Protein AF-A0A3C0ZDL4-F1 (afdb_monomer_lite)

Structure (mmCIF, N/CA/C/O backbone):
data_AF-A0A3C0ZDL4-F1
#
_entry.id   AF-A0A3C0ZDL4-F1
#
loop_
_atom_site.group_PDB
_atom_site.id
_atom_site.type_symbol
_atom_site.label_atom_id
_atom_site.label_alt_id
_atom_site.label_comp_id
_atom_site.label_asym_id
_atom_site.label_entity_id
_atom_site.label_seq_id
_atom_site.pdbx_PDB_ins_code
_atom_site.Cartn_x
_atom_site.Cartn_y
_atom_site.Cartn_z
_atom_site.occupancy
_atom_site.B_iso_or_equiv
_atom_site.auth_seq_id
_atom_site.auth_comp_id
_atom_site.auth_asym_id
_atom_site.auth_atom_id
_atom_site.pdbx_PDB_model_num
ATOM 1 N N . GLY A 1 1 ? 21.452 5.365 -22.575 1.00 45.91 1 GLY A N 1
ATOM 2 C CA . GLY A 1 1 ? 21.898 5.613 -21.187 1.00 45.91 1 GLY A CA 1
ATOM 3 C C . GLY A 1 1 ? 23.351 6.045 -21.135 1.00 45.91 1 GLY A C 1
ATOM 4 O O . GLY A 1 1 ? 24.147 5.320 -20.559 1.00 45.91 1 GLY A O 1
ATOM 5 N N . GLY A 1 2 ? 23.671 7.201 -21.724 1.00 55.19 2 GLY A N 1
ATOM 6 C CA . GLY A 1 2 ? 25.044 7.718 -21.834 1.00 55.19 2 GLY A CA 1
ATOM 7 C C . GLY A 1 2 ? 25.293 9.046 -21.112 1.00 55.19 2 GLY A C 1
ATOM 8 O O . GLY A 1 2 ? 26.350 9.624 -21.291 1.00 55.19 2 GLY A O 1
ATOM 9 N N . ARG A 1 3 ? 24.332 9.544 -20.320 1.00 61.62 3 ARG A N 1
ATOM 10 C CA . ARG A 1 3 ? 24.507 10.769 -19.522 1.00 61.62 3 ARG A CA 1
ATOM 11 C C . ARG A 1 3 ? 25.080 10.441 -18.156 1.00 61.62 3 ARG A C 1
ATOM 13 O O . ARG A 1 3 ? 24.580 9.510 -17.508 1.00 61.62 3 ARG A O 1
ATOM 20 N N . SER A 1 4 ? 26.079 11.210 -17.734 1.00 66.38 4 SER A N 1
ATOM 21 C CA . SER A 1 4 ? 26.719 11.055 -16.430 1.00 66.38 4 SER A CA 1
ATOM 22 C C . SER A 1 4 ? 25.687 11.181 -15.298 1.00 66.38 4 SER A C 1
ATOM 24 O O . SER A 1 4 ? 24.784 12.015 -15.388 1.00 66.38 4 SER A O 1
ATOM 26 N N . PRO A 1 5 ? 25.790 10.401 -14.204 1.00 65.69 5 PRO A N 1
ATOM 27 C CA . PRO A 1 5 ? 24.974 10.610 -13.003 1.00 65.69 5 PRO A CA 1
ATOM 28 C C . PRO A 1 5 ? 25.135 12.009 -12.384 1.00 65.69 5 PRO A C 1
ATOM 30 O O . PRO A 1 5 ? 24.277 12.429 -11.615 1.00 65.69 5 PRO A O 1
ATOM 33 N N . LEU A 1 6 ? 26.216 12.721 -12.726 1.00 68.19 6 LEU A N 1
ATOM 34 C CA . LEU A 1 6 ? 26.495 14.089 -12.281 1.00 68.19 6 LEU A CA 1
ATOM 35 C C . LEU A 1 6 ? 25.783 15.158 -13.128 1.00 68.19 6 LEU A C 1
ATOM 37 O O . LEU A 1 6 ? 25.728 16.319 -12.729 1.00 68.19 6 LEU A O 1
ATOM 41 N N . GLU A 1 7 ? 25.247 14.799 -14.296 1.00 73.44 7 GLU A N 1
ATOM 42 C CA . GLU A 1 7 ? 24.526 15.744 -15.148 1.00 73.44 7 GLU A CA 1
ATOM 43 C C . GLU A 1 7 ? 23.115 16.021 -14.622 1.00 73.44 7 GLU A C 1
ATOM 45 O O . GLU A 1 7 ? 22.385 15.122 -14.193 1.00 73.44 7 GLU A O 1
ATOM 50 N N . ARG A 1 8 ? 22.683 17.282 -14.737 1.00 70.44 8 ARG A N 1
ATOM 51 C CA . ARG A 1 8 ? 21.320 17.685 -14.382 1.00 70.44 8 ARG A CA 1
ATOM 52 C C . ARG A 1 8 ? 20.314 17.032 -15.333 1.00 70.44 8 ARG A C 1
ATOM 54 O O . ARG A 1 8 ? 20.309 17.292 -16.536 1.00 70.44 8 ARG A O 1
ATOM 61 N N . ARG A 1 9 ? 19.424 16.209 -14.780 1.00 75.00 9 ARG A N 1
ATOM 62 C CA . ARG A 1 9 ? 18.355 15.525 -15.522 1.00 75.00 9 ARG A CA 1
ATOM 63 C C . ARG A 1 9 ? 17.060 16.333 -15.536 1.00 75.00 9 ARG A C 1
ATOM 65 O O . ARG A 1 9 ? 16.837 17.210 -14.703 1.00 75.00 9 ARG A O 1
ATOM 72 N N . GLY A 1 10 ? 16.192 16.020 -16.498 1.00 79.62 10 GLY A N 1
ATOM 73 C CA . GLY A 1 10 ? 14.851 16.596 -16.563 1.00 79.62 10 GLY A CA 1
ATOM 74 C C . GLY A 1 10 ? 14.003 16.162 -15.365 1.00 79.62 10 GLY A C 1
ATOM 75 O O . GLY A 1 10 ? 14.128 15.037 -14.886 1.00 79.62 10 GLY A O 1
ATOM 76 N N . GLY A 1 11 ? 13.101 17.028 -14.897 1.00 78.19 11 GLY A N 1
ATOM 77 C CA . GLY A 1 11 ? 12.298 16.768 -13.692 1.00 78.19 11 GLY A CA 1
ATOM 78 C C . GLY A 1 11 ? 11.387 15.537 -13.774 1.00 78.19 11 GLY A C 1
ATOM 79 O O . GLY A 1 11 ? 10.997 15.013 -12.743 1.00 78.19 11 GLY A O 1
ATOM 80 N N . LYS A 1 12 ? 11.083 15.042 -14.982 1.00 80.00 12 LYS A N 1
ATOM 81 C CA . LYS A 1 12 ? 10.282 13.826 -15.217 1.00 80.00 12 LYS A CA 1
ATOM 82 C C . LYS A 1 12 ? 11.125 12.578 -15.527 1.00 80.00 12 LYS A C 1
ATOM 84 O O . LYS A 1 12 ? 10.561 11.511 -15.739 1.00 80.00 12 LYS A O 1
ATOM 89 N N . ASP A 1 13 ? 12.455 12.691 -15.568 1.00 81.00 13 ASP A N 1
ATOM 90 C CA . ASP A 1 13 ? 13.336 11.556 -15.863 1.00 81.00 13 ASP A CA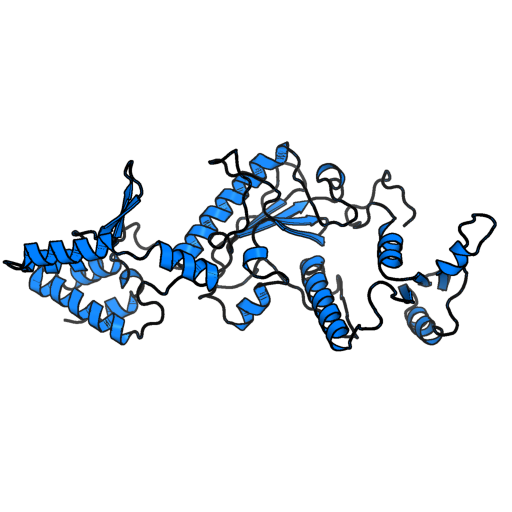 1
ATOM 91 C C . ASP A 1 13 ? 13.320 10.547 -14.701 1.00 81.00 13 ASP A C 1
ATOM 93 O O . ASP A 1 13 ? 13.440 10.920 -13.530 1.00 81.00 13 ASP A O 1
ATOM 97 N N . LEU A 1 14 ? 13.155 9.265 -15.037 1.00 82.12 14 LEU A N 1
ATOM 98 C CA . LEU A 1 14 ? 13.197 8.137 -14.102 1.00 82.12 14 LEU A CA 1
ATOM 99 C C . LEU A 1 14 ? 14.580 7.473 -14.032 1.00 82.12 14 LEU A C 1
ATOM 101 O O . LEU A 1 14 ? 14.807 6.628 -13.155 1.00 82.12 14 LEU A O 1
ATOM 105 N N . GLY A 1 15 ? 15.483 7.801 -14.957 1.00 78.19 15 GLY A N 1
ATOM 106 C CA . GLY A 1 15 ? 16.863 7.340 -14.987 1.00 78.19 15 GLY A CA 1
ATOM 107 C C . GLY A 1 15 ? 17.747 8.100 -13.999 1.00 78.19 15 GLY A C 1
ATOM 108 O O . GLY A 1 15 ? 17.581 9.295 -13.800 1.00 78.19 15 GLY A O 1
ATOM 109 N N . GLY A 1 16 ? 18.714 7.394 -13.405 1.00 70.25 16 GLY A N 1
ATOM 110 C CA . GLY A 1 16 ? 19.736 7.988 -12.531 1.00 70.25 16 GLY A CA 1
ATOM 111 C C . GLY A 1 16 ? 21.149 7.596 -12.963 1.00 70.25 16 GLY A C 1
ATOM 112 O O . GLY A 1 16 ? 21.945 8.442 -13.352 1.00 70.25 16 GLY A O 1
ATOM 113 N N . PHE A 1 17 ? 21.423 6.286 -13.001 1.00 72.88 17 PHE A N 1
ATOM 114 C CA . PHE A 1 17 ? 22.793 5.757 -13.102 1.00 72.88 17 PHE A CA 1
ATOM 115 C C . PHE A 1 17 ? 23.265 5.353 -14.510 1.00 72.88 17 PHE A C 1
ATOM 117 O O . PHE A 1 17 ? 24.429 5.031 -14.691 1.00 72.88 17 PHE A O 1
ATOM 124 N N . GLY A 1 18 ? 22.381 5.277 -15.513 1.00 76.75 18 GLY A N 1
ATOM 125 C CA . GLY A 1 18 ? 22.761 4.854 -16.880 1.00 76.75 18 GLY A CA 1
ATOM 126 C C . GLY A 1 18 ? 23.122 3.363 -17.055 1.00 76.75 18 GLY A C 1
ATOM 127 O O . GLY A 1 18 ? 23.373 2.911 -18.175 1.00 76.75 18 GLY A O 1
ATOM 128 N N . LEU A 1 19 ? 23.089 2.576 -15.977 1.00 80.88 19 LEU A N 1
ATOM 129 C CA . LEU A 1 19 ? 23.405 1.140 -15.977 1.00 80.88 19 LEU A CA 1
ATOM 130 C C . LEU A 1 19 ? 22.173 0.229 -16.085 1.00 80.88 19 LEU A C 1
ATOM 132 O O . LEU A 1 19 ? 22.300 -0.924 -16.478 1.00 80.88 19 LEU A O 1
ATOM 136 N N . GLY A 1 20 ? 20.976 0.762 -15.813 1.00 84.50 20 GLY A N 1
ATOM 137 C CA . GLY A 1 20 ? 19.76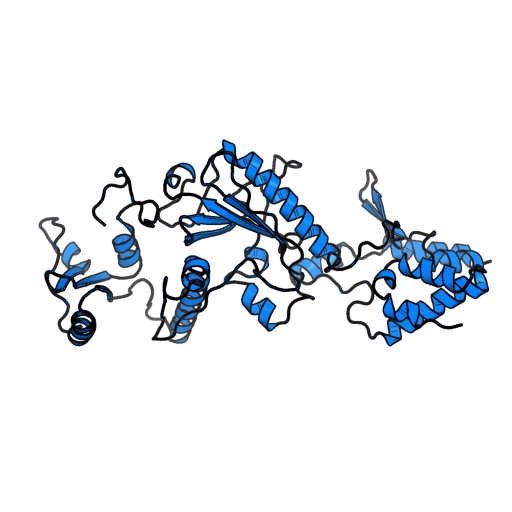2 -0.031 -15.586 1.00 84.50 20 GLY A CA 1
ATOM 138 C C . GLY A 1 20 ? 19.438 -1.069 -16.664 1.00 84.50 20 GLY A C 1
ATOM 139 O O . GLY A 1 20 ? 19.151 -2.203 -16.309 1.00 84.50 20 GLY A O 1
ATOM 140 N N . LEU A 1 21 ? 19.529 -0.715 -17.953 1.00 89.56 21 LEU A N 1
ATOM 141 C CA . LEU A 1 21 ? 19.253 -1.658 -19.047 1.00 89.56 21 LEU A CA 1
ATOM 142 C C . LEU A 1 21 ? 20.219 -2.848 -19.023 1.00 89.56 21 LEU A C 1
ATOM 144 O O . LEU A 1 21 ? 19.784 -3.993 -19.021 1.00 89.56 21 LEU A O 1
ATOM 148 N N . LYS A 1 22 ? 21.525 -2.576 -18.961 1.00 88.75 22 LYS A N 1
ATOM 149 C CA . LYS A 1 22 ? 22.563 -3.610 -19.038 1.00 88.75 22 LYS A CA 1
ATOM 150 C C . LYS A 1 22 ? 22.542 -4.493 -17.794 1.00 88.75 22 LYS A C 1
ATOM 152 O O . LYS A 1 22 ? 22.503 -5.710 -17.909 1.00 88.75 22 LYS A O 1
ATOM 157 N N . THR A 1 23 ? 22.468 -3.880 -16.611 1.00 87.19 23 THR A N 1
ATOM 158 C CA . THR A 1 23 ? 22.397 -4.614 -15.341 1.00 87.19 23 THR A CA 1
ATOM 159 C C . THR A 1 23 ? 21.136 -5.471 -15.245 1.00 87.19 23 THR A C 1
ATOM 161 O O . THR A 1 23 ? 21.226 -6.601 -14.785 1.00 87.19 23 THR A O 1
ATOM 164 N N . ALA A 1 24 ? 19.974 -4.975 -15.685 1.00 88.19 24 ALA A N 1
ATOM 165 C CA . ALA A 1 24 ? 18.746 -5.771 -15.679 1.00 88.19 24 ALA A CA 1
ATOM 166 C C . ALA A 1 24 ? 18.806 -6.935 -16.679 1.00 88.19 24 ALA A C 1
ATOM 168 O O . ALA A 1 24 ? 18.385 -8.035 -16.333 1.00 88.19 24 ALA A O 1
ATOM 169 N N . SER A 1 25 ? 19.361 -6.699 -17.873 1.00 92.06 25 SER A N 1
ATOM 170 C CA . SER A 1 25 ? 19.445 -7.707 -18.937 1.00 92.06 25 SER A CA 1
ATOM 171 C C . SER A 1 25 ? 20.403 -8.834 -18.557 1.00 92.06 25 SER A C 1
ATOM 173 O O . SER A 1 25 ? 19.965 -9.964 -18.392 1.00 92.06 25 SER A O 1
ATOM 175 N N . PHE A 1 26 ? 21.674 -8.539 -18.264 1.00 91.00 26 PHE A N 1
ATOM 176 C CA . PHE A 1 26 ? 22.670 -9.580 -17.949 1.00 91.00 26 PHE A CA 1
ATOM 177 C C . PHE A 1 26 ? 22.488 -10.241 -16.575 1.00 91.00 26 PHE A C 1
ATOM 179 O O . PHE A 1 26 ? 23.164 -11.214 -16.241 1.00 91.00 26 PHE A O 1
ATOM 186 N N . TYR A 1 27 ? 21.570 -9.726 -15.753 1.00 88.62 27 TYR A N 1
ATOM 187 C CA . TYR A 1 27 ? 21.102 -10.444 -14.570 1.00 88.62 27 TYR A CA 1
ATOM 188 C C . TYR A 1 27 ? 20.112 -11.568 -14.919 1.00 88.62 27 TYR A C 1
ATOM 190 O O . TYR A 1 27 ? 19.851 -12.425 -14.078 1.00 88.62 27 TYR A O 1
ATOM 198 N N . ARG A 1 28 ? 19.537 -11.567 -16.125 1.00 89.56 28 ARG A N 1
ATOM 199 C CA . ARG A 1 28 ? 18.488 -12.499 -16.557 1.00 89.56 28 ARG A CA 1
ATOM 200 C C . ARG A 1 28 ? 18.844 -13.312 -17.797 1.00 89.56 28 ARG A C 1
ATOM 202 O O . ARG A 1 28 ? 18.310 -14.408 -17.920 1.00 89.56 28 ARG A O 1
ATOM 209 N N . CYS A 1 29 ? 19.691 -12.785 -18.676 1.00 93.00 29 CYS A N 1
ATOM 210 C CA . CYS A 1 29 ? 20.002 -13.372 -19.971 1.00 93.00 29 CYS A CA 1
ATOM 211 C C . CYS A 1 29 ? 21.492 -13.273 -20.324 1.00 93.00 29 CYS A C 1
ATOM 213 O O . CYS A 1 29 ? 22.218 -12.445 -19.761 1.00 93.00 29 CYS A O 1
ATOM 215 N N . ARG A 1 30 ? 21.938 -14.080 -21.293 1.00 92.69 30 ARG A N 1
ATOM 216 C CA . ARG A 1 30 ? 23.306 -14.006 -21.843 1.00 92.69 30 ARG A CA 1
ATOM 217 C C . ARG A 1 30 ? 23.429 -13.077 -23.043 1.00 92.69 30 ARG A C 1
ATOM 219 O O . ARG A 1 30 ? 24.503 -12.529 -23.291 1.00 92.69 30 ARG A O 1
ATOM 226 N N . LYS A 1 31 ? 22.332 -12.887 -23.773 1.00 92.38 31 LYS A N 1
ATOM 227 C CA . LYS A 1 31 ? 22.297 -12.142 -25.031 1.00 92.38 31 LYS A CA 1
ATOM 228 C C . LYS A 1 31 ? 21.255 -11.033 -24.953 1.00 92.38 31 LYS A C 1
ATOM 230 O O . LYS A 1 31 ? 20.122 -11.250 -24.517 1.00 92.38 31 LYS A O 1
ATOM 235 N N . LEU A 1 32 ? 21.668 -9.826 -25.328 1.00 93.25 32 LEU A N 1
ATOM 236 C CA . LEU A 1 32 ? 20.838 -8.625 -25.341 1.00 93.25 32 LEU A CA 1
ATOM 237 C C . LEU A 1 32 ? 20.914 -7.989 -26.723 1.00 93.25 32 LEU A C 1
ATOM 239 O O . LEU A 1 32 ? 21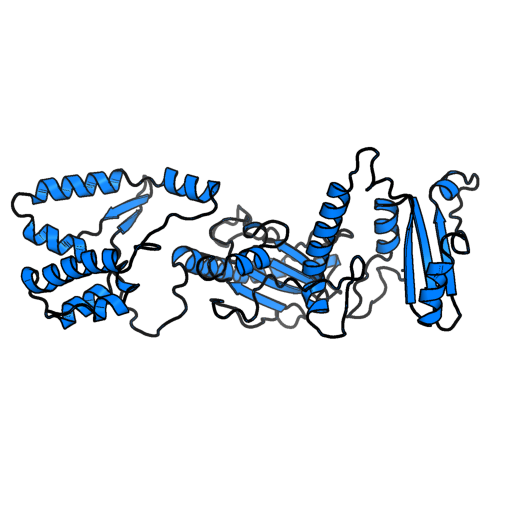.967 -7.471 -27.096 1.00 93.25 32 LEU A O 1
ATOM 243 N N . THR A 1 33 ? 19.781 -7.935 -27.414 1.00 92.19 33 THR A N 1
ATOM 244 C CA . THR A 1 33 ? 19.632 -7.209 -28.679 1.00 92.19 33 THR A CA 1
ATOM 245 C C . THR A 1 33 ? 18.752 -5.981 -28.453 1.00 92.19 33 THR A C 1
ATOM 247 O O . THR A 1 33 ? 17.686 -6.067 -27.838 1.00 92.19 33 THR A O 1
ATOM 250 N N . VAL A 1 34 ? 19.206 -4.814 -28.912 1.00 93.00 34 VAL A N 1
ATOM 251 C CA . VAL A 1 34 ? 18.438 -3.565 -28.874 1.00 93.00 34 VAL A CA 1
ATOM 252 C C . VAL A 1 34 ? 18.308 -3.036 -30.289 1.00 93.00 34 VAL A C 1
ATOM 254 O O . VAL A 1 34 ? 19.303 -2.634 -30.891 1.00 93.00 34 VAL A O 1
ATOM 257 N N . ILE A 1 35 ? 17.074 -2.990 -30.782 1.00 90.94 35 ILE A N 1
ATOM 258 C CA . ILE A 1 35 ? 16.736 -2.378 -32.065 1.00 90.94 35 ILE A CA 1
ATOM 259 C C . ILE A 1 35 ? 15.985 -1.084 -31.769 1.00 90.94 35 ILE A C 1
ATOM 261 O O . ILE A 1 35 ? 14.987 -1.092 -31.052 1.00 90.94 35 ILE A O 1
ATOM 265 N N . SER A 1 36 ? 16.453 0.046 -32.286 1.00 91.06 36 SER A N 1
ATOM 266 C CA . SER A 1 36 ? 15.761 1.328 -32.153 1.00 91.06 36 SER A CA 1
ATOM 267 C C . SER A 1 36 ? 15.513 1.920 -33.526 1.00 91.06 36 SER A C 1
ATOM 269 O O . SER A 1 36 ? 16.447 2.040 -34.311 1.00 91.06 36 SER A O 1
ATOM 271 N N . SER A 1 37 ? 14.273 2.328 -33.781 1.00 90.56 37 SER A N 1
ATOM 272 C CA . SER A 1 37 ? 13.863 2.992 -35.016 1.00 90.56 37 SER A CA 1
ATOM 273 C C . SER A 1 37 ? 13.471 4.439 -34.735 1.00 90.56 37 SER A C 1
ATOM 275 O O . SER A 1 37 ? 12.836 4.746 -33.719 1.00 90.56 37 SER A O 1
ATOM 277 N N . GLY A 1 38 ? 13.886 5.342 -35.616 1.00 87.81 38 GLY A N 1
ATOM 278 C CA . GLY A 1 38 ? 13.591 6.766 -35.540 1.00 87.81 38 GLY A CA 1
ATOM 279 C C . GLY A 1 38 ? 13.798 7.452 -36.886 1.00 87.81 38 GLY A C 1
ATOM 280 O O . GLY A 1 38 ? 13.738 6.819 -37.935 1.00 87.81 38 GLY A O 1
ATOM 281 N N . LYS A 1 39 ? 14.062 8.764 -36.863 1.00 84.44 39 LYS A N 1
ATOM 282 C CA . LYS A 1 39 ? 14.196 9.571 -38.091 1.00 84.44 39 LYS A CA 1
ATOM 283 C C . LYS A 1 39 ? 15.333 9.116 -39.010 1.00 84.44 39 LYS A C 1
ATOM 285 O O . LYS A 1 39 ? 15.202 9.251 -40.219 1.00 84.44 39 LYS A O 1
ATOM 290 N N . ASP A 1 40 ? 16.402 8.576 -38.432 1.00 85.31 40 ASP A N 1
ATOM 291 C CA . ASP A 1 40 ? 17.604 8.150 -39.158 1.00 85.31 40 ASP A CA 1
ATOM 292 C C . ASP A 1 40 ? 17.545 6.667 -39.583 1.00 85.31 40 ASP A C 1
ATOM 294 O O . ASP A 1 40 ? 18.526 6.119 -40.081 1.00 85.31 40 ASP A O 1
ATOM 298 N N . GLY A 1 41 ? 16.386 6.016 -39.410 1.00 83.44 41 GLY A N 1
ATOM 299 C CA . GLY A 1 41 ? 16.174 4.598 -39.694 1.00 83.44 41 GLY A CA 1
ATOM 300 C C . GLY A 1 41 ? 16.268 3.708 -38.453 1.00 83.44 41 GLY A C 1
ATOM 301 O O . GLY A 1 41 ? 16.221 4.181 -37.313 1.00 83.44 41 GLY A O 1
ATOM 302 N N . ALA A 1 42 ? 16.352 2.396 -38.687 1.00 84.94 42 ALA A N 1
ATOM 303 C CA . ALA A 1 42 ? 16.491 1.389 -37.643 1.00 84.94 42 ALA A CA 1
ATOM 304 C C . ALA A 1 42 ? 17.965 1.026 -37.422 1.00 84.94 42 ALA A C 1
ATOM 306 O O . ALA A 1 42 ? 18.679 0.667 -38.356 1.00 84.94 42 ALA A O 1
ATOM 307 N N . HIS A 1 43 ? 18.403 1.074 -36.166 1.00 89.12 43 HIS A N 1
ATOM 308 C CA . HIS A 1 43 ? 19.732 0.648 -35.737 1.00 89.12 43 HIS A CA 1
ATOM 309 C C . HIS A 1 43 ? 19.606 -0.530 -34.780 1.00 89.12 43 HIS A C 1
ATOM 311 O O . HIS A 1 43 ? 18.800 -0.478 -33.849 1.00 89.12 43 HIS A O 1
ATOM 317 N N . SER A 1 44 ? 20.426 -1.561 -34.978 1.00 90.69 44 SER A N 1
ATOM 318 C CA . SER A 1 44 ? 20.459 -2.746 -34.122 1.00 90.69 44 SER A CA 1
ATOM 319 C C . SER A 1 44 ? 21.855 -2.972 -33.573 1.00 90.69 44 SER A C 1
ATOM 321 O O . SER A 1 44 ? 22.815 -3.074 -34.337 1.00 90.69 44 SER A O 1
ATOM 323 N N . LEU A 1 45 ? 21.942 -3.077 -32.250 1.00 92.50 45 LEU A N 1
ATOM 324 C CA . LEU A 1 45 ? 23.169 -3.395 -31.532 1.00 92.50 45 LEU A CA 1
ATOM 325 C C . LEU A 1 45 ? 22.912 -4.566 -30.591 1.00 92.50 45 LEU A C 1
ATOM 327 O O . LEU A 1 45 ? 21.918 -4.582 -29.856 1.00 92.50 45 LEU A O 1
ATOM 331 N N . ARG A 1 46 ? 23.835 -5.525 -30.592 1.00 91.50 46 ARG A N 1
ATOM 332 C CA . ARG A 1 46 ? 23.750 -6.744 -29.796 1.00 91.50 46 ARG A CA 1
ATOM 333 C C . ARG A 1 46 ? 24.992 -6.949 -28.946 1.00 91.50 46 ARG A C 1
ATOM 335 O O . ARG A 1 46 ? 26.121 -6.898 -29.432 1.00 91.50 46 ARG A O 1
ATOM 342 N N . TRP A 1 47 ? 24.754 -7.285 -27.685 1.00 91.25 47 TRP A N 1
ATOM 343 C CA . TRP A 1 47 ? 25.757 -7.831 -26.784 1.00 91.25 47 TRP A CA 1
ATOM 344 C C . TRP A 1 47 ? 25.543 -9.326 -26.583 1.00 91.25 47 TRP A C 1
ATOM 346 O O . TRP A 1 47 ? 24.430 -9.767 -26.294 1.00 91.25 47 TRP A O 1
ATOM 356 N N . ASP A 1 48 ? 26.638 -10.069 -26.659 1.00 91.25 48 ASP A N 1
ATOM 357 C CA . ASP A 1 48 ? 26.694 -11.502 -26.405 1.00 91.25 48 ASP A CA 1
ATOM 358 C C . ASP A 1 48 ? 27.858 -11.773 -25.443 1.00 91.25 48 ASP A C 1
ATOM 360 O O . ASP A 1 48 ? 29.013 -11.441 -25.734 1.00 91.25 48 ASP A O 1
ATOM 364 N N . LEU A 1 49 ? 27.544 -12.311 -24.261 1.00 90.56 49 LEU A N 1
ATOM 365 C CA . LEU A 1 49 ? 28.547 -12.570 -23.229 1.00 90.56 49 LEU A CA 1
ATOM 366 C C . LEU A 1 49 ? 29.544 -13.663 -23.631 1.00 90.56 49 LEU A C 1
ATOM 368 O O . LEU A 1 49 ? 30.690 -13.601 -23.191 1.00 90.56 49 LEU A O 1
ATOM 372 N N . ASP A 1 50 ? 29.142 -14.629 -24.457 1.00 89.94 50 ASP A N 1
ATOM 373 C CA . ASP A 1 50 ? 30.031 -15.689 -24.939 1.00 89.94 50 ASP A CA 1
ATOM 374 C C . ASP A 1 50 ? 31.010 -15.145 -25.975 1.00 89.94 50 ASP A C 1
ATOM 376 O O . ASP A 1 50 ? 32.210 -15.429 -25.912 1.00 89.94 50 ASP A O 1
ATOM 380 N N . VAL A 1 51 ? 30.529 -14.264 -26.861 1.00 89.31 51 VAL A N 1
ATOM 381 C CA . VAL A 1 51 ? 31.408 -13.544 -27.788 1.00 89.31 51 VAL A CA 1
ATOM 382 C C . VAL A 1 51 ? 32.423 -12.730 -27.005 1.00 89.31 51 VAL A C 1
ATOM 384 O O . VAL A 1 51 ? 33.609 -12.923 -27.242 1.00 89.31 51 VAL A O 1
ATOM 387 N N . LEU A 1 52 ? 31.989 -11.902 -26.046 1.00 88.38 52 LEU A N 1
ATOM 388 C CA . LEU A 1 52 ? 32.884 -11.090 -25.212 1.00 88.38 52 LEU A CA 1
ATOM 389 C C . LEU A 1 52 ? 33.910 -11.936 -24.442 1.00 88.38 52 LEU A C 1
ATOM 391 O O . LEU A 1 52 ? 35.079 -11.568 -24.392 1.00 88.38 52 LEU A O 1
ATOM 395 N N . ALA A 1 53 ? 33.501 -13.072 -23.869 1.00 87.38 53 ALA A N 1
ATOM 396 C CA . ALA A 1 53 ? 34.391 -13.949 -23.107 1.00 87.38 53 ALA A CA 1
ATOM 397 C C . ALA A 1 53 ? 35.447 -14.652 -23.980 1.00 87.38 53 ALA A C 1
ATOM 399 O O . ALA A 1 53 ? 36.526 -14.981 -23.491 1.00 87.38 53 ALA A O 1
ATOM 400 N N . SER A 1 54 ? 35.139 -14.886 -25.259 1.00 87.56 54 SER A N 1
ATOM 401 C CA . SER A 1 54 ? 36.047 -15.527 -26.220 1.00 87.56 54 SER A CA 1
ATOM 402 C C . SER A 1 54 ? 37.082 -14.576 -26.841 1.00 87.56 54 SER A C 1
ATOM 404 O O . SER A 1 54 ? 38.017 -15.041 -27.497 1.00 87.56 54 SER A O 1
ATOM 406 N N . GLN A 1 55 ? 36.947 -13.259 -26.636 1.00 84.94 55 GLN A N 1
ATOM 407 C CA . GLN A 1 55 ? 37.868 -12.272 -27.201 1.00 84.94 55 GLN A CA 1
ATOM 408 C C . GLN A 1 55 ? 39.201 -12.283 -26.458 1.00 84.94 55 GLN A C 1
ATOM 410 O O . GLN A 1 55 ? 39.263 -12.134 -25.239 1.00 84.94 55 GLN A O 1
ATOM 415 N N . GLN A 1 56 ? 40.289 -12.424 -27.211 1.00 81.19 56 GLN A N 1
ATOM 416 C CA . GLN A 1 56 ? 41.642 -12.459 -26.650 1.00 81.19 56 GLN A CA 1
ATOM 417 C C . GLN A 1 56 ? 42.247 -11.062 -26.454 1.00 81.19 56 GLN A C 1
ATOM 419 O O . GLN A 1 56 ? 43.230 -10.918 -25.732 1.00 81.19 56 GLN A O 1
ATOM 424 N N . ASP A 1 57 ? 41.668 -10.031 -27.074 1.00 84.62 57 ASP A N 1
ATOM 425 C CA . ASP A 1 57 ? 42.172 -8.654 -27.037 1.00 84.62 57 ASP A CA 1
ATOM 426 C C . ASP A 1 57 ? 41.698 -7.852 -25.809 1.00 84.62 57 ASP A C 1
ATOM 428 O O . ASP A 1 57 ? 42.117 -6.711 -25.613 1.00 84.62 57 ASP A O 1
ATOM 432 N N . GLY A 1 58 ? 40.832 -8.438 -24.972 1.00 73.38 58 GLY A N 1
ATOM 433 C CA . GLY A 1 58 ? 40.236 -7.772 -23.811 1.00 73.38 58 GLY A CA 1
ATOM 434 C C . GLY A 1 58 ? 39.273 -6.633 -24.172 1.00 73.38 58 GLY A C 1
ATOM 435 O O . GLY A 1 58 ? 38.919 -5.832 -23.301 1.00 73.38 58 GLY A O 1
ATOM 436 N N . GLY A 1 59 ? 38.868 -6.533 -25.442 1.00 77.88 59 GLY A N 1
ATOM 437 C CA . GLY A 1 59 ? 37.976 -5.503 -25.954 1.00 77.88 59 GLY A CA 1
ATOM 438 C C . GLY A 1 59 ? 36.506 -5.741 -25.603 1.00 77.88 59 GLY A C 1
ATOM 439 O O . GLY A 1 59 ? 36.037 -6.869 -25.461 1.00 77.88 59 GLY A O 1
ATOM 440 N N . TRP A 1 60 ? 35.740 -4.651 -25.503 1.00 80.25 60 TRP A N 1
ATOM 441 C CA . TRP A 1 60 ? 34.282 -4.691 -25.349 1.00 80.25 60 TRP A CA 1
ATOM 442 C C . TRP A 1 60 ? 33.611 -4.570 -26.716 1.00 80.25 60 TRP A C 1
ATOM 444 O O . TRP A 1 60 ? 33.164 -3.492 -27.109 1.00 80.25 60 TRP A O 1
ATOM 454 N N . HIS A 1 61 ? 33.580 -5.678 -27.451 1.00 83.25 61 HIS A N 1
ATOM 455 C CA . HIS A 1 61 ? 33.033 -5.721 -28.806 1.00 83.25 61 HIS A CA 1
ATOM 456 C C . HIS A 1 61 ? 31.507 -5.655 -28.811 1.00 83.25 61 HIS A C 1
ATOM 458 O O . HIS A 1 61 ? 30.832 -6.241 -27.961 1.00 83.25 61 HIS A O 1
ATOM 464 N N . LEU A 1 62 ? 30.968 -4.933 -29.789 1.00 86.00 62 LEU A N 1
ATOM 465 C CA . LEU A 1 62 ? 29.538 -4.784 -30.012 1.00 86.00 62 LEU A CA 1
ATOM 466 C C . LEU A 1 62 ? 29.196 -5.329 -31.392 1.00 86.00 62 LEU A C 1
ATOM 468 O O . LEU A 1 62 ? 29.876 -5.012 -32.364 1.00 86.00 62 LEU A O 1
ATOM 472 N N . LEU A 1 63 ? 28.160 -6.157 -31.467 1.00 90.31 63 LEU A N 1
ATOM 473 C CA . LEU A 1 63 ? 27.740 -6.779 -32.716 1.00 90.31 63 LEU A CA 1
ATOM 474 C C . LEU A 1 63 ? 26.673 -5.900 -33.368 1.00 90.31 63 LEU A C 1
ATOM 476 O O . LEU A 1 63 ? 25.716 -5.492 -32.707 1.00 90.31 63 LEU A O 1
ATOM 480 N N . GLU A 1 64 ? 26.842 -5.609 -34.653 1.00 89.94 64 GLU A N 1
ATOM 481 C CA . GLU A 1 64 ? 25.858 -4.871 -35.442 1.00 89.94 64 GLU A CA 1
ATOM 482 C C . GLU A 1 64 ? 24.876 -5.824 -36.124 1.00 89.94 64 GLU A C 1
ATOM 484 O O . GLU A 1 64 ? 25.250 -6.901 -36.590 1.00 89.94 64 GLU A O 1
ATOM 489 N N . GLY A 1 65 ? 23.617 -5.393 -36.196 1.00 83.12 65 GLY A N 1
ATOM 490 C CA . GLY A 1 65 ? 22.538 -6.144 -36.832 1.00 83.12 65 GLY A CA 1
ATOM 491 C C . GLY A 1 65 ? 21.739 -7.026 -35.860 1.00 83.12 65 GLY A C 1
ATOM 492 O O . GLY A 1 65 ? 22.224 -7.382 -34.782 1.00 83.12 65 GLY A O 1
ATOM 493 N N . PRO A 1 66 ? 20.465 -7.311 -36.175 1.00 78.69 66 PRO A N 1
ATOM 494 C CA . PRO A 1 66 ? 19.654 -8.264 -35.425 1.00 78.69 66 PRO A CA 1
ATOM 495 C C . PRO A 1 66 ? 20.073 -9.706 -35.755 1.00 78.69 66 PRO A C 1
ATOM 497 O O . PRO A 1 66 ? 20.798 -9.958 -36.718 1.00 78.69 66 PRO A O 1
ATOM 500 N N . PHE A 1 67 ? 19.604 -10.669 -34.963 1.00 75.81 67 PHE A N 1
ATOM 501 C CA . PHE A 1 67 ? 19.614 -12.068 -35.392 1.00 75.81 67 PHE A CA 1
ATOM 502 C C . PHE A 1 67 ? 18.664 -12.254 -36.590 1.00 75.81 67 PHE A C 1
ATOM 504 O O . PHE 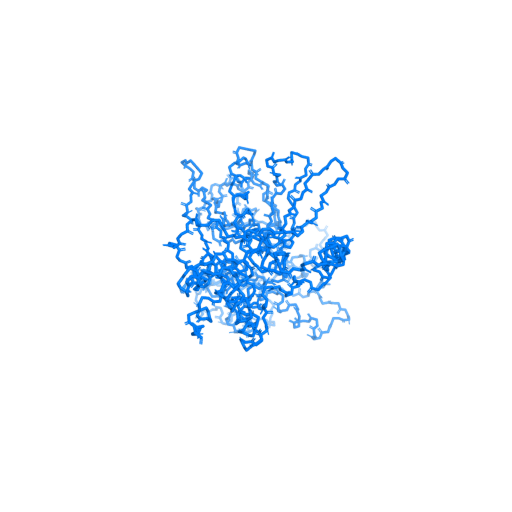A 1 67 ? 17.579 -11.666 -36.563 1.00 75.81 67 PHE A O 1
ATOM 511 N N . PRO A 1 68 ? 19.028 -13.055 -37.611 1.00 75.62 68 PRO A N 1
ATOM 512 C CA . PRO A 1 68 ? 18.147 -13.346 -38.749 1.00 75.62 68 PRO A CA 1
ATOM 513 C C . PRO A 1 68 ? 16.765 -13.875 -38.333 1.00 75.62 68 PRO A C 1
ATOM 515 O O . PRO A 1 68 ? 15.752 -13.586 -38.958 1.00 75.62 68 PRO A O 1
ATOM 518 N N . GLU A 1 69 ? 16.698 -14.607 -37.222 1.00 79.88 69 GLU A N 1
ATOM 519 C CA . GLU A 1 69 ? 15.471 -15.166 -36.652 1.00 79.88 69 GLU A CA 1
ATOM 520 C C . GLU A 1 69 ? 14.482 -14.097 -36.140 1.00 79.88 69 GLU A C 1
ATOM 522 O O . GLU A 1 69 ? 13.353 -14.421 -35.775 1.00 79.88 69 GLU A O 1
ATOM 527 N N . LEU A 1 70 ? 14.891 -12.824 -36.098 1.00 75.81 70 LEU A N 1
ATOM 528 C CA . LEU A 1 70 ? 14.098 -11.692 -35.609 1.00 75.81 70 LEU A CA 1
ATOM 529 C C . LEU A 1 70 ? 13.557 -10.801 -36.741 1.00 75.81 70 LEU A C 1
ATOM 531 O O . LEU A 1 70 ? 13.024 -9.725 -36.461 1.00 75.81 70 LEU A O 1
ATOM 535 N N . ASP A 1 71 ? 13.683 -11.214 -38.005 1.00 75.25 71 ASP A N 1
ATOM 536 C CA . ASP A 1 71 ? 13.284 -10.410 -39.169 1.00 75.25 71 ASP A CA 1
ATOM 537 C C . ASP A 1 71 ? 11.809 -9.971 -39.128 1.00 75.25 71 ASP A C 1
ATOM 539 O O . ASP A 1 71 ? 11.506 -8.804 -39.395 1.00 75.25 71 ASP A O 1
ATOM 543 N N . ASP A 1 72 ? 10.901 -10.851 -38.698 1.00 73.75 72 ASP A N 1
ATOM 544 C CA . ASP A 1 72 ? 9.474 -10.526 -38.563 1.00 73.75 72 ASP A CA 1
ATOM 545 C C . ASP A 1 72 ? 9.224 -9.439 -37.502 1.00 73.75 72 ASP A C 1
ATOM 547 O O . ASP A 1 72 ? 8.444 -8.512 -37.718 1.00 73.75 72 ASP A O 1
ATOM 551 N N . LEU A 1 73 ? 9.940 -9.495 -36.375 1.00 70.88 73 LEU A N 1
ATOM 552 C CA . LEU A 1 73 ? 9.821 -8.515 -35.290 1.00 70.88 73 LEU A CA 1
ATOM 553 C C . LEU A 1 73 ? 10.362 -7.135 -35.694 1.00 70.88 73 LEU A C 1
ATOM 555 O O . LEU A 1 73 ? 9.841 -6.103 -35.263 1.00 70.88 73 LEU A O 1
ATOM 559 N N . ASN A 1 74 ? 11.382 -7.093 -36.554 1.00 71.94 74 ASN A N 1
ATOM 560 C CA . ASN A 1 74 ? 11.892 -5.836 -37.103 1.00 71.94 74 ASN A CA 1
ATOM 561 C C . ASN A 1 74 ? 10.851 -5.127 -37.973 1.00 71.94 74 ASN A C 1
ATOM 563 O O . ASN A 1 74 ? 10.806 -3.894 -37.996 1.00 71.94 74 ASN A O 1
ATOM 567 N N . LYS A 1 75 ? 10.004 -5.887 -38.673 1.00 76.25 75 LYS A N 1
ATOM 568 C CA . LYS A 1 75 ? 8.971 -5.334 -39.547 1.00 76.25 75 LYS A CA 1
ATOM 569 C C . LYS A 1 75 ? 7.927 -4.539 -38.764 1.00 76.25 75 LYS A C 1
ATOM 571 O O . LYS A 1 75 ? 7.680 -3.389 -39.112 1.00 76.25 75 LYS A O 1
ATOM 576 N N . ASP A 1 76 ? 7.422 -5.085 -37.658 1.00 79.94 76 ASP A N 1
ATOM 577 C CA . ASP A 1 76 ? 6.442 -4.404 -36.797 1.00 79.94 76 ASP A CA 1
ATOM 578 C C . ASP A 1 76 ? 6.961 -3.049 -36.276 1.00 79.94 76 ASP A C 1
ATOM 580 O O . ASP A 1 76 ? 6.230 -2.056 -36.223 1.00 79.94 76 ASP A O 1
ATOM 584 N N . LEU A 1 77 ? 8.246 -2.983 -35.903 1.00 83.06 77 LEU A N 1
ATOM 585 C CA . LEU A 1 77 ? 8.877 -1.748 -35.432 1.00 83.06 77 LEU A CA 1
ATOM 586 C C . LEU A 1 77 ? 9.061 -0.721 -36.559 1.00 83.06 77 LEU A C 1
ATOM 588 O O . LEU A 1 77 ? 8.911 0.482 -36.331 1.00 83.06 77 LEU A O 1
ATOM 592 N N . ASN A 1 78 ? 9.391 -1.188 -37.763 1.00 77.44 78 ASN A N 1
ATOM 593 C CA . ASN A 1 78 ? 9.535 -0.338 -38.941 1.00 77.44 78 ASN A CA 1
ATOM 594 C C . ASN A 1 78 ? 8.186 0.234 -39.388 1.00 77.44 78 ASN A C 1
ATOM 596 O O . ASN A 1 78 ? 8.106 1.431 -39.665 1.00 77.44 78 ASN A O 1
ATOM 600 N N . ASP A 1 79 ? 7.125 -0.574 -39.364 1.00 82.94 79 ASP A N 1
ATOM 601 C CA . ASP A 1 79 ? 5.763 -0.150 -39.706 1.00 82.94 79 ASP A CA 1
ATOM 602 C C . ASP A 1 79 ? 5.237 0.925 -38.734 1.00 82.94 79 ASP A C 1
ATOM 604 O O . ASP A 1 79 ? 4.520 1.844 -39.136 1.00 82.94 79 ASP A O 1
ATOM 608 N N . ALA A 1 80 ? 5.648 0.883 -37.461 1.00 84.31 80 ALA A N 1
ATOM 609 C CA . ALA A 1 80 ? 5.341 1.924 -36.475 1.00 84.31 80 ALA A CA 1
ATOM 610 C C . ALA A 1 80 ? 6.104 3.253 -36.703 1.00 84.31 80 ALA A C 1
ATOM 612 O O . ALA A 1 80 ? 5.752 4.287 -36.122 1.00 84.31 80 ALA A O 1
ATOM 613 N N . GLY A 1 81 ? 7.175 3.244 -37.507 1.00 84.19 81 GLY A N 1
ATOM 614 C CA . GLY A 1 81 ? 7.988 4.412 -37.875 1.00 84.19 81 GLY A CA 1
ATOM 615 C C . GLY A 1 81 ? 8.838 5.025 -36.751 1.00 84.19 81 GLY A C 1
ATOM 616 O O . GLY A 1 81 ? 9.602 5.958 -36.995 1.00 84.19 81 GLY A O 1
ATOM 617 N N . HIS A 1 82 ? 8.703 4.542 -35.514 1.00 91.44 82 HIS A N 1
ATOM 618 C CA . HIS A 1 82 ? 9.519 4.921 -34.363 1.00 91.44 82 HIS A CA 1
ATOM 619 C C . HIS A 1 82 ? 9.333 3.922 -33.217 1.00 91.44 82 HIS A C 1
ATOM 621 O O . HIS A 1 82 ? 8.249 3.376 -33.019 1.00 91.44 82 HIS A O 1
ATOM 627 N N . GLY A 1 83 ? 10.372 3.735 -32.404 1.00 91.81 83 GLY A N 1
ATOM 628 C CA . GLY A 1 83 ? 10.281 2.947 -31.179 1.00 91.81 83 GLY A CA 1
ATOM 629 C C . GLY A 1 83 ? 11.580 2.243 -30.818 1.00 91.81 83 GLY A C 1
ATOM 630 O O . GLY A 1 83 ? 12.631 2.465 -31.420 1.00 91.81 83 GLY A O 1
ATOM 631 N N . THR A 1 84 ? 11.502 1.367 -29.824 1.00 92.94 84 THR A N 1
ATOM 632 C CA . THR A 1 84 ? 12.642 0.566 -29.378 1.00 92.94 84 THR A CA 1
ATOM 633 C C . THR A 1 84 ? 12.164 -0.818 -28.978 1.00 92.94 84 THR A C 1
ATOM 635 O O . THR A 1 84 ? 11.261 -0.951 -28.154 1.00 92.94 84 THR A O 1
ATOM 638 N N . MET A 1 85 ? 12.809 -1.838 -29.526 1.00 91.62 85 MET A N 1
ATOM 639 C CA . MET A 1 85 ? 12.647 -3.228 -29.145 1.00 91.62 85 MET A CA 1
ATOM 640 C C . MET A 1 85 ? 13.867 -3.685 -28.345 1.00 91.62 85 MET A C 1
ATOM 642 O O . MET A 1 85 ? 15.010 -3.434 -28.726 1.00 91.62 85 MET A O 1
ATOM 646 N N . VAL A 1 86 ? 13.615 -4.336 -27.210 1.00 93.19 86 VAL A N 1
ATOM 647 C CA . VAL A 1 86 ? 14.646 -4.911 -26.341 1.00 93.19 86 VAL A CA 1
ATOM 648 C C . VAL A 1 86 ? 14.369 -6.396 -26.226 1.00 93.19 86 VAL A C 1
ATOM 650 O O . VAL A 1 86 ? 13.297 -6.782 -25.762 1.00 93.19 86 VAL A O 1
ATOM 653 N N . ILE A 1 87 ? 15.332 -7.208 -26.642 1.00 91.69 87 ILE A N 1
ATOM 654 C CA . ILE A 1 87 ? 15.178 -8.654 -26.764 1.00 91.69 87 ILE A CA 1
ATOM 655 C C . ILE A 1 87 ? 16.209 -9.316 -25.859 1.00 91.69 87 ILE A C 1
ATOM 657 O O . ILE A 1 87 ? 17.398 -8.987 -25.895 1.00 91.69 87 ILE A O 1
ATOM 661 N N . TRP A 1 88 ? 15.723 -10.215 -25.007 1.00 93.06 88 TRP A N 1
ATOM 662 C CA . TRP A 1 88 ? 16.537 -11.043 -24.131 1.00 93.06 88 TRP A CA 1
ATOM 663 C C . TRP A 1 88 ? 16.513 -12.472 -24.639 1.00 93.06 88 TRP A C 1
ATOM 665 O O . TRP A 1 88 ? 15.443 -13.062 -24.780 1.00 93.06 88 TRP A O 1
ATOM 675 N N . GLU A 1 89 ? 17.693 -13.027 -24.866 1.00 90.44 89 GLU A N 1
ATOM 676 C CA . GLU A 1 89 ? 17.868 -14.379 -25.385 1.00 90.44 89 GLU A CA 1
ATOM 677 C C . GLU A 1 89 ? 18.759 -15.175 -24.430 1.00 90.44 89 GLU A C 1
ATOM 679 O O . GLU A 1 89 ? 19.609 -14.609 -23.736 1.00 90.44 89 GLU A O 1
ATOM 684 N N . GLU A 1 90 ? 18.537 -16.490 -24.378 1.00 90.12 90 GLU A N 1
ATOM 685 C CA . GLU A 1 90 ? 19.186 -17.396 -23.422 1.00 90.12 90 GLU A CA 1
ATOM 686 C C . GLU A 1 90 ? 18.986 -16.936 -21.971 1.00 90.12 90 GLU A C 1
ATOM 688 O O . GLU A 1 90 ? 19.899 -16.436 -21.311 1.00 90.12 90 GLU A O 1
ATOM 693 N N . LEU A 1 91 ? 17.753 -17.095 -21.476 1.00 91.50 91 LEU A N 1
ATOM 694 C CA . LEU A 1 91 ? 17.343 -16.751 -20.108 1.00 91.50 91 LEU A CA 1
ATOM 695 C C . LEU A 1 91 ? 17.900 -17.738 -19.060 1.00 91.50 91 LEU A C 1
ATOM 697 O O . LEU A 1 91 ? 17.149 -18.320 -18.274 1.00 91.50 91 LEU A O 1
ATOM 701 N N . ASP A 1 92 ? 19.220 -17.920 -19.045 1.00 85.88 92 ASP A N 1
ATOM 702 C CA . ASP A 1 92 ? 19.977 -18.912 -18.268 1.00 85.88 92 ASP A CA 1
ATOM 703 C C . ASP A 1 92 ? 19.812 -18.797 -16.741 1.00 85.88 92 ASP A C 1
ATOM 705 O O . ASP A 1 92 ? 20.125 -19.732 -16.003 1.00 85.88 92 ASP A O 1
ATOM 709 N N . ARG A 1 93 ? 19.289 -17.667 -16.247 1.00 83.69 93 ARG A N 1
ATOM 710 C CA . ARG A 1 93 ? 19.027 -17.432 -14.813 1.00 83.69 93 ARG A CA 1
ATOM 711 C C . ARG A 1 93 ? 17.564 -17.535 -14.403 1.00 83.69 93 ARG A C 1
ATOM 713 O O . ARG A 1 93 ? 17.267 -17.452 -13.212 1.00 83.69 93 ARG A O 1
ATOM 720 N N . ILE A 1 94 ? 16.654 -17.627 -15.369 1.00 83.12 94 ILE A N 1
ATOM 721 C CA . ILE A 1 94 ? 15.213 -17.766 -15.126 1.00 83.12 94 ILE A CA 1
ATOM 722 C C . ILE A 1 94 ? 14.801 -19.205 -15.420 1.00 83.12 94 ILE A C 1
ATOM 724 O O . ILE A 1 94 ? 14.169 -19.847 -14.587 1.00 83.12 94 ILE A O 1
ATOM 728 N N . ILE A 1 95 ? 15.192 -19.709 -16.590 1.00 85.31 95 ILE A N 1
ATOM 729 C CA . ILE A 1 95 ? 14.781 -21.014 -17.090 1.00 85.31 95 ILE A CA 1
ATOM 730 C C . ILE A 1 95 ? 15.870 -22.024 -16.735 1.00 85.31 95 ILE A C 1
ATOM 732 O O . ILE A 1 95 ? 16.935 -22.067 -17.345 1.00 85.31 95 ILE A O 1
ATOM 736 N N . SER A 1 96 ? 15.597 -22.835 -15.717 1.00 84.31 96 SER A N 1
ATOM 737 C CA . SER A 1 96 ? 16.410 -24.009 -15.388 1.00 84.31 96 SER A CA 1
ATOM 738 C C . SER A 1 96 ? 15.895 -25.254 -16.114 1.00 84.31 96 SER A C 1
ATOM 740 O O . SER A 1 96 ? 14.765 -25.280 -16.594 1.00 84.31 96 SER A O 1
ATOM 742 N N . SER A 1 97 ? 16.678 -26.335 -16.129 1.00 83.06 97 SER A N 1
ATOM 743 C CA . SER A 1 97 ? 16.267 -27.612 -16.737 1.00 83.06 97 SER A CA 1
ATOM 744 C C . SER A 1 97 ? 15.010 -28.239 -16.117 1.00 83.06 97 SER A C 1
ATOM 746 O O . SER A 1 97 ? 14.402 -29.108 -16.732 1.00 83.06 97 SER A O 1
ATOM 748 N N . LYS A 1 98 ? 14.617 -27.813 -14.909 1.00 88.88 98 LYS A N 1
ATOM 749 C CA . LYS A 1 98 ? 13.396 -28.257 -14.217 1.00 88.88 98 LYS A CA 1
ATOM 750 C C . LYS A 1 98 ? 12.261 -27.230 -14.271 1.00 88.88 98 LYS A C 1
ATOM 752 O O . LYS A 1 98 ? 11.247 -27.440 -13.619 1.00 88.88 98 LYS A O 1
ATOM 757 N N . PHE A 1 99 ? 12.447 -26.115 -14.976 1.00 90.69 99 PHE A N 1
ATOM 758 C CA . PHE A 1 99 ? 11.470 -25.033 -15.029 1.00 90.69 99 PHE A CA 1
ATOM 759 C C . PHE A 1 99 ? 10.247 -25.466 -15.839 1.00 90.69 99 PHE A C 1
ATOM 761 O O . PHE A 1 99 ? 10.372 -25.888 -16.989 1.00 90.69 99 PHE A O 1
ATOM 768 N N . THR A 1 100 ? 9.072 -25.393 -15.223 1.00 93.25 100 THR A N 1
ATOM 769 C CA . THR A 1 100 ? 7.821 -25.886 -15.804 1.00 93.25 100 THR A CA 1
ATOM 770 C C . THR A 1 100 ? 6.997 -24.766 -16.439 1.00 93.25 100 THR A C 1
ATOM 772 O O . THR A 1 100 ? 7.278 -23.577 -16.279 1.00 93.25 100 THR A O 1
ATOM 775 N N . VAL A 1 101 ? 5.938 -25.147 -17.158 1.00 92.12 101 VAL A N 1
ATOM 776 C CA . VAL A 1 101 ? 4.943 -24.191 -17.667 1.00 92.12 101 VAL A CA 1
ATOM 777 C C . VAL A 1 101 ? 4.237 -23.472 -16.513 1.00 92.12 101 VAL A C 1
ATOM 779 O O . VAL A 1 101 ? 4.021 -22.266 -16.598 1.00 92.12 101 VAL A O 1
ATOM 782 N N . ASP A 1 102 ? 3.941 -24.167 -15.413 1.00 94.19 102 ASP A N 1
ATOM 783 C CA . ASP A 1 102 ? 3.307 -23.557 -14.240 1.00 94.19 102 ASP A CA 1
ATOM 784 C C . ASP A 1 102 ? 4.226 -22.522 -13.577 1.00 94.19 102 ASP A C 1
ATOM 786 O O . ASP A 1 102 ? 3.773 -21.442 -13.199 1.00 94.19 102 ASP A O 1
ATOM 790 N N . ASP A 1 103 ? 5.534 -22.793 -13.500 1.00 93.19 103 ASP A N 1
ATOM 791 C CA . ASP A 1 103 ? 6.517 -21.812 -13.019 1.00 93.19 103 ASP A CA 1
ATOM 792 C C . ASP A 1 103 ? 6.545 -20.559 -13.904 1.00 93.19 103 ASP A C 1
ATOM 794 O O . ASP A 1 103 ? 6.646 -19.438 -13.398 1.00 93.19 103 ASP A O 1
ATOM 798 N N . TRP A 1 104 ? 6.410 -20.731 -15.225 1.00 91.88 104 TRP A N 1
ATOM 799 C CA . TRP A 1 104 ? 6.326 -19.616 -16.167 1.00 91.88 104 TRP A CA 1
ATOM 800 C C . TRP A 1 104 ? 5.069 -18.774 -15.942 1.00 91.88 104 TRP A C 1
ATOM 802 O O . TRP A 1 104 ? 5.159 -17.550 -15.856 1.00 91.88 104 TRP A O 1
ATOM 812 N N . LEU A 1 105 ? 3.905 -19.413 -15.810 1.00 93.62 105 LEU A N 1
ATOM 813 C CA . LEU A 1 105 ? 2.638 -18.720 -15.568 1.00 93.62 105 LEU A CA 1
ATOM 814 C C . LEU A 1 105 ? 2.663 -17.963 -14.234 1.00 93.62 105 LEU A C 1
ATOM 816 O O . LEU A 1 105 ? 2.337 -16.778 -14.196 1.00 93.62 105 LEU A O 1
ATOM 820 N N . ASN A 1 106 ? 3.169 -18.595 -13.173 1.00 93.50 106 ASN A N 1
ATOM 821 C CA . ASN A 1 106 ? 3.351 -17.950 -11.873 1.00 93.50 106 ASN A CA 1
ATOM 822 C C . ASN A 1 106 ? 4.300 -16.743 -11.953 1.00 93.50 106 ASN A C 1
ATOM 824 O O . ASN A 1 106 ? 4.055 -15.712 -11.323 1.00 93.50 106 ASN A O 1
ATOM 828 N N . LEU A 1 107 ? 5.382 -16.842 -12.732 1.00 92.69 107 LEU A N 1
ATOM 829 C CA . LEU A 1 107 ? 6.299 -15.724 -12.955 1.00 92.69 107 LEU A CA 1
ATOM 830 C C . LEU A 1 107 ? 5.610 -14.565 -13.691 1.00 92.69 107 LEU A C 1
ATOM 832 O O . LEU A 1 107 ? 5.805 -13.407 -13.317 1.00 92.69 107 LEU A O 1
ATOM 836 N N . ILE A 1 108 ? 4.794 -14.859 -14.706 1.00 94.31 108 ILE A N 1
ATOM 837 C CA . ILE A 1 108 ? 4.008 -13.848 -15.422 1.00 94.31 108 ILE A CA 1
ATOM 838 C C . ILE A 1 108 ? 3.030 -13.142 -14.477 1.00 94.31 108 ILE A C 1
ATOM 840 O O . ILE A 1 108 ? 3.003 -11.910 -14.469 1.00 94.31 108 ILE A O 1
ATOM 844 N N . ASP A 1 109 ? 2.318 -13.878 -13.623 1.00 93.56 109 ASP A N 1
ATOM 845 C CA . ASP A 1 109 ? 1.398 -13.298 -12.636 1.00 93.56 109 ASP A CA 1
ATOM 846 C C . ASP A 1 109 ? 2.127 -12.385 -11.635 1.00 93.56 109 ASP A C 1
ATOM 848 O O . ASP A 1 109 ? 1.656 -11.291 -11.300 1.00 93.56 109 ASP A O 1
ATOM 852 N N . GLN A 1 110 ? 3.324 -12.782 -11.188 1.00 93.06 110 GLN A N 1
ATOM 853 C CA . GLN A 1 110 ? 4.166 -11.952 -10.321 1.00 93.06 110 GLN A CA 1
ATOM 854 C C . GLN A 1 110 ? 4.620 -10.663 -11.017 1.00 93.06 110 GLN A C 1
ATOM 856 O O . GLN A 1 110 ? 4.611 -9.592 -10.400 1.00 93.06 110 GLN A O 1
ATOM 861 N N . ILE A 1 111 ? 5.003 -10.742 -12.296 1.00 93.88 111 ILE A N 1
ATOM 862 C CA . ILE A 1 111 ? 5.388 -9.577 -13.102 1.00 93.88 111 ILE A CA 1
ATOM 863 C C . ILE A 1 111 ? 4.183 -8.652 -13.304 1.00 93.88 111 ILE A C 1
ATOM 865 O O . ILE A 1 111 ? 4.314 -7.445 -13.089 1.00 93.88 111 ILE A O 1
ATOM 869 N N . GLU A 1 112 ? 3.016 -9.195 -13.665 1.00 95.69 112 GLU A N 1
ATOM 870 C CA . GLU A 1 112 ? 1.776 -8.430 -13.827 1.00 95.69 112 GLU A CA 1
ATOM 871 C C . GLU A 1 112 ? 1.432 -7.682 -12.538 1.00 95.69 112 GLU A C 1
ATOM 873 O O . GLU A 1 112 ? 1.261 -6.461 -12.566 1.00 95.69 112 GLU A O 1
ATOM 878 N N . SER A 1 113 ? 1.413 -8.379 -11.398 1.00 94.19 113 SER A N 1
ATOM 879 C CA . SER A 1 113 ? 1.127 -7.782 -10.090 1.00 94.19 113 SER A CA 1
ATOM 880 C C . SER A 1 113 ? 2.128 -6.678 -9.731 1.00 94.19 113 SER A C 1
ATOM 882 O O . SER A 1 113 ? 1.746 -5.577 -9.318 1.00 94.19 113 SER A O 1
ATOM 884 N N . HIS A 1 114 ? 3.424 -6.924 -9.954 1.00 94.06 114 HIS A N 1
ATOM 885 C CA . HIS A 1 114 ? 4.472 -5.949 -9.672 1.00 94.06 114 HIS A CA 1
ATOM 886 C C . HIS A 1 114 ? 4.351 -4.692 -10.540 1.00 94.06 114 HIS A C 1
ATOM 888 O O . HIS A 1 114 ? 4.425 -3.580 -10.016 1.00 94.06 114 HIS A O 1
ATOM 894 N N . LEU A 1 115 ? 4.157 -4.836 -11.854 1.00 95.62 115 LEU A N 1
ATOM 895 C CA . LEU A 1 115 ? 4.035 -3.700 -12.773 1.00 95.62 115 LEU A CA 1
ATOM 896 C C . LEU A 1 115 ? 2.753 -2.903 -12.514 1.00 95.62 115 LEU A C 1
ATOM 898 O O . LEU A 1 115 ? 2.807 -1.670 -12.488 1.00 95.62 115 LEU A O 1
ATOM 902 N N . SER A 1 116 ? 1.648 -3.603 -12.245 1.00 95.81 116 SER A N 1
ATOM 903 C CA . SER A 1 116 ? 0.355 -3.016 -11.879 1.00 95.81 116 SER A CA 1
ATOM 904 C C . SER A 1 116 ? 0.469 -2.134 -10.640 1.00 95.81 116 SER A C 1
ATOM 906 O O . SER A 1 116 ? -0.110 -1.053 -10.614 1.00 95.81 116 SER A O 1
ATOM 908 N N . MET A 1 117 ? 1.259 -2.557 -9.646 1.00 95.25 117 MET A N 1
ATOM 909 C CA . MET A 1 117 ? 1.540 -1.798 -8.425 1.00 95.25 117 MET A CA 1
ATOM 910 C C . MET A 1 117 ? 2.573 -0.683 -8.636 1.00 95.25 117 MET A C 1
ATOM 912 O O . MET A 1 117 ? 2.394 0.425 -8.144 1.00 95.25 117 MET A O 1
ATOM 916 N N . VAL A 1 118 ? 3.685 -0.936 -9.329 1.00 94.88 118 VAL A N 1
ATOM 917 C CA . VAL A 1 118 ? 4.787 0.042 -9.415 1.00 94.88 118 VAL A CA 1
ATOM 918 C C . VAL A 1 118 ? 4.439 1.242 -10.290 1.00 94.88 118 VAL A C 1
ATOM 920 O O . VAL A 1 118 ? 4.845 2.371 -9.989 1.00 94.88 118 VAL A O 1
ATOM 923 N N . PHE A 1 119 ? 3.694 0.997 -11.367 1.00 96.00 119 PHE A N 1
ATOM 924 C CA . PHE A 1 119 ? 3.316 2.004 -12.354 1.00 96.00 119 PHE A CA 1
ATOM 925 C C . PHE A 1 119 ? 1.838 2.395 -12.273 1.00 96.00 119 PHE A C 1
ATOM 927 O O . PHE A 1 119 ? 1.353 3.055 -13.188 1.00 96.00 119 PHE A O 1
ATOM 934 N N . HIS A 1 120 ? 1.134 2.044 -11.190 1.00 95.94 120 HIS A N 1
ATOM 935 C CA . HIS A 1 120 ? -0.317 2.236 -11.067 1.00 95.94 120 HIS A CA 1
ATOM 936 C C . HIS A 1 120 ? -0.773 3.656 -11.442 1.00 95.94 120 HIS A C 1
ATOM 938 O O . HIS A 1 120 ? -1.612 3.813 -12.318 1.00 95.94 120 HIS A O 1
ATOM 944 N N . ARG A 1 121 ? -0.093 4.694 -10.942 1.00 95.31 121 ARG A N 1
ATOM 945 C CA . ARG A 1 121 ? -0.416 6.106 -11.233 1.00 95.31 121 ARG A CA 1
ATOM 946 C C . ARG A 1 121 ? -0.243 6.503 -12.699 1.00 95.31 121 ARG A C 1
ATOM 948 O O . ARG A 1 121 ? -0.890 7.434 -13.168 1.00 95.31 121 ARG A O 1
ATOM 955 N N . TYR A 1 122 ? 0.651 5.831 -13.424 1.00 95.12 122 TYR A N 1
ATOM 956 C CA . TYR A 1 122 ? 0.796 6.034 -14.864 1.00 95.12 122 TYR A CA 1
ATOM 957 C C . TYR A 1 122 ? -0.315 5.334 -15.642 1.00 95.12 122 TYR A C 1
ATOM 959 O O . TYR A 1 122 ? -0.781 5.879 -16.636 1.00 95.12 122 TYR A O 1
ATOM 967 N N . LEU A 1 123 ? -0.714 4.148 -15.181 1.00 95.62 123 LEU A N 1
ATOM 968 C CA . LEU A 1 123 ? -1.756 3.318 -15.784 1.00 95.62 123 LEU A CA 1
ATOM 969 C C . LEU A 1 123 ? -3.170 3.874 -15.525 1.00 95.62 123 LEU A C 1
ATOM 971 O O . LEU A 1 123 ? -4.071 3.639 -16.322 1.00 95.62 123 LEU A O 1
ATOM 975 N N . GLU A 1 124 ? -3.372 4.620 -14.434 1.00 93.00 124 GLU A N 1
ATOM 976 C CA . GLU A 1 124 ? -4.636 5.304 -14.113 1.00 93.00 124 GLU A CA 1
ATOM 977 C C . GLU A 1 124 ? -4.957 6.456 -15.076 1.00 93.00 124 GLU A C 1
ATOM 979 O O . GLU A 1 124 ? -6.124 6.767 -15.317 1.00 93.00 124 GLU A O 1
ATOM 984 N N . ILE A 1 125 ? -3.931 7.109 -15.631 1.00 90.31 125 ILE A N 1
ATOM 985 C CA . ILE A 1 125 ? -4.111 8.241 -16.539 1.00 90.31 125 ILE A CA 1
ATOM 986 C C . ILE A 1 125 ? -4.211 7.706 -17.962 1.00 90.31 125 ILE A C 1
ATOM 988 O O . ILE A 1 125 ? -3.233 7.206 -18.525 1.00 90.31 125 ILE A O 1
ATOM 992 N N . LYS A 1 126 ? -5.395 7.869 -18.559 1.00 82.38 126 LYS A N 1
ATOM 993 C CA . LYS A 1 126 ? -5.654 7.478 -19.945 1.00 82.38 126 LYS A CA 1
ATOM 994 C C . LYS A 1 126 ? -4.574 8.046 -20.877 1.00 82.38 126 LYS A C 1
ATOM 996 O O . LYS A 1 126 ? -4.200 9.212 -20.763 1.00 82.38 126 LYS A O 1
ATOM 1001 N N . ASP A 1 127 ? -4.069 7.195 -21.766 1.00 82.81 127 ASP A N 1
ATOM 1002 C CA . ASP A 1 127 ? -3.079 7.513 -22.805 1.00 82.81 127 ASP A CA 1
ATOM 1003 C C . ASP A 1 127 ? -1.686 7.954 -22.297 1.00 82.81 127 ASP A C 1
ATOM 1005 O O . ASP A 1 127 ? -0.814 8.281 -23.100 1.00 82.81 127 ASP A O 1
ATOM 1009 N N . LYS A 1 128 ? -1.417 7.914 -20.981 1.00 89.56 128 LYS A N 1
ATOM 1010 C CA . LYS A 1 128 ? -0.087 8.230 -20.429 1.00 89.56 128 LYS A CA 1
ATOM 1011 C C . LYS A 1 128 ? 0.889 7.062 -20.536 1.00 89.56 128 LYS A C 1
ATOM 1013 O O . LYS A 1 128 ? 2.052 7.260 -20.881 1.00 89.56 128 LYS A O 1
ATOM 1018 N N . LEU A 1 129 ? 0.434 5.859 -20.194 1.00 93.81 129 LEU A N 1
ATOM 1019 C CA . LEU A 1 129 ? 1.195 4.620 -20.317 1.00 93.81 129 LEU A CA 1
ATOM 1020 C C . LEU A 1 129 ? 0.226 3.443 -20.409 1.00 93.81 129 LEU A C 1
ATOM 1022 O O . LEU A 1 129 ? -0.660 3.304 -19.575 1.00 93.81 129 LEU A O 1
ATOM 1026 N N . THR A 1 130 ? 0.435 2.562 -21.383 1.00 95.31 130 THR A N 1
ATOM 1027 C CA . THR A 1 130 ? -0.223 1.253 -21.429 1.00 95.31 130 THR A CA 1
ATOM 1028 C C . THR A 1 130 ? 0.852 0.181 -21.386 1.00 95.31 130 THR A C 1
ATOM 1030 O O . THR A 1 130 ? 1.756 0.180 -22.217 1.00 95.31 130 THR A O 1
ATOM 1033 N N . ILE A 1 131 ? 0.757 -0.731 -20.420 1.00 96.25 131 ILE A N 1
ATOM 1034 C CA . ILE A 1 131 ? 1.620 -1.911 -20.344 1.00 96.25 131 ILE A CA 1
ATOM 1035 C C . ILE A 1 131 ? 0.789 -3.123 -20.752 1.00 96.25 131 ILE A C 1
ATOM 1037 O O . ILE A 1 131 ? -0.315 -3.328 -20.240 1.00 96.25 131 ILE A O 1
ATOM 1041 N N . ARG A 1 132 ? 1.324 -3.918 -21.680 1.00 96.19 132 ARG A N 1
ATOM 1042 C CA . ARG A 1 132 ? 0.720 -5.172 -22.128 1.00 96.19 132 ARG A CA 1
ATOM 1043 C C . ARG A 1 132 ? 1.645 -6.341 -21.829 1.00 96.19 132 ARG A C 1
ATOM 1045 O O . ARG A 1 132 ? 2.839 -6.251 -22.089 1.00 96.19 132 ARG A O 1
ATOM 1052 N N . ILE A 1 133 ? 1.075 -7.431 -21.332 1.00 95.75 133 ILE A N 1
ATOM 1053 C CA . ILE A 1 133 ? 1.752 -8.720 -21.173 1.00 95.75 133 ILE A CA 1
ATOM 1054 C C . ILE A 1 133 ? 0.982 -9.722 -22.026 1.00 95.75 133 ILE A C 1
ATOM 1056 O O . ILE A 1 133 ? -0.239 -9.812 -21.914 1.00 95.75 133 ILE A O 1
ATOM 1060 N N . ASN A 1 134 ? 1.673 -10.412 -22.937 1.00 91.81 134 ASN A N 1
ATOM 1061 C CA . ASN A 1 134 ? 1.055 -11.332 -23.903 1.00 91.81 134 ASN A CA 1
ATOM 1062 C C . ASN A 1 134 ? -0.146 -10.698 -24.640 1.00 91.81 134 ASN A C 1
ATOM 1064 O O . ASN A 1 134 ? -1.210 -11.294 -24.777 1.00 91.81 134 ASN A O 1
ATOM 1068 N N . GLY A 1 135 ? -0.005 -9.428 -25.038 1.00 91.81 135 GLY A N 1
ATOM 1069 C CA . GLY A 1 135 ? -1.045 -8.652 -25.727 1.00 91.81 135 GLY A CA 1
ATOM 1070 C C . GLY A 1 135 ? -2.165 -8.089 -24.837 1.00 91.81 135 GLY A C 1
ATOM 1071 O O . GLY A 1 135 ? -2.872 -7.175 -25.267 1.00 91.81 135 GLY A O 1
ATOM 1072 N N . LYS A 1 136 ? -2.309 -8.545 -23.586 1.00 95.31 136 LYS A N 1
ATOM 1073 C CA . LYS A 1 136 ? -3.353 -8.091 -22.655 1.00 95.31 136 LYS A CA 1
ATOM 1074 C C . LYS A 1 136 ? -2.891 -6.882 -21.843 1.00 95.31 136 LYS A C 1
ATOM 1076 O O . LYS A 1 136 ? -1.815 -6.903 -21.255 1.00 95.31 136 LYS A O 1
ATOM 1081 N N . ALA A 1 137 ? -3.711 -5.831 -21.793 1.00 96.00 137 ALA A N 1
ATOM 1082 C CA . ALA A 1 137 ? -3.433 -4.656 -20.969 1.00 96.00 137 ALA A CA 1
ATOM 1083 C C . ALA A 1 137 ? -3.618 -4.971 -19.476 1.00 96.00 137 ALA A C 1
ATOM 1085 O O . ALA A 1 137 ? -4.651 -5.520 -19.085 1.00 96.00 137 ALA A O 1
ATOM 1086 N N . ILE A 1 138 ? -2.631 -4.599 -18.660 1.00 96.00 138 ILE A N 1
ATOM 1087 C CA . ILE A 1 138 ? -2.690 -4.763 -17.201 1.00 96.00 138 ILE A CA 1
ATOM 1088 C C . ILE A 1 138 ? -3.477 -3.611 -16.561 1.00 96.00 138 ILE A C 1
ATOM 1090 O O . ILE A 1 138 ? -3.542 -2.510 -17.114 1.00 96.00 138 ILE A O 1
ATOM 1094 N N . LYS A 1 139 ? -4.075 -3.852 -15.391 1.00 94.56 139 LYS A N 1
ATOM 1095 C CA . LYS A 1 139 ? -4.852 -2.839 -14.655 1.00 94.56 139 LYS A CA 1
ATOM 1096 C C . LYS A 1 139 ? -3.999 -2.180 -13.564 1.00 94.56 139 LYS A C 1
ATOM 1098 O O . LYS A 1 139 ? -3.189 -2.870 -12.956 1.00 94.56 139 LYS A O 1
ATOM 1103 N N . PRO A 1 140 ? -4.179 -0.881 -13.270 1.00 95.69 140 PRO A N 1
ATOM 1104 C CA . PRO A 1 140 ? -3.531 -0.266 -12.115 1.00 95.69 140 PRO A CA 1
ATOM 1105 C C . PRO A 1 140 ? -3.977 -0.932 -10.808 1.00 95.69 140 PRO A C 1
ATOM 1107 O O . PRO A 1 140 ? -5.144 -1.299 -10.657 1.00 95.69 140 PRO A O 1
ATOM 1110 N N . TRP A 1 141 ? -3.056 -1.042 -9.851 1.00 95.75 141 TRP A N 1
ATOM 1111 C CA . TRP A 1 141 ? -3.353 -1.444 -8.477 1.00 95.75 141 TRP A CA 1
ATOM 1112 C C . TRP A 1 141 ? -3.138 -0.265 -7.520 1.00 95.75 141 TRP A C 1
ATOM 1114 O O . TRP A 1 141 ? -1.994 0.106 -7.252 1.00 95.75 141 TRP A O 1
ATOM 1124 N N . ASP A 1 142 ? -4.228 0.316 -7.007 1.00 94.88 142 ASP A N 1
ATOM 1125 C CA . ASP A 1 142 ? -4.176 1.433 -6.056 1.00 94.88 142 ASP A CA 1
ATOM 1126 C C . ASP A 1 142 ? -4.067 0.931 -4.597 1.00 94.88 142 ASP A C 1
ATOM 1128 O O . ASP A 1 142 ? -5.049 0.416 -4.048 1.00 94.88 142 ASP A O 1
ATOM 1132 N N . PRO A 1 143 ? -2.930 1.143 -3.901 1.00 95.56 143 PRO A N 1
ATOM 1133 C CA . PRO A 1 143 ? -2.761 0.730 -2.505 1.00 95.56 143 PRO A CA 1
ATOM 1134 C C . PRO A 1 143 ? -3.613 1.522 -1.503 1.00 95.56 143 PRO A C 1
ATOM 1136 O O . PRO A 1 143 ? -3.606 1.205 -0.308 1.00 95.56 143 PRO A O 1
ATOM 1139 N N . PHE A 1 144 ? -4.284 2.591 -1.939 1.00 96.38 144 PHE A N 1
ATOM 1140 C CA . PHE A 1 144 ? -4.979 3.532 -1.068 1.00 96.38 144 PHE A CA 1
ATOM 1141 C C . PHE A 1 144 ? -6.503 3.391 -1.085 1.00 96.38 144 PHE A C 1
ATOM 1143 O O . PHE A 1 144 ? -7.153 4.125 -0.332 1.00 96.38 144 PHE A O 1
ATOM 1150 N N . LEU A 1 145 ? -7.077 2.499 -1.905 1.00 94.00 145 LEU A N 1
ATOM 1151 C CA . LEU A 1 145 ? -8.531 2.385 -2.118 1.00 94.00 145 LEU A CA 1
ATOM 1152 C C . LEU A 1 145 ? -9.186 3.760 -2.348 1.00 94.00 145 LEU A C 1
ATOM 1154 O O . LEU A 1 145 ? -10.151 4.148 -1.683 1.00 94.00 145 LEU A O 1
ATOM 1158 N N . SER A 1 146 ? -8.584 4.566 -3.217 1.00 90.81 146 SER A N 1
ATOM 1159 C CA . SER A 1 146 ? -9.026 5.928 -3.506 1.00 90.81 146 SER A CA 1
ATOM 1160 C C . SER A 1 146 ? -10.444 5.907 -4.078 1.00 90.81 146 SER A C 1
ATOM 1162 O O . SER A 1 146 ? -10.749 5.139 -4.982 1.00 90.81 146 SER A O 1
ATOM 1164 N N . GLY A 1 147 ? -11.331 6.733 -3.520 1.00 87.31 147 GLY A N 1
ATOM 1165 C CA . GLY A 1 147 ? -12.734 6.799 -3.939 1.00 87.31 147 GLY A CA 1
ATOM 1166 C C . GLY A 1 147 ? -13.643 5.691 -3.394 1.00 87.31 147 GLY A C 1
ATOM 1167 O O . GLY A 1 147 ? -14.845 5.751 -3.633 1.00 87.31 147 GLY A O 1
ATOM 1168 N N . HIS A 1 148 ? -13.128 4.716 -2.632 1.00 92.56 148 HIS A N 1
ATOM 1169 C CA . HIS A 1 148 ? -13.980 3.687 -2.034 1.00 92.56 148 HIS A CA 1
ATOM 1170 C C . HIS A 1 148 ? -14.936 4.303 -0.987 1.00 92.56 148 HIS A C 1
ATOM 1172 O O . HIS A 1 148 ? -14.461 4.990 -0.076 1.00 92.56 148 HIS A O 1
ATOM 1178 N N . PRO A 1 149 ? -16.258 4.041 -1.043 1.00 86.25 149 PRO A N 1
ATOM 1179 C CA . PRO A 1 149 ? -17.253 4.724 -0.207 1.00 86.25 149 PRO A CA 1
ATOM 1180 C C . PRO A 1 149 ? -17.068 4.460 1.290 1.00 86.25 149 PRO A C 1
ATOM 1182 O O . PRO A 1 149 ? -17.338 5.323 2.117 1.00 86.25 149 PRO A O 1
ATOM 1185 N N . SER A 1 150 ? -16.563 3.281 1.654 1.00 86.19 150 SER A N 1
ATOM 1186 C CA . SER A 1 150 ? -16.300 2.924 3.053 1.00 86.19 150 SER A CA 1
ATOM 1187 C C . SER A 1 150 ? -14.937 3.388 3.573 1.00 86.19 150 SER A C 1
ATOM 1189 O O . SER A 1 150 ? -14.555 2.986 4.670 1.00 86.19 150 SER A O 1
ATOM 1191 N N . LYS A 1 151 ? -14.170 4.178 2.806 1.00 90.81 151 LYS A N 1
ATOM 1192 C CA . LYS A 1 151 ? -12.853 4.662 3.236 1.00 90.81 151 LYS A CA 1
ATOM 1193 C C . LYS A 1 151 ? -13.005 5.615 4.432 1.00 90.81 151 LYS A C 1
ATOM 1195 O O . LYS A 1 151 ? -13.547 6.702 4.258 1.00 90.81 151 LYS A O 1
ATOM 1200 N N . PRO A 1 152 ? -12.493 5.262 5.627 1.00 87.75 152 PRO A N 1
ATOM 1201 C CA . PRO A 1 152 ? -12.758 6.047 6.832 1.00 87.75 152 PRO A CA 1
ATOM 1202 C C . PRO A 1 152 ? -12.121 7.433 6.820 1.00 87.75 152 PRO A C 1
ATOM 1204 O O . PRO A 1 152 ? -12.670 8.370 7.394 1.00 87.75 152 PRO A O 1
ATOM 1207 N N . TRP A 1 153 ? -10.914 7.558 6.253 1.00 93.31 153 TRP A N 1
ATOM 1208 C CA . TRP A 1 153 ? -10.163 8.806 6.335 1.00 93.31 153 TRP A CA 1
ATOM 1209 C C . TRP A 1 153 ? -9.000 8.897 5.341 1.00 93.31 153 TRP A C 1
ATOM 1211 O O . TRP A 1 153 ? -8.266 7.929 5.107 1.00 93.31 153 TRP A O 1
ATOM 1221 N N . ASN A 1 154 ? -8.766 10.111 4.846 1.00 96.00 154 ASN A N 1
ATOM 1222 C CA . ASN A 1 154 ? -7.483 10.556 4.319 1.00 96.00 154 ASN A CA 1
ATOM 1223 C C . ASN A 1 154 ? -7.184 11.991 4.771 1.00 96.00 154 ASN A C 1
ATOM 1225 O O . ASN A 1 154 ? -8.097 12.790 4.984 1.00 96.00 154 ASN A O 1
ATOM 1229 N N . SER A 1 155 ? -5.905 12.318 4.936 1.00 95.44 155 SER A N 1
ATOM 1230 C CA . SER A 1 155 ? -5.485 13.693 5.205 1.00 95.44 155 SER A CA 1
ATOM 1231 C C . SER A 1 155 ? -5.526 14.532 3.924 1.00 95.44 155 SER A C 1
ATOM 1233 O O . SER A 1 155 ? -5.416 13.984 2.827 1.00 95.44 155 SER A O 1
ATOM 1235 N N . PRO A 1 156 ? -5.563 15.871 4.030 1.00 96.06 156 PRO A N 1
ATOM 1236 C CA . PRO A 1 156 ? -5.114 16.731 2.943 1.00 96.06 156 PRO A CA 1
ATOM 1237 C C . PRO A 1 156 ? -3.663 16.411 2.557 1.00 96.06 156 PRO A C 1
ATOM 1239 O O . PRO A 1 156 ? -2.888 15.918 3.386 1.00 96.06 156 PRO A O 1
ATOM 1242 N N . VAL A 1 157 ? -3.284 16.740 1.322 1.00 97.25 157 VAL A N 1
ATOM 1243 C CA . VAL A 1 157 ? -1.888 16.675 0.875 1.00 97.25 157 VAL A CA 1
ATOM 1244 C C . VAL A 1 157 ? -1.095 17.783 1.567 1.00 97.25 157 VAL A C 1
ATOM 1246 O O . VAL A 1 157 ? -1.430 18.959 1.435 1.00 97.25 157 VAL A O 1
ATOM 1249 N N . GLN A 1 158 ? -0.031 17.421 2.283 1.00 97.06 158 GLN A N 1
ATOM 1250 C CA . GLN A 1 158 ? 0.795 18.368 3.034 1.00 97.06 158 GLN A CA 1
ATOM 1251 C C . GLN A 1 158 ? 2.215 18.443 2.458 1.00 97.06 158 GLN A C 1
ATOM 1253 O O . GLN A 1 158 ? 2.881 17.411 2.342 1.00 97.06 158 GLN A O 1
ATOM 1258 N N . PRO A 1 159 ? 2.715 19.638 2.099 1.00 96.94 159 PRO A N 1
ATOM 1259 C CA . PRO A 1 159 ? 4.103 19.802 1.696 1.00 96.94 159 PRO A CA 1
ATOM 1260 C C . PRO A 1 159 ? 5.034 19.838 2.915 1.00 96.94 159 PRO A C 1
ATOM 1262 O O . PRO A 1 159 ? 4.685 20.367 3.974 1.00 96.94 159 PRO A O 1
ATOM 1265 N N . PHE A 1 160 ? 6.263 19.342 2.765 1.00 95.19 160 PHE A N 1
ATOM 1266 C CA . PHE A 1 160 ? 7.303 19.613 3.755 1.00 95.19 160 PHE A CA 1
ATOM 1267 C C . PHE A 1 160 ? 7.887 21.007 3.524 1.00 95.19 160 PHE A C 1
ATOM 1269 O O . PHE A 1 160 ? 8.722 21.194 2.634 1.00 95.19 160 PHE A O 1
ATOM 1276 N N . LYS A 1 161 ? 7.485 21.985 4.344 1.00 92.00 161 LYS A N 1
ATOM 1277 C CA . LYS A 1 161 ? 7.939 23.384 4.224 1.00 92.00 161 LYS A CA 1
ATOM 1278 C C . LYS A 1 161 ? 7.755 23.881 2.773 1.00 92.00 161 LYS A C 1
ATOM 1280 O O . LYS A 1 161 ? 6.740 23.589 2.153 1.00 92.00 161 LYS A O 1
ATOM 1285 N N . ASN A 1 162 ? 8.756 24.564 2.213 1.00 88.88 162 ASN A N 1
ATOM 1286 C CA . ASN A 1 162 ? 8.760 25.058 0.832 1.00 88.88 162 ASN A CA 1
ATOM 1287 C C . ASN A 1 162 ? 9.448 24.082 -0.146 1.00 88.88 162 ASN A C 1
ATOM 1289 O O . ASN A 1 162 ? 10.111 24.513 -1.087 1.00 88.88 162 ASN A O 1
ATOM 1293 N N . THR A 1 163 ? 9.359 22.770 0.098 1.00 90.31 163 THR A N 1
ATOM 1294 C CA . THR A 1 163 ? 9.952 21.745 -0.781 1.00 90.31 163 THR A CA 1
ATOM 1295 C C . THR A 1 163 ? 8.904 21.100 -1.694 1.00 90.31 163 THR A C 1
ATOM 1297 O O . THR A 1 163 ? 7.702 21.295 -1.531 1.00 90.31 163 THR A O 1
ATOM 1300 N N . GLN A 1 164 ? 9.358 20.295 -2.660 1.00 90.62 164 GLN A N 1
ATOM 1301 C CA . GLN A 1 164 ? 8.479 19.496 -3.526 1.00 90.62 164 GLN A CA 1
ATOM 1302 C C . GLN A 1 164 ? 8.010 18.184 -2.877 1.00 90.62 164 GLN A C 1
ATOM 1304 O O . GLN A 1 164 ? 7.250 17.443 -3.497 1.00 90.62 164 GLN A O 1
ATOM 1309 N N . ILE A 1 165 ? 8.453 17.895 -1.650 1.00 95.50 165 ILE A N 1
ATOM 1310 C CA . ILE A 1 165 ? 8.071 16.688 -0.921 1.00 95.50 165 ILE A CA 1
ATOM 1311 C C . ILE A 1 165 ? 6.640 16.848 -0.427 1.00 95.50 165 ILE A C 1
ATOM 1313 O O . ILE A 1 165 ? 6.329 17.838 0.240 1.00 95.50 165 ILE A O 1
ATOM 1317 N N . LYS A 1 166 ? 5.782 15.871 -0.719 1.00 97.50 166 LYS A N 1
ATOM 1318 C CA . LYS A 1 166 ? 4.370 15.887 -0.321 1.00 97.50 166 LYS A CA 1
ATOM 1319 C C . LYS A 1 166 ? 3.995 14.588 0.365 1.00 97.50 166 LYS A C 1
ATOM 1321 O O . LYS A 1 166 ? 4.391 13.521 -0.092 1.00 97.50 166 LYS A O 1
ATOM 1326 N N . ILE A 1 167 ? 3.218 14.682 1.436 1.00 98.31 167 ILE A N 1
ATOM 1327 C CA . ILE A 1 167 ? 2.691 13.530 2.164 1.00 98.31 167 ILE A CA 1
ATOM 1328 C C . ILE A 1 167 ? 1.165 13.546 2.151 1.00 98.31 167 ILE A C 1
ATOM 1330 O O . ILE A 1 167 ? 0.542 14.602 2.256 1.00 98.31 167 ILE A O 1
ATOM 1334 N N . GLU A 1 168 ? 0.566 12.368 2.042 1.00 98.38 168 GLU A N 1
ATOM 1335 C CA . GLU A 1 168 ? -0.867 12.160 2.218 1.00 98.38 168 GLU A CA 1
ATOM 1336 C C . GLU A 1 168 ? -1.084 10.864 2.996 1.00 98.38 168 GLU A C 1
ATOM 1338 O O . GLU A 1 168 ? -0.538 9.810 2.667 1.00 98.38 168 GLU A O 1
ATOM 1343 N N . CYS A 1 169 ? -1.850 10.946 4.073 1.00 98.38 169 CYS A N 1
ATOM 1344 C CA . CYS A 1 169 ? -2.108 9.820 4.953 1.00 98.38 169 CYS A CA 1
ATOM 1345 C C . CYS A 1 169 ? -3.466 9.213 4.625 1.00 98.38 169 CYS A C 1
ATOM 1347 O O . CYS A 1 169 ? -4.425 9.933 4.359 1.00 98.38 169 CYS A O 1
ATOM 1349 N N . HIS A 1 170 ? -3.566 7.891 4.682 1.00 98.25 170 HIS A N 1
ATOM 1350 C CA . HIS A 1 170 ? -4.791 7.160 4.405 1.00 98.25 170 HIS A CA 1
ATOM 1351 C C . HIS A 1 170 ? -5.001 6.063 5.447 1.00 98.25 170 HIS A C 1
ATOM 1353 O O . HIS A 1 170 ? -4.071 5.349 5.837 1.00 98.25 170 HIS A O 1
ATOM 1359 N N . VAL A 1 171 ? -6.254 5.901 5.859 1.00 96.25 171 VAL A N 1
ATOM 1360 C CA . VAL A 1 171 ? -6.710 4.750 6.634 1.00 96.25 171 VAL A CA 1
ATOM 1361 C C . VAL A 1 171 ? -7.703 3.989 5.773 1.00 96.25 171 VAL A C 1
ATOM 1363 O O . VAL A 1 171 ? -8.666 4.571 5.278 1.00 96.25 171 VAL A O 1
ATOM 1366 N N . LEU A 1 172 ? -7.426 2.707 5.552 1.00 95.19 172 LEU A N 1
ATOM 1367 C CA . LEU A 1 172 ? -8.275 1.821 4.761 1.00 95.19 172 LEU A CA 1
ATOM 1368 C C . LEU A 1 172 ? -9.494 1.341 5.570 1.00 95.19 172 LEU A C 1
ATOM 1370 O O . LEU A 1 172 ? -9.435 1.319 6.804 1.00 95.19 172 LEU A O 1
ATOM 1374 N N . PRO A 1 173 ? -10.595 0.954 4.901 1.00 90.62 173 PRO A N 1
ATOM 1375 C CA . PRO A 1 173 ? -11.717 0.282 5.551 1.00 90.62 173 PRO A CA 1
ATOM 1376 C C . PRO A 1 173 ? -11.285 -1.021 6.231 1.00 90.62 173 PRO A C 1
ATOM 1378 O O . PRO A 1 173 ? -10.350 -1.693 5.794 1.00 90.62 173 PRO A O 1
ATOM 1381 N N . HIS A 1 174 ? -12.001 -1.397 7.291 1.00 85.69 174 HIS A N 1
ATOM 1382 C CA . HIS A 1 174 ? -11.899 -2.746 7.845 1.00 85.69 174 HIS A CA 1
ATOM 1383 C C . HIS A 1 174 ? -12.407 -3.779 6.822 1.00 85.69 174 HIS A C 1
ATOM 1385 O O . HIS A 1 174 ? -13.271 -3.452 6.009 1.00 85.69 174 HIS A O 1
ATOM 1391 N N . LYS A 1 175 ? -11.906 -5.022 6.880 1.00 83.81 175 LYS A N 1
ATOM 1392 C CA . LYS A 1 175 ? -12.279 -6.087 5.929 1.00 83.81 175 LYS A CA 1
ATOM 1393 C C . LYS A 1 175 ? -13.792 -6.346 5.880 1.00 83.81 175 LYS A C 1
ATOM 1395 O O . LYS A 1 175 ? -14.310 -6.616 4.812 1.00 83.81 175 LYS A O 1
ATOM 1400 N N . ASP A 1 176 ? -14.503 -6.151 6.992 1.00 81.06 176 ASP A N 1
ATOM 1401 C CA . ASP A 1 176 ? -15.964 -6.339 7.077 1.00 81.06 176 ASP A CA 1
ATOM 1402 C C . ASP A 1 176 ? -16.754 -5.308 6.244 1.00 81.06 176 ASP A C 1
ATOM 1404 O O . ASP A 1 176 ? -17.963 -5.425 6.073 1.00 81.06 176 ASP A O 1
ATOM 1408 N N . ARG A 1 177 ? -16.083 -4.258 5.755 1.00 81.50 177 ARG A N 1
ATOM 1409 C CA . ARG A 1 177 ? -16.644 -3.246 4.849 1.00 81.50 177 ARG A CA 1
ATOM 1410 C C . ARG A 1 177 ? -16.215 -3.462 3.395 1.00 81.50 177 ARG A C 1
ATOM 1412 O O . ARG A 1 177 ? -16.426 -2.571 2.580 1.00 81.50 177 ARG A O 1
ATOM 1419 N N . LEU A 1 178 ? -15.577 -4.593 3.095 1.00 84.81 178 LEU A N 1
ATOM 1420 C CA . LEU A 1 178 ? -15.122 -4.977 1.766 1.00 84.81 178 LEU A CA 1
ATOM 1421 C C . LEU A 1 178 ? -15.761 -6.308 1.383 1.00 84.81 178 LEU A C 1
ATOM 1423 O O . LEU A 1 178 ? -15.836 -7.239 2.183 1.00 84.81 178 LEU A O 1
ATOM 1427 N N . THR A 1 179 ? -16.175 -6.424 0.130 1.00 87.62 179 THR A N 1
ATOM 1428 C CA . THR A 1 179 ? -16.500 -7.725 -0.453 1.00 87.62 179 THR A CA 1
ATOM 1429 C C . THR A 1 179 ? -15.238 -8.587 -0.557 1.00 87.62 179 THR A C 1
ATOM 1431 O O . THR A 1 179 ? -14.113 -8.082 -0.611 1.00 87.62 179 THR A O 1
ATOM 1434 N N . ALA A 1 180 ? -15.399 -9.909 -0.659 1.00 86.69 180 ALA A N 1
ATOM 1435 C CA . ALA A 1 180 ? -14.266 -10.820 -0.847 1.00 86.69 180 ALA A CA 1
ATOM 1436 C C . ALA A 1 180 ? -13.428 -10.472 -2.096 1.00 86.69 180 ALA A C 1
ATOM 1438 O O . ALA A 1 180 ? -12.203 -10.605 -2.088 1.00 86.69 180 ALA A O 1
ATOM 1439 N N . GLN A 1 181 ? -14.076 -9.984 -3.160 1.00 89.38 181 GLN A N 1
ATOM 1440 C CA . GLN A 1 181 ? -13.403 -9.565 -4.386 1.00 89.38 181 GLN A CA 1
ATOM 1441 C C . GLN A 1 181 ? -12.592 -8.278 -4.189 1.00 89.38 181 GLN A C 1
ATOM 1443 O O . GLN A 1 181 ? -11.446 -8.215 -4.635 1.00 89.38 181 GLN A O 1
ATOM 1448 N N . GLU A 1 182 ? -13.147 -7.275 -3.504 1.00 91.00 182 GLU A N 1
ATOM 1449 C CA . GLU A 1 182 ? -12.430 -6.034 -3.178 1.00 91.00 182 GLU A CA 1
ATOM 1450 C C . GLU A 1 182 ? -11.250 -6.298 -2.246 1.00 91.00 182 GLU A C 1
ATOM 1452 O O . GLU A 1 182 ? -10.162 -5.767 -2.466 1.00 91.00 182 GLU A O 1
ATOM 1457 N N . LEU A 1 183 ? -11.436 -7.164 -1.245 1.00 89.56 183 LEU A N 1
ATOM 1458 C CA . LEU A 1 183 ? -10.375 -7.563 -0.327 1.00 89.56 183 LEU A CA 1
ATOM 1459 C C . LEU A 1 183 ? -9.217 -8.223 -1.085 1.00 89.56 183 LEU A C 1
ATOM 1461 O O . LEU A 1 183 ? -8.075 -7.787 -0.945 1.00 89.56 183 LEU A O 1
ATOM 1465 N N . LYS A 1 184 ? -9.515 -9.212 -1.939 1.00 89.06 184 LYS A N 1
ATOM 1466 C CA . LYS A 1 184 ? -8.513 -9.894 -2.772 1.00 89.06 184 LYS A CA 1
ATOM 1467 C C . LYS A 1 184 ? -7.804 -8.922 -3.718 1.00 89.06 184 LYS A C 1
ATOM 1469 O O . LYS A 1 184 ? -6.593 -9.011 -3.897 1.00 89.06 184 LYS A O 1
ATOM 1474 N N . ALA A 1 185 ? -8.540 -7.979 -4.308 1.00 88.50 185 ALA A N 1
ATOM 1475 C CA . ALA A 1 185 ? -7.964 -6.974 -5.194 1.00 88.50 185 ALA A CA 1
ATOM 1476 C C . ALA A 1 185 ? -7.033 -6.003 -4.448 1.00 88.50 185 ALA A C 1
ATOM 1478 O O . ALA A 1 185 ? -5.990 -5.640 -4.981 1.00 88.50 185 ALA A O 1
ATOM 1479 N N . ALA A 1 186 ? -7.363 -5.600 -3.218 1.00 89.62 186 ALA A N 1
ATOM 1480 C CA . ALA A 1 186 ? -6.590 -4.624 -2.445 1.00 89.62 186 ALA A CA 1
ATOM 1481 C C . ALA A 1 186 ? -5.494 -5.231 -1.546 1.00 89.62 186 ALA A C 1
ATOM 1483 O O . ALA A 1 186 ? -4.670 -4.496 -1.000 1.00 89.62 186 ALA A O 1
ATOM 1484 N N . GLU A 1 187 ? -5.433 -6.558 -1.418 1.00 88.88 187 GLU A N 1
ATOM 1485 C CA . GLU A 1 187 ? -4.425 -7.263 -0.618 1.00 88.88 187 GLU A CA 1
ATOM 1486 C C . GLU A 1 187 ? -2.986 -7.041 -1.120 1.00 88.88 187 GLU A C 1
ATOM 1488 O O . GLU A 1 187 ? -2.046 -6.919 -0.325 1.00 88.88 187 GLU A O 1
ATOM 1493 N N . GLY A 1 188 ? -2.824 -6.918 -2.438 1.00 86.75 188 GLY A N 1
ATOM 1494 C CA . GLY A 1 188 ? -1.531 -6.724 -3.085 1.00 86.75 188 GLY A CA 1
ATOM 1495 C C . GLY A 1 188 ? -0.622 -7.963 -3.035 1.00 86.75 188 GLY A C 1
ATOM 1496 O O . GLY A 1 188 ? -0.954 -8.974 -2.421 1.00 86.75 188 GLY A O 1
ATOM 1497 N N . PRO A 1 189 ? 0.570 -7.892 -3.650 1.00 82.56 189 PRO A N 1
ATOM 1498 C CA . PRO A 1 189 ? 1.403 -9.069 -3.937 1.00 82.56 189 PRO A CA 1
ATOM 1499 C C . PRO A 1 189 ? 1.946 -9.817 -2.710 1.00 82.56 189 PRO A C 1
ATOM 1501 O O . PRO A 1 189 ? 2.253 -10.998 -2.802 1.00 82.56 189 PRO A O 1
ATOM 1504 N N . ASN A 1 190 ? 2.093 -9.139 -1.568 1.00 84.81 190 ASN A N 1
ATOM 1505 C CA . ASN A 1 190 ? 2.733 -9.690 -0.366 1.00 84.81 190 ASN A CA 1
ATOM 1506 C C . ASN A 1 190 ? 1.759 -9.888 0.810 1.00 84.81 190 ASN A C 1
ATOM 1508 O O . ASN A 1 190 ? 2.200 -10.061 1.948 1.00 84.81 190 ASN A O 1
ATOM 1512 N N . GLY A 1 191 ? 0.449 -9.809 0.569 1.00 88.62 191 GLY A N 1
ATOM 1513 C CA . GLY A 1 191 ? -0.554 -9.886 1.629 1.00 88.62 191 GLY A CA 1
ATOM 1514 C C . GLY A 1 191 ? -0.845 -8.543 2.310 1.00 88.62 191 GLY A C 1
ATOM 1515 O O . GLY A 1 191 ? -0.006 -7.640 2.368 1.00 88.62 191 GLY A O 1
ATOM 1516 N N . TRP A 1 192 ? -2.030 -8.428 2.911 1.00 89.75 192 TRP A N 1
ATOM 1517 C CA . TRP A 1 192 ? -2.591 -7.149 3.374 1.00 89.75 192 TRP A CA 1
ATOM 1518 C C . TRP A 1 192 ? -1.738 -6.449 4.443 1.00 89.75 192 TRP A C 1
ATOM 1520 O O . TRP A 1 192 ? -1.561 -5.227 4.433 1.00 89.75 192 TRP A O 1
ATOM 1530 N N . ILE A 1 193 ? -1.183 -7.229 5.376 1.00 91.25 193 ILE A N 1
ATOM 1531 C CA . ILE A 1 193 ? -0.332 -6.739 6.472 1.00 91.25 193 ILE A CA 1
ATOM 1532 C C . ILE A 1 193 ? 0.966 -6.154 5.915 1.00 91.25 193 ILE A C 1
ATOM 1534 O O . ILE A 1 193 ? 1.444 -5.124 6.402 1.00 91.25 193 ILE A O 1
ATOM 1538 N N . ALA A 1 194 ? 1.528 -6.786 4.880 1.00 91.06 194 ALA A N 1
ATOM 1539 C CA . ALA A 1 194 ? 2.768 -6.350 4.257 1.00 91.06 194 ALA A CA 1
ATOM 1540 C C . ALA A 1 194 ? 2.615 -4.993 3.559 1.00 91.06 194 ALA A C 1
ATOM 1542 O O . ALA A 1 194 ? 3.607 -4.291 3.388 1.00 91.06 194 ALA A O 1
ATOM 1543 N N . GLN A 1 195 ? 1.394 -4.588 3.222 1.00 93.25 195 GLN A N 1
ATOM 1544 C CA . GLN A 1 195 ? 1.117 -3.339 2.525 1.00 93.25 195 GLN A CA 1
ATOM 1545 C C . GLN A 1 195 ? 1.054 -2.108 3.446 1.00 93.25 195 GLN A C 1
ATOM 1547 O O . GLN A 1 195 ? 0.787 -1.008 2.973 1.00 93.25 195 GLN A O 1
ATOM 1552 N N . GLN A 1 196 ? 1.295 -2.225 4.754 1.00 95.06 196 GLN A N 1
ATOM 1553 C CA . GLN A 1 196 ? 1.223 -1.068 5.655 1.00 95.06 196 GLN A CA 1
ATOM 1554 C C . GLN A 1 196 ? 2.441 -0.134 5.599 1.00 95.06 196 GLN A C 1
ATOM 1556 O O . GLN A 1 196 ? 3.570 -0.561 5.348 1.00 95.06 196 GLN A O 1
ATOM 1561 N N . GLY A 1 197 ? 2.212 1.139 5.926 1.00 96.62 197 GLY A N 1
ATOM 1562 C CA . GLY A 1 197 ? 3.255 2.158 6.059 1.00 96.62 197 GLY A CA 1
ATOM 1563 C C . GLY A 1 197 ? 3.399 3.054 4.830 1.00 96.62 197 GLY A C 1
ATOM 1564 O O . GLY A 1 197 ? 2.424 3.338 4.135 1.00 96.62 197 GLY A O 1
ATOM 1565 N N . PHE A 1 198 ? 4.618 3.538 4.596 1.00 97.38 198 PHE A N 1
ATOM 1566 C CA . PHE A 1 198 ? 4.952 4.480 3.535 1.00 97.38 198 PHE A CA 1
ATOM 1567 C C . PHE A 1 198 ? 5.038 3.823 2.159 1.00 97.38 198 PHE A C 1
ATOM 1569 O O . PHE A 1 198 ? 5.647 2.766 1.986 1.00 97.38 198 PHE A O 1
ATOM 1576 N N . TYR A 1 199 ? 4.484 4.538 1.190 1.00 96.81 199 TYR A N 1
ATOM 1577 C CA . TYR A 1 199 ? 4.573 4.336 -0.242 1.00 96.81 199 TYR A CA 1
ATOM 1578 C C . TYR A 1 199 ? 5.333 5.519 -0.818 1.00 96.81 199 TYR A C 1
ATOM 1580 O O . TYR A 1 199 ? 4.776 6.612 -0.950 1.00 96.81 199 TYR A O 1
ATOM 1588 N N . VAL A 1 200 ? 6.620 5.316 -1.090 1.00 96.06 200 VAL A N 1
ATOM 1589 C CA . VAL A 1 200 ? 7.508 6.389 -1.547 1.00 96.06 200 VAL A CA 1
ATOM 1590 C C . VAL A 1 200 ? 7.494 6.420 -3.066 1.00 96.06 200 VAL A C 1
ATOM 1592 O O . VAL A 1 200 ? 7.907 5.454 -3.710 1.00 96.06 200 VAL A O 1
ATOM 1595 N N . TYR A 1 201 ? 7.027 7.526 -3.628 1.00 94.88 201 TYR A N 1
ATOM 1596 C CA . TYR A 1 201 ? 6.965 7.781 -5.057 1.00 94.88 201 TYR A CA 1
ATOM 1597 C C . TYR A 1 201 ? 8.058 8.751 -5.462 1.00 94.88 201 TYR A C 1
ATOM 1599 O O . TYR A 1 201 ? 8.227 9.806 -4.856 1.00 94.88 201 TYR A O 1
ATOM 1607 N N . ARG A 1 202 ? 8.737 8.425 -6.555 1.00 90.75 202 ARG A N 1
ATOM 1608 C CA . ARG A 1 202 ? 9.625 9.346 -7.253 1.00 90.75 202 ARG A CA 1
ATOM 1609 C C . ARG A 1 202 ? 9.079 9.561 -8.645 1.00 90.75 202 ARG A C 1
ATOM 1611 O O . ARG A 1 202 ? 9.049 8.614 -9.432 1.00 90.75 202 ARG A O 1
ATOM 1618 N N . ASN A 1 203 ? 8.669 10.792 -8.950 1.00 88.19 203 ASN A N 1
ATOM 1619 C CA . ASN A 1 203 ? 7.992 11.116 -10.206 1.00 88.19 203 ASN A CA 1
ATOM 1620 C C . ASN A 1 203 ? 6.873 10.104 -10.498 1.00 88.19 203 ASN A C 1
ATOM 1622 O O . ASN A 1 203 ? 6.919 9.425 -11.512 1.00 88.19 203 ASN A O 1
ATOM 1626 N N . GLU A 1 204 ? 5.934 9.911 -9.569 1.00 92.44 204 GLU A N 1
ATOM 1627 C CA . GLU A 1 204 ? 4.806 8.965 -9.687 1.00 92.44 204 GLU A CA 1
ATOM 1628 C C . GLU A 1 204 ? 5.158 7.468 -9.810 1.00 92.44 204 GLU A C 1
ATOM 1630 O O . GLU A 1 204 ? 4.269 6.630 -9.668 1.00 92.44 204 GLU A O 1
ATOM 1635 N N . ARG A 1 205 ? 6.429 7.093 -10.005 1.00 93.00 205 ARG A N 1
ATOM 1636 C CA . ARG A 1 205 ? 6.871 5.698 -9.934 1.00 93.00 205 ARG A CA 1
ATOM 1637 C C . ARG A 1 205 ? 7.020 5.307 -8.473 1.00 93.00 205 ARG A C 1
ATOM 1639 O O . ARG A 1 205 ? 7.768 5.955 -7.738 1.00 93.00 205 ARG A O 1
ATOM 1646 N N . LEU A 1 206 ? 6.374 4.219 -8.072 1.00 94.25 206 LEU A N 1
ATOM 1647 C CA . LEU A 1 206 ? 6.566 3.662 -6.740 1.00 94.25 206 LEU A CA 1
ATOM 1648 C C . LEU A 1 206 ? 7.985 3.089 -6.611 1.00 94.25 206 LEU A C 1
ATOM 1650 O O . LEU A 1 206 ? 8.433 2.296 -7.441 1.00 94.25 206 LEU A O 1
ATOM 1654 N N . ILE A 1 207 ? 8.696 3.513 -5.572 1.00 92.12 207 ILE A N 1
ATOM 1655 C CA . ILE A 1 207 ? 10.032 3.024 -5.216 1.00 92.12 207 ILE A CA 1
ATOM 1656 C C . ILE A 1 207 ? 9.928 2.074 -4.024 1.00 92.12 207 ILE A C 1
ATOM 1658 O O . ILE A 1 207 ? 10.495 0.992 -4.040 1.00 92.12 207 ILE A O 1
ATOM 1662 N N . VAL A 1 208 ? 9.154 2.445 -3.005 1.00 92.81 208 VAL A N 1
ATOM 1663 C CA . VAL A 1 208 ? 8.960 1.618 -1.806 1.00 92.81 208 VAL A CA 1
ATOM 1664 C C . VAL A 1 208 ? 7.479 1.357 -1.622 1.00 92.81 208 VAL A C 1
ATOM 1666 O O . VAL A 1 208 ? 6.730 2.317 -1.506 1.00 92.81 208 VAL A O 1
ATOM 1669 N N . ALA A 1 209 ? 7.075 0.088 -1.563 1.00 93.00 209 ALA A N 1
ATOM 1670 C CA . ALA A 1 209 ? 5.697 -0.339 -1.329 1.00 93.00 209 ALA A CA 1
ATOM 1671 C C . ALA A 1 209 ? 5.530 -0.833 0.117 1.00 93.00 209 ALA A C 1
ATOM 1673 O O . ALA A 1 209 ? 6.027 -1.904 0.467 1.00 93.00 209 ALA A O 1
ATOM 1674 N N . GLY A 1 210 ? 4.872 -0.038 0.965 1.00 93.19 210 GLY A N 1
ATOM 1675 C CA . GLY A 1 210 ? 4.555 -0.404 2.348 1.00 93.19 210 GLY A CA 1
ATOM 1676 C C . GLY A 1 210 ? 5.789 -0.642 3.228 1.00 93.19 210 GLY A C 1
ATOM 1677 O O . GLY A 1 210 ? 6.209 -1.776 3.452 1.00 93.19 210 GLY A O 1
ATOM 1678 N N . SER A 1 211 ? 6.385 0.418 3.775 1.00 93.50 211 SER A N 1
ATOM 1679 C CA . SER A 1 211 ? 7.488 0.318 4.744 1.00 93.50 211 SER A CA 1
ATOM 1680 C C . SER A 1 211 ? 7.377 1.380 5.828 1.00 93.50 211 SER A C 1
ATOM 1682 O O . SER A 1 211 ? 6.992 2.506 5.550 1.00 93.50 211 SER A O 1
ATOM 1684 N N . TRP A 1 212 ? 7.788 1.077 7.058 1.00 94.81 212 TRP A N 1
ATOM 1685 C CA . TRP A 1 212 ? 7.919 2.091 8.112 1.00 94.81 212 TRP A CA 1
ATOM 1686 C C . TRP A 1 212 ? 9.250 2.857 8.060 1.00 94.81 212 TRP A C 1
ATOM 1688 O O . TRP A 1 212 ? 9.533 3.662 8.942 1.00 94.81 212 TRP A O 1
ATOM 1698 N N . LEU A 1 213 ? 10.070 2.619 7.026 1.00 92.88 213 LEU A N 1
ATOM 1699 C CA . LEU A 1 213 ? 11.318 3.341 6.737 1.00 92.88 213 LEU A CA 1
ATOM 1700 C C . LEU A 1 213 ? 12.353 3.319 7.881 1.00 92.88 213 LEU A C 1
ATOM 1702 O O . LEU A 1 213 ? 13.222 4.186 7.960 1.00 92.88 213 LEU A O 1
ATOM 1706 N N . GLY A 1 214 ? 12.250 2.347 8.795 1.00 90.50 214 GLY A N 1
ATOM 1707 C CA . GLY A 1 214 ? 13.077 2.283 10.005 1.00 90.50 214 GLY A CA 1
ATOM 1708 C C . GLY A 1 214 ? 12.804 3.408 11.014 1.00 90.50 214 GLY A C 1
ATOM 1709 O O . GLY A 1 214 ? 13.604 3.610 11.929 1.00 90.50 214 GLY A O 1
ATOM 1710 N N . LEU A 1 215 ? 11.700 4.147 10.855 1.00 91.38 215 LEU A N 1
ATOM 1711 C CA . LEU A 1 215 ? 11.269 5.175 11.798 1.00 91.38 215 LEU A CA 1
ATOM 1712 C C . LEU A 1 215 ? 10.800 4.541 13.113 1.00 91.38 215 LEU A C 1
ATOM 1714 O O . LEU A 1 215 ? 10.398 3.376 13.167 1.00 91.38 215 LEU A O 1
ATOM 1718 N N . LYS A 1 216 ? 10.888 5.324 14.186 1.00 87.94 216 LYS A N 1
ATOM 1719 C CA . LYS A 1 216 ? 10.602 4.907 15.560 1.00 87.94 216 LYS A CA 1
ATOM 1720 C C . LYS A 1 216 ? 9.447 5.731 16.122 1.00 87.94 216 LYS A C 1
ATOM 1722 O O . LYS A 1 216 ? 9.284 6.883 15.721 1.00 87.94 216 LYS A O 1
ATOM 1727 N N . SER A 1 217 ? 8.705 5.151 17.064 1.00 76.25 217 SER A N 1
ATOM 1728 C CA . SER A 1 217 ? 7.655 5.872 17.799 1.00 76.25 217 SER A CA 1
ATOM 1729 C C . SER A 1 217 ? 8.238 6.984 18.660 1.00 76.25 217 SER A C 1
ATOM 1731 O O . SER A 1 217 ? 9.376 6.861 19.129 1.00 76.25 217 SER A O 1
ATOM 1733 N N . SER A 1 218 ? 7.435 8.014 18.946 1.00 67.19 218 SER A N 1
ATOM 1734 C CA . SER A 1 218 ? 7.781 9.002 19.974 1.00 67.19 218 SER A CA 1
ATOM 1735 C C . SER A 1 218 ? 8.001 8.340 21.334 1.00 67.19 218 SER A C 1
ATOM 1737 O O . SER A 1 218 ? 8.949 8.683 22.039 1.00 67.19 218 SER A O 1
ATOM 1739 N N . ASP A 1 219 ? 7.177 7.337 21.645 1.00 61.62 219 ASP A N 1
ATOM 1740 C CA . ASP A 1 219 ? 7.080 6.712 22.969 1.00 61.62 219 ASP A CA 1
ATOM 1741 C C . ASP A 1 219 ? 8.172 5.663 23.226 1.00 61.62 219 ASP A C 1
ATOM 1743 O O . ASP A 1 219 ? 8.461 5.300 24.364 1.00 61.62 219 ASP A O 1
ATOM 1747 N N . SER A 1 220 ? 8.822 5.172 22.165 1.00 62.06 220 SER A N 1
ATOM 1748 C CA . SER A 1 220 ? 9.916 4.205 22.253 1.00 62.06 220 SER A CA 1
ATOM 1749 C C . SER A 1 220 ? 11.007 4.537 21.241 1.00 62.06 220 SER A C 1
ATOM 1751 O O . SER A 1 220 ? 11.065 4.010 20.131 1.00 62.06 220 SER A O 1
ATOM 1753 N N . GLN A 1 221 ? 11.958 5.367 21.672 1.00 64.31 221 GLN A N 1
ATOM 1754 C CA . GLN A 1 221 ? 13.184 5.696 20.925 1.00 64.31 221 GLN A CA 1
ATOM 1755 C C . GLN A 1 221 ? 14.088 4.468 20.664 1.00 64.31 221 GLN A C 1
ATOM 1757 O O . GLN A 1 221 ? 15.082 4.550 19.931 1.00 64.31 221 GLN A O 1
ATOM 1762 N N . ARG A 1 222 ? 13.768 3.309 21.256 1.00 64.62 222 ARG A N 1
ATOM 1763 C CA . ARG A 1 222 ? 14.593 2.098 21.187 1.00 64.62 222 ARG A CA 1
ATOM 1764 C C . ARG A 1 222 ? 14.219 1.171 20.030 1.00 64.62 222 ARG A C 1
ATOM 1766 O O . ARG A 1 222 ? 15.124 0.549 19.485 1.00 64.62 222 ARG A O 1
ATOM 1773 N N . LYS A 1 223 ? 12.949 1.107 19.601 1.00 81.00 223 LYS A N 1
ATOM 1774 C CA . LYS A 1 223 ? 12.497 0.140 18.580 1.00 81.00 223 LYS A CA 1
ATOM 1775 C C . LYS A 1 223 ? 11.822 0.825 17.389 1.00 81.00 223 LYS A C 1
ATOM 1777 O O . LYS A 1 223 ? 10.946 1.666 17.560 1.00 81.00 223 LYS A O 1
ATOM 1782 N N . ALA A 1 224 ? 12.242 0.456 16.180 1.00 86.81 224 ALA A N 1
ATOM 1783 C CA . ALA A 1 224 ? 11.567 0.872 14.954 1.00 86.81 224 ALA A CA 1
ATOM 1784 C C . ALA A 1 224 ? 10.184 0.218 14.847 1.00 86.81 224 ALA A C 1
ATOM 1786 O O . ALA A 1 224 ? 9.979 -0.890 15.351 1.00 86.81 224 ALA A O 1
ATOM 1787 N N . TRP A 1 225 ? 9.244 0.888 14.181 1.00 90.25 225 TRP A N 1
ATOM 1788 C CA . TRP A 1 225 ? 7.951 0.279 13.891 1.00 90.25 225 TRP A CA 1
ATOM 1789 C C . TRP A 1 225 ? 8.126 -0.941 12.988 1.00 90.25 225 TRP A C 1
ATOM 1791 O O . TRP A 1 225 ? 8.849 -0.912 11.990 1.00 90.25 225 TRP A O 1
ATOM 1801 N N . VAL A 1 226 ? 7.423 -2.009 13.343 1.00 89.38 226 VAL A N 1
ATOM 1802 C CA . VAL A 1 226 ? 7.336 -3.242 12.561 1.00 89.38 226 VAL A CA 1
ATOM 1803 C C . VAL A 1 226 ? 5.925 -3.332 11.989 1.00 89.38 226 VAL A C 1
ATOM 1805 O O . VAL A 1 226 ? 5.005 -2.659 12.461 1.00 89.38 226 VAL A O 1
ATOM 1808 N N . LYS A 1 227 ? 5.768 -4.111 10.921 1.00 91.56 227 LYS A N 1
ATOM 1809 C CA . LYS A 1 227 ? 4.450 -4.413 10.376 1.00 91.56 227 LYS A CA 1
ATOM 1810 C C . LYS A 1 227 ? 3.709 -5.329 11.346 1.00 91.56 227 LYS A C 1
ATOM 1812 O O . LYS A 1 227 ? 4.252 -6.353 11.746 1.00 91.56 227 LYS A O 1
ATOM 1817 N N . ASP A 1 228 ? 2.505 -4.934 11.727 1.00 88.88 228 ASP A N 1
ATOM 1818 C CA . ASP A 1 228 ? 1.670 -5.657 12.680 1.00 88.88 228 ASP A CA 1
ATOM 1819 C C . ASP A 1 228 ? 0.194 -5.643 12.248 1.00 88.88 228 ASP A C 1
ATOM 1821 O O . ASP A 1 228 ? -0.199 -4.910 11.334 1.00 88.88 228 ASP A O 1
ATOM 1825 N N . GLU A 1 229 ? -0.617 -6.477 12.893 1.00 85.94 229 GLU A N 1
ATOM 1826 C CA . GLU A 1 229 ? -2.031 -6.654 12.554 1.00 85.94 229 GLU A CA 1
ATOM 1827 C C . GLU A 1 229 ? -2.869 -5.401 12.847 1.00 85.94 229 GLU A C 1
ATOM 1829 O O . GLU A 1 229 ? -3.732 -5.006 12.064 1.00 85.94 229 GLU A O 1
ATOM 1834 N N . ILE A 1 230 ? -2.562 -4.717 13.949 1.00 86.31 230 ILE A N 1
ATOM 1835 C CA . ILE A 1 230 ? -3.346 -3.597 14.484 1.00 86.31 230 ILE A CA 1
ATOM 1836 C C . ILE A 1 230 ? -3.253 -2.365 13.571 1.00 86.31 230 ILE A C 1
ATOM 1838 O O . ILE A 1 230 ? -4.191 -1.571 13.481 1.00 86.31 230 ILE A O 1
ATOM 1842 N N . HIS A 1 231 ? -2.132 -2.202 12.867 1.00 92.06 231 HIS A N 1
ATOM 1843 C CA . HIS A 1 231 ? -1.874 -1.068 11.979 1.00 92.06 231 HIS A CA 1
ATOM 1844 C C . HIS A 1 231 ? -1.993 -1.423 10.494 1.00 92.06 231 HIS A C 1
ATOM 1846 O O . HIS A 1 231 ? -1.653 -0.604 9.636 1.00 92.06 231 HIS A O 1
ATOM 1852 N N . LYS A 1 232 ? -2.522 -2.608 10.158 1.00 92.56 232 LYS A N 1
ATOM 1853 C CA . LYS A 1 232 ? -2.618 -3.099 8.774 1.00 92.56 232 LYS A CA 1
ATOM 1854 C C . LYS A 1 232 ? -3.450 -2.212 7.838 1.00 92.56 232 LYS A C 1
ATOM 1856 O O . LYS A 1 232 ? -3.342 -2.352 6.623 1.00 92.56 232 LYS A O 1
ATOM 1861 N N . LEU A 1 233 ? -4.251 -1.291 8.378 1.00 94.94 233 LEU A N 1
ATOM 1862 C CA . LEU A 1 233 ? -5.065 -0.329 7.621 1.00 94.94 233 LEU A CA 1
ATOM 1863 C C . LEU A 1 233 ? -4.332 0.985 7.296 1.00 94.94 233 LEU A C 1
ATOM 1865 O O . LEU A 1 233 ? -4.855 1.798 6.540 1.00 94.94 233 LEU A O 1
ATOM 1869 N N . ALA A 1 234 ? -3.139 1.218 7.848 1.00 97.25 234 ALA A N 1
ATOM 1870 C CA . ALA A 1 234 ? -2.386 2.449 7.624 1.00 97.25 234 ALA A CA 1
ATOM 1871 C C . ALA A 1 234 ? -1.654 2.424 6.272 1.00 97.25 234 ALA A C 1
ATOM 1873 O O . ALA A 1 234 ? -0.891 1.495 5.982 1.00 97.25 234 ALA A O 1
ATOM 1874 N N . ARG A 1 235 ? -1.842 3.467 5.460 1.00 97.94 235 ARG A N 1
ATOM 1875 C CA . ARG A 1 235 ? -1.120 3.699 4.200 1.00 97.94 235 ARG A CA 1
ATOM 1876 C C . ARG A 1 235 ? -0.701 5.163 4.134 1.00 97.94 235 ARG A C 1
ATOM 1878 O O . ARG A 1 235 ? -1.506 6.043 4.412 1.00 97.94 235 ARG A O 1
ATOM 1885 N N . ILE A 1 236 ? 0.544 5.443 3.768 1.00 98.44 236 ILE A N 1
ATOM 1886 C CA . ILE A 1 236 ? 1.063 6.814 3.715 1.00 98.44 236 ILE A CA 1
ATOM 1887 C C . ILE A 1 236 ? 1.710 7.035 2.359 1.00 98.44 236 ILE A C 1
ATOM 1889 O O . ILE A 1 236 ? 2.713 6.410 2.040 1.00 98.44 236 ILE A O 1
ATOM 1893 N N . ARG A 1 237 ? 1.145 7.918 1.551 1.00 98.38 237 ARG A N 1
ATOM 1894 C CA . ARG A 1 237 ? 1.711 8.344 0.276 1.00 98.38 237 ARG A CA 1
ATOM 1895 C C . ARG A 1 237 ? 2.779 9.396 0.540 1.00 98.38 237 ARG A C 1
ATOM 1897 O O . ARG A 1 237 ? 2.514 10.364 1.246 1.00 98.38 237 ARG A O 1
ATOM 1904 N N . LEU A 1 238 ? 3.969 9.216 -0.023 1.00 97.75 238 LEU A N 1
ATOM 1905 C CA . LEU A 1 238 ? 5.053 10.187 0.061 1.00 97.75 238 LEU A CA 1
ATOM 1906 C C . LEU A 1 238 ? 5.650 10.419 -1.325 1.00 97.75 238 LEU A C 1
ATOM 1908 O O . LEU A 1 238 ? 6.293 9.530 -1.872 1.00 97.75 238 LEU A O 1
ATOM 1912 N N . ASP A 1 239 ? 5.467 11.609 -1.876 1.00 96.50 239 ASP A N 1
ATOM 1913 C CA . ASP A 1 239 ? 6.076 12.028 -3.134 1.00 96.50 239 ASP A CA 1
ATOM 1914 C C . ASP A 1 239 ? 7.394 12.757 -2.869 1.00 96.50 239 ASP A C 1
ATOM 1916 O O . ASP A 1 239 ? 7.439 13.695 -2.070 1.00 96.50 239 ASP A O 1
ATOM 1920 N N . ILE A 1 240 ? 8.454 12.347 -3.567 1.00 93.88 240 ILE A N 1
ATOM 1921 C CA . ILE A 1 240 ? 9.770 12.992 -3.558 1.00 93.88 240 ILE A CA 1
ATOM 1922 C C . ILE A 1 240 ? 10.204 13.363 -4.988 1.00 93.88 240 ILE A C 1
ATOM 1924 O O . ILE A 1 240 ? 9.884 12.646 -5.945 1.00 93.88 240 ILE A O 1
ATOM 1928 N N . PRO A 1 241 ? 10.942 14.472 -5.169 1.00 90.00 241 PRO A N 1
ATOM 1929 C CA . PRO A 1 241 ? 11.514 14.826 -6.463 1.00 90.00 241 PRO A CA 1
ATOM 1930 C C . PRO A 1 241 ? 12.705 13.923 -6.817 1.00 90.00 241 PRO A C 1
ATOM 1932 O O . PRO A 1 241 ? 13.374 13.370 -5.943 1.00 90.00 241 PRO A O 1
ATOM 1935 N N . ASN A 1 242 ? 13.025 13.809 -8.109 1.00 83.75 242 ASN A N 1
ATOM 1936 C CA . ASN A 1 242 ? 14.167 13.007 -8.572 1.00 83.75 242 ASN A CA 1
ATOM 1937 C C . ASN A 1 242 ? 15.545 13.576 -8.196 1.00 83.75 242 ASN A C 1
ATOM 1939 O O . ASN A 1 242 ? 16.544 12.869 -8.280 1.00 83.75 242 ASN A O 1
ATOM 1943 N N . THR A 1 243 ? 15.611 14.825 -7.736 1.00 84.25 243 THR A N 1
ATOM 1944 C CA . THR A 1 243 ? 16.844 15.456 -7.244 1.00 84.25 243 THR A CA 1
ATOM 1945 C C . THR A 1 243 ? 17.302 14.919 -5.888 1.00 84.25 243 THR A C 1
ATOM 1947 O O . THR A 1 243 ? 18.404 15.239 -5.456 1.00 84.25 243 THR A O 1
ATOM 1950 N N . MET A 1 244 ? 16.480 14.113 -5.211 1.00 84.81 244 MET A N 1
ATOM 1951 C CA . MET A 1 244 ? 16.732 13.635 -3.849 1.00 84.81 244 MET A CA 1
ATOM 1952 C C . MET A 1 244 ? 17.188 12.169 -3.772 1.00 84.81 244 MET A C 1
ATOM 1954 O O . MET A 1 244 ? 17.283 11.622 -2.677 1.00 84.81 244 MET A O 1
ATOM 1958 N N . ASP A 1 245 ? 17.507 11.533 -4.905 1.00 80.75 245 ASP A N 1
ATOM 1959 C CA . ASP A 1 245 ? 17.926 10.121 -4.964 1.00 80.75 245 ASP A CA 1
ATOM 1960 C C . ASP A 1 245 ? 19.097 9.794 -4.024 1.00 80.75 245 ASP A C 1
ATOM 1962 O O . ASP A 1 245 ? 19.055 8.793 -3.310 1.00 80.75 245 ASP A O 1
ATOM 1966 N N . ILE A 1 246 ? 20.121 10.654 -4.004 1.00 81.06 246 ILE A N 1
ATOM 1967 C CA . ILE A 1 246 ? 21.322 10.482 -3.170 1.00 81.06 246 ILE A CA 1
ATOM 1968 C C . ILE A 1 246 ? 20.965 10.615 -1.690 1.00 81.06 246 ILE A C 1
ATOM 1970 O O . ILE A 1 246 ? 21.359 9.795 -0.868 1.00 81.06 246 ILE A O 1
ATOM 1974 N N . GLU A 1 247 ? 20.191 11.644 -1.357 1.00 84.69 247 GLU A N 1
ATOM 1975 C CA . GLU A 1 247 ? 19.826 11.981 0.017 1.00 84.69 247 GLU A CA 1
ATOM 1976 C C . GLU A 1 247 ? 18.943 10.911 0.672 1.00 84.69 247 GLU A C 1
ATOM 1978 O O . GLU A 1 247 ? 19.005 10.693 1.880 1.00 84.69 247 GLU A O 1
ATOM 1983 N N . TRP A 1 248 ? 18.135 10.233 -0.145 1.00 87.56 248 TRP A N 1
ATOM 1984 C CA . TRP A 1 248 ? 17.281 9.120 0.259 1.00 87.56 248 TRP A CA 1
ATOM 1985 C C . TRP A 1 248 ? 17.959 7.749 0.155 1.00 87.56 248 TRP A C 1
ATOM 1987 O O . TRP A 1 248 ? 17.303 6.730 0.393 1.00 87.56 248 TRP A O 1
ATOM 1997 N N . GLU A 1 249 ? 19.247 7.711 -0.203 1.00 83.44 249 GLU A N 1
ATOM 1998 C CA . GLU A 1 249 ? 20.034 6.490 -0.410 1.00 83.44 249 GLU A CA 1
ATOM 1999 C C . GLU A 1 249 ? 19.331 5.483 -1.345 1.00 83.44 249 GLU A C 1
ATOM 2001 O O . GLU A 1 249 ? 19.304 4.277 -1.085 1.00 83.44 249 GLU A O 1
ATOM 2006 N N . ILE A 1 250 ? 18.718 5.973 -2.430 1.00 80.81 250 ILE A N 1
ATOM 2007 C CA . ILE A 1 250 ? 17.994 5.116 -3.376 1.00 80.81 250 ILE A CA 1
ATOM 2008 C C . ILE A 1 250 ? 19.004 4.311 -4.201 1.00 80.81 250 ILE A C 1
ATOM 2010 O O . ILE A 1 250 ? 19.622 4.813 -5.140 1.00 80.81 250 ILE A O 1
ATOM 2014 N N . ASP A 1 251 ? 19.145 3.033 -3.848 1.00 72.44 251 ASP A N 1
ATOM 2015 C CA . ASP A 1 251 ? 20.001 2.062 -4.539 1.00 72.44 251 ASP A CA 1
ATOM 2016 C C . ASP A 1 251 ? 19.517 1.804 -5.988 1.00 72.44 251 ASP A C 1
ATOM 2018 O O . ASP A 1 251 ? 18.346 1.989 -6.330 1.00 72.44 251 ASP A O 1
ATOM 2022 N N . ILE A 1 252 ? 20.404 1.290 -6.845 1.00 67.56 252 ILE A N 1
ATOM 2023 C CA . ILE A 1 252 ? 20.148 0.818 -8.216 1.00 67.56 252 ILE A CA 1
ATOM 2024 C C . ILE A 1 252 ? 18.965 -0.160 -8.249 1.00 67.56 252 ILE A C 1
ATOM 2026 O O . ILE A 1 252 ? 18.153 -0.124 -9.179 1.00 67.56 252 ILE A O 1
ATOM 2030 N N . ARG A 1 253 ? 18.833 -0.994 -7.208 1.00 67.44 253 ARG A N 1
ATOM 2031 C CA . ARG A 1 253 ? 17.717 -1.940 -7.035 1.00 67.44 253 ARG A CA 1
ATOM 2032 C C . ARG A 1 253 ? 16.379 -1.270 -6.726 1.00 67.44 253 ARG A C 1
ATOM 2034 O O . ARG A 1 253 ? 15.354 -1.934 -6.821 1.00 67.44 253 ARG A O 1
ATOM 2041 N N . LYS A 1 254 ? 16.373 0.015 -6.349 1.00 72.94 254 LYS A N 1
ATOM 2042 C CA . LYS A 1 254 ? 15.178 0.792 -5.969 1.00 72.94 254 LYS A CA 1
ATOM 2043 C C . LYS A 1 254 ? 14.336 0.094 -4.897 1.00 72.94 254 LYS A C 1
ATOM 2045 O O . LYS A 1 254 ? 13.128 0.246 -4.874 1.00 72.94 254 LYS A O 1
ATOM 2050 N N . ALA A 1 255 ? 14.980 -0.696 -4.039 1.00 64.12 255 ALA A N 1
ATOM 2051 C CA . ALA A 1 255 ? 14.317 -1.546 -3.051 1.00 64.12 255 ALA A CA 1
ATOM 2052 C C . ALA A 1 255 ? 14.383 -0.969 -1.628 1.00 64.12 255 ALA A C 1
ATOM 2054 O O . ALA A 1 255 ? 13.720 -1.465 -0.720 1.00 64.12 255 ALA A O 1
ATOM 2055 N N . VAL A 1 256 ? 15.196 0.069 -1.419 1.00 70.44 256 VAL A N 1
ATOM 2056 C CA . VAL A 1 256 ? 15.410 0.709 -0.120 1.00 70.44 256 VAL A CA 1
ATOM 2057 C C . VAL A 1 256 ? 15.375 2.218 -0.322 1.00 70.44 256 VAL A C 1
ATOM 2059 O O . VAL A 1 256 ? 15.968 2.728 -1.268 1.00 70.44 256 VAL A O 1
ATOM 2062 N N . ALA A 1 257 ? 14.675 2.915 0.569 1.00 82.25 257 ALA A N 1
ATOM 2063 C CA . ALA A 1 257 ? 14.736 4.363 0.697 1.00 82.25 257 ALA A CA 1
ATOM 2064 C C . ALA A 1 257 ? 14.872 4.695 2.184 1.00 82.25 257 ALA A C 1
ATOM 2066 O O . ALA A 1 257 ? 14.089 4.203 3.006 1.00 82.25 257 ALA A O 1
ATOM 2067 N N . ARG A 1 258 ? 15.879 5.493 2.541 1.00 87.50 258 ARG A N 1
ATOM 2068 C CA . ARG A 1 258 ? 16.129 5.912 3.921 1.00 87.50 258 ARG A CA 1
ATOM 2069 C C . ARG A 1 258 ? 15.871 7.407 4.058 1.00 87.50 258 ARG A C 1
ATOM 2071 O O . ARG A 1 258 ? 16.508 8.188 3.364 1.00 87.50 258 ARG A O 1
ATOM 2078 N N . PRO A 1 259 ? 14.964 7.833 4.950 1.00 91.88 259 PRO A N 1
ATOM 2079 C CA . PRO A 1 259 ? 14.645 9.241 5.071 1.00 91.88 259 PRO A CA 1
ATOM 2080 C C . PRO A 1 259 ? 15.828 10.030 5.668 1.00 91.88 259 PRO A C 1
ATOM 2082 O O . PRO A 1 259 ? 16.355 9.638 6.728 1.00 91.88 259 PRO A O 1
ATOM 2085 N N . PRO A 1 260 ? 16.187 11.172 5.050 1.00 92.25 260 PRO A N 1
ATOM 2086 C CA . PRO A 1 260 ? 17.116 12.153 5.600 1.00 92.25 260 PRO A CA 1
ATOM 2087 C C . PRO A 1 260 ? 16.757 12.549 7.033 1.00 92.25 260 PRO A C 1
ATOM 2089 O O . PRO A 1 260 ? 15.580 12.642 7.394 1.00 92.25 260 PRO A O 1
ATOM 2092 N N . VAL A 1 261 ? 17.769 12.823 7.862 1.00 90.62 261 VAL A N 1
ATOM 2093 C CA . VAL A 1 261 ? 17.596 13.059 9.310 1.00 90.62 261 VAL A CA 1
ATOM 2094 C C . VAL A 1 261 ? 16.572 14.160 9.606 1.00 90.62 261 VAL A C 1
ATOM 2096 O O . VAL A 1 261 ? 15.720 13.975 10.475 1.00 90.62 261 VAL A O 1
ATOM 2099 N N . TYR A 1 262 ? 16.590 15.264 8.854 1.00 92.06 262 TYR A N 1
ATOM 2100 C CA . TYR A 1 262 ? 15.676 16.387 9.083 1.00 92.06 262 TYR A CA 1
ATOM 2101 C C . TYR A 1 262 ? 14.208 16.077 8.738 1.00 92.06 262 TYR A C 1
ATOM 2103 O O . TYR A 1 262 ? 13.319 16.772 9.230 1.00 92.06 262 TYR A O 1
ATOM 2111 N N . LEU A 1 263 ? 13.932 15.041 7.933 1.00 94.69 263 LEU A N 1
ATOM 2112 C CA . LEU A 1 263 ? 12.568 14.600 7.616 1.00 94.69 263 LEU A CA 1
ATOM 2113 C C . LEU A 1 263 ? 12.014 13.619 8.645 1.00 94.69 263 LEU A C 1
ATOM 2115 O O . LEU A 1 263 ? 10.799 13.530 8.801 1.00 94.69 263 LEU A O 1
ATOM 2119 N N . ARG A 1 264 ? 12.873 12.895 9.373 1.00 93.19 264 ARG A N 1
ATOM 2120 C CA . ARG A 1 264 ? 12.450 11.778 10.236 1.00 93.19 264 ARG A CA 1
ATOM 2121 C C . ARG A 1 264 ? 11.382 12.172 11.247 1.00 93.19 264 ARG A C 1
ATOM 2123 O O . ARG A 1 264 ? 10.405 11.449 11.382 1.00 93.19 264 ARG A O 1
ATOM 2130 N N . LYS A 1 265 ? 11.532 13.320 11.919 1.00 92.56 265 LYS A N 1
ATOM 2131 C CA . LYS A 1 265 ? 10.551 13.794 12.914 1.00 92.56 265 LYS A CA 1
ATOM 2132 C C . LYS A 1 265 ? 9.195 14.112 12.276 1.00 92.56 265 LYS A C 1
ATOM 2134 O O . LYS A 1 265 ? 8.159 13.760 12.828 1.00 92.56 265 LYS A O 1
ATOM 2139 N N . TRP A 1 266 ? 9.207 14.750 11.106 1.00 95.25 266 TRP A N 1
ATOM 2140 C CA . TRP A 1 266 ? 7.991 15.097 10.371 1.00 95.25 266 TRP A CA 1
ATOM 2141 C C . TRP A 1 266 ? 7.269 13.847 9.856 1.00 95.25 266 TRP A C 1
ATOM 2143 O O . TRP A 1 266 ? 6.069 13.700 10.077 1.00 95.25 266 TRP A O 1
ATOM 2153 N N . LEU A 1 267 ? 8.008 12.908 9.259 1.00 96.06 267 LEU A N 1
ATOM 2154 C CA . LEU A 1 267 ? 7.467 11.629 8.794 1.00 96.06 267 LEU A CA 1
ATOM 2155 C C . LEU A 1 267 ? 6.941 10.780 9.958 1.00 96.06 267 LEU A C 1
ATOM 2157 O O . LEU A 1 267 ? 5.851 10.226 9.861 1.00 96.06 267 LEU A O 1
ATOM 2161 N N . ALA A 1 268 ? 7.678 10.709 11.070 1.00 94.56 268 ALA A N 1
ATOM 2162 C CA . ALA A 1 268 ? 7.252 9.968 12.253 1.00 94.56 268 ALA A CA 1
ATOM 2163 C C . ALA A 1 268 ? 5.932 10.515 12.814 1.00 94.56 268 ALA A C 1
ATOM 2165 O O . ALA A 1 268 ? 5.022 9.738 13.069 1.00 94.56 268 ALA A O 1
ATOM 2166 N N . SER A 1 269 ? 5.774 11.837 12.906 1.00 93.69 269 SER A N 1
ATOM 2167 C CA . SER A 1 269 ? 4.523 12.442 13.381 1.00 93.69 269 SER A CA 1
ATOM 2168 C C . SER A 1 269 ? 3.310 12.056 12.519 1.00 93.69 269 SER A C 1
ATOM 2170 O O . SER A 1 269 ? 2.268 11.690 13.061 1.00 93.69 269 SER A O 1
ATOM 2172 N N . HIS A 1 270 ? 3.451 12.055 11.189 1.00 96.44 270 HIS A N 1
ATOM 2173 C CA . HIS A 1 270 ? 2.381 11.627 10.276 1.00 96.44 270 HIS A CA 1
ATOM 2174 C C . HIS A 1 270 ? 2.099 10.128 10.374 1.00 96.44 270 HIS A C 1
ATOM 2176 O O . HIS A 1 270 ? 0.944 9.697 10.349 1.00 96.44 270 HIS A O 1
ATOM 2182 N N . ALA A 1 271 ? 3.152 9.322 10.503 1.00 95.88 271 ALA A N 1
ATOM 2183 C CA . ALA A 1 271 ? 3.020 7.887 10.681 1.00 95.88 271 ALA A CA 1
ATOM 2184 C C . ALA A 1 271 ? 2.301 7.532 11.980 1.00 95.88 271 ALA A C 1
ATOM 2186 O O . ALA A 1 271 ? 1.441 6.659 11.967 1.00 95.88 271 ALA A O 1
ATOM 2187 N N . GLU A 1 272 ? 2.602 8.227 13.071 1.00 93.19 272 GLU A N 1
ATOM 2188 C CA . GLU A 1 272 ? 1.984 8.008 14.374 1.00 93.19 272 GLU A CA 1
ATOM 2189 C C . GLU A 1 272 ? 0.500 8.393 14.376 1.00 93.19 272 GLU A C 1
ATOM 2191 O O . GLU A 1 272 ? -0.328 7.589 14.802 1.00 93.19 272 GLU A O 1
ATOM 2196 N N . ASP A 1 273 ? 0.128 9.543 13.800 1.00 92.62 273 ASP A N 1
ATOM 2197 C CA . ASP A 1 273 ? -1.287 9.915 13.625 1.00 92.62 273 ASP A CA 1
ATOM 2198 C C . ASP A 1 273 ? -2.035 8.883 12.764 1.00 92.62 273 ASP A C 1
ATOM 2200 O O . ASP A 1 273 ? -3.097 8.385 13.150 1.00 92.62 273 ASP A O 1
ATOM 2204 N N . THR A 1 274 ? -1.443 8.472 11.637 1.00 96.00 274 THR A N 1
ATOM 2205 C CA . THR A 1 274 ? -2.045 7.469 10.744 1.00 96.00 274 THR A CA 1
ATOM 2206 C C . THR A 1 274 ? -2.206 6.121 11.441 1.00 96.00 274 THR A C 1
ATOM 2208 O O . THR A 1 274 ? -3.261 5.496 11.341 1.00 96.00 274 THR A O 1
ATOM 2211 N N . ARG A 1 275 ? -1.184 5.673 12.182 1.00 93.44 275 ARG A N 1
ATOM 2212 C CA . ARG A 1 275 ? -1.213 4.439 12.978 1.00 93.44 275 ARG A CA 1
ATOM 2213 C C . ARG A 1 275 ? -2.309 4.502 14.037 1.00 93.44 275 ARG A C 1
ATOM 2215 O O . ARG A 1 275 ? -3.118 3.582 14.121 1.00 93.44 275 ARG A O 1
ATOM 2222 N N . ASN A 1 276 ? -2.403 5.599 14.782 1.00 88.00 276 ASN A N 1
ATOM 2223 C CA . ASN A 1 276 ? -3.423 5.777 15.812 1.00 88.00 276 ASN A CA 1
ATOM 2224 C C . ASN A 1 276 ? -4.844 5.744 15.235 1.00 88.00 276 ASN A C 1
ATOM 2226 O O . ASN A 1 276 ? -5.730 5.106 15.808 1.00 88.00 276 ASN A O 1
ATOM 2230 N N . ARG A 1 277 ? -5.073 6.374 14.078 1.00 89.12 277 ARG A N 1
ATOM 2231 C CA . ARG A 1 277 ? -6.365 6.313 13.376 1.00 89.12 277 ARG A CA 1
ATOM 2232 C C . ARG A 1 277 ? -6.661 4.914 12.838 1.00 89.12 277 ARG A C 1
ATOM 2234 O O . ARG A 1 277 ? -7.768 4.423 13.036 1.00 89.12 277 ARG A O 1
ATOM 2241 N N . ALA A 1 278 ? -5.679 4.252 12.226 1.00 91.06 278 ALA A N 1
ATOM 2242 C CA . ALA A 1 278 ? -5.814 2.879 11.743 1.00 91.06 278 ALA A CA 1
ATOM 2243 C C . ALA A 1 278 ? -6.157 1.910 12.882 1.00 91.06 278 ALA A C 1
ATOM 2245 O O . ALA A 1 278 ? -7.095 1.130 12.749 1.00 91.06 278 ALA A O 1
ATOM 2246 N N . ARG A 1 279 ? -5.475 2.033 14.028 1.00 87.25 279 ARG A N 1
ATOM 2247 C CA . ARG A 1 279 ? -5.762 1.264 15.243 1.00 87.25 279 ARG A CA 1
ATOM 2248 C C . ARG A 1 279 ? -7.191 1.493 15.728 1.00 87.25 279 ARG A C 1
ATOM 2250 O O . ARG A 1 279 ? -7.869 0.531 16.064 1.00 87.25 279 ARG A O 1
ATOM 2257 N N . LYS A 1 280 ? -7.674 2.741 15.743 1.00 80.38 280 LYS A N 1
ATOM 2258 C CA . LYS A 1 280 ? -9.069 3.045 16.105 1.00 80.38 280 LYS A CA 1
ATOM 2259 C C . LYS A 1 280 ? -10.056 2.385 15.141 1.00 80.38 280 LYS A C 1
ATOM 2261 O O . LYS A 1 280 ? -10.998 1.758 15.599 1.00 80.38 280 LYS A O 1
ATOM 2266 N N . VAL A 1 281 ? -9.836 2.470 13.829 1.00 82.00 281 VAL A N 1
ATOM 2267 C CA . VAL A 1 281 ? -10.713 1.810 12.842 1.00 82.00 281 VAL A CA 1
ATOM 2268 C C . VAL A 1 281 ? -10.687 0.288 12.991 1.00 82.00 281 VAL A C 1
ATOM 2270 O O . VAL A 1 281 ? -11.735 -0.343 12.877 1.00 82.00 281 VAL A O 1
ATOM 2273 N N . PHE A 1 282 ? -9.516 -0.287 13.269 1.00 79.69 282 PHE A N 1
ATOM 2274 C CA . PHE A 1 282 ? -9.343 -1.720 13.493 1.00 79.69 282 PHE A CA 1
ATOM 2275 C C . PHE A 1 282 ? -10.073 -2.196 14.760 1.00 79.69 282 PHE A C 1
ATOM 2277 O O . PHE A 1 282 ? -10.806 -3.176 14.702 1.00 79.69 282 PHE A O 1
ATOM 2284 N N . ILE A 1 283 ? -9.932 -1.474 15.879 1.00 71.06 283 ILE A N 1
ATOM 2285 C CA . ILE A 1 283 ? -10.595 -1.802 17.154 1.00 71.06 283 ILE A CA 1
ATOM 2286 C C . ILE A 1 283 ? -12.110 -1.585 17.062 1.00 71.06 283 ILE A C 1
ATOM 2288 O O . ILE A 1 283 ? -12.883 -2.462 17.425 1.00 71.06 283 ILE A O 1
ATOM 2292 N N . TYR A 1 284 ? -12.544 -0.431 16.554 1.00 65.56 284 TYR A N 1
ATOM 2293 C CA . TYR A 1 284 ? -13.953 -0.028 16.545 1.00 65.56 284 TYR A CA 1
ATOM 2294 C C . TYR A 1 284 ? -14.702 -0.435 15.263 1.00 65.56 284 TYR A C 1
ATOM 2296 O O . TYR A 1 284 ? -15.727 0.172 14.948 1.00 65.56 284 TYR A O 1
ATOM 2304 N N . ARG A 1 285 ? -14.164 -1.406 14.500 1.00 63.22 285 ARG A N 1
ATOM 2305 C CA . ARG A 1 285 ? -14.734 -2.036 13.286 1.00 63.22 285 ARG A CA 1
ATOM 2306 C C . ARG A 1 285 ? -15.676 -1.123 12.473 1.00 63.22 285 ARG A C 1
ATOM 2308 O O . ARG A 1 285 ? -16.829 -1.446 12.210 1.00 63.22 285 ARG A O 1
ATOM 2315 N N . GLY A 1 286 ? -15.181 0.047 12.050 1.00 49.59 286 GLY A N 1
ATOM 2316 C CA . GLY A 1 286 ? -15.910 0.948 11.139 1.00 49.59 286 GLY A CA 1
ATOM 2317 C C . GLY A 1 286 ? -16.839 2.007 11.761 1.00 49.59 286 GLY A C 1
ATOM 2318 O O . GLY A 1 286 ? -17.645 2.578 11.029 1.00 49.59 286 GLY A O 1
ATOM 2319 N N . LYS A 1 287 ? -16.718 2.348 13.051 1.00 48.12 287 LYS A N 1
ATOM 2320 C CA . LYS A 1 287 ? -17.448 3.472 13.690 1.00 48.12 287 LYS A CA 1
ATOM 2321 C C . LYS A 1 287 ? -16.907 4.887 13.395 1.00 48.12 287 LYS A C 1
ATOM 2323 O O . LYS A 1 287 ? -16.898 5.752 14.264 1.00 48.12 287 LYS A O 1
ATOM 2328 N N . ILE A 1 288 ? -16.471 5.168 12.167 1.00 42.00 288 ILE A N 1
ATOM 2329 C CA . ILE A 1 288 ? -16.247 6.564 11.731 1.00 42.00 288 ILE A CA 1
ATOM 2330 C C . ILE A 1 288 ? -17.027 6.831 10.445 1.00 42.00 288 ILE A C 1
ATOM 2332 O O . ILE A 1 288 ? -16.498 7.351 9.478 1.00 42.00 288 ILE A O 1
ATOM 2336 N N . THR A 1 289 ? -18.297 6.444 10.424 1.00 34.16 289 THR A N 1
ATOM 2337 C CA . THR A 1 289 ? -19.261 6.946 9.438 1.00 34.16 289 THR A CA 1
ATOM 2338 C C . THR A 1 289 ? -20.653 6.752 10.013 1.00 34.16 289 THR A C 1
ATOM 2340 O O . THR A 1 289 ? -21.317 5.772 9.706 1.00 34.16 289 THR A O 1
ATOM 2343 N N . GLN A 1 290 ? -21.019 7.638 10.942 1.00 31.38 290 GLN A N 1
ATOM 2344 C CA . GLN A 1 290 ? -22.340 8.260 11.106 1.00 31.38 290 GLN A CA 1
ATOM 2345 C C . GLN A 1 290 ? -22.377 9.002 12.452 1.00 31.38 290 GLN A C 1
ATOM 2347 O O . GLN A 1 290 ? -22.091 8.418 13.493 1.00 31.38 290 GLN A O 1
ATOM 2352 N N . THR A 1 291 ? -22.761 10.288 12.386 1.00 30.16 291 THR A N 1
ATOM 2353 C CA . THR A 1 291 ? -23.286 11.162 13.463 1.00 30.16 291 THR A CA 1
ATOM 2354 C C . THR A 1 291 ? -22.284 11.587 14.557 1.00 30.16 291 THR A C 1
ATOM 2356 O O . THR A 1 291 ? -21.680 10.756 15.209 1.00 30.16 291 THR A O 1
ATOM 2359 N N . THR A 1 292 ? -21.973 12.858 14.852 1.00 33.94 292 THR A N 1
ATOM 2360 C CA . THR A 1 292 ? -22.827 14.043 15.125 1.00 33.94 292 THR A CA 1
ATOM 2361 C C . THR A 1 292 ? -24.049 13.808 16.013 1.00 33.94 292 THR A C 1
ATOM 2363 O O . THR A 1 292 ? -24.912 14.674 16.092 1.00 33.94 292 THR A O 1
ATOM 2366 N N . ILE A 1 293 ? -24.096 12.702 16.759 1.00 35.03 293 ILE A N 1
ATOM 2367 C CA . ILE A 1 293 ? -25.079 12.499 17.826 1.00 35.03 293 ILE A CA 1
ATOM 2368 C C . ILE A 1 293 ? -24.315 12.069 19.080 1.00 35.03 293 ILE A C 1
ATOM 2370 O O . ILE A 1 293 ? -23.659 11.036 19.097 1.00 35.03 293 ILE A O 1
ATOM 2374 N N . ASP A 1 294 ? -24.370 12.947 20.081 1.00 38.38 294 ASP A N 1
ATOM 2375 C CA . ASP A 1 294 ? -23.945 12.794 21.471 1.00 38.38 294 ASP A CA 1
ATOM 2376 C C . ASP A 1 294 ? -22.532 12.245 21.743 1.00 38.38 294 ASP A C 1
ATOM 2378 O O . ASP A 1 294 ? -22.256 11.050 21.695 1.00 38.38 294 ASP A O 1
ATOM 2382 N N . LYS A 1 295 ? -21.669 13.134 22.256 1.00 41.81 295 LYS A N 1
ATOM 2383 C CA . LYS A 1 295 ? -20.525 12.796 23.125 1.00 41.81 295 LYS A CA 1
ATOM 2384 C C . LYS A 1 295 ? -21.000 12.209 24.472 1.00 41.81 295 LYS A C 1
ATOM 2386 O O . LYS A 1 295 ? -20.556 12.642 25.531 1.00 41.81 295 LYS A O 1
ATOM 2391 N N . GLY A 1 296 ? -21.963 11.293 24.452 1.00 48.84 296 GLY A N 1
ATOM 2392 C CA . GLY A 1 296 ? -22.326 10.504 25.616 1.00 48.84 296 GLY A CA 1
ATOM 2393 C C . GLY A 1 296 ? -21.270 9.429 25.813 1.00 48.84 296 GLY A C 1
ATOM 2394 O O . GLY A 1 296 ? -20.934 8.716 24.871 1.00 48.84 296 GLY A O 1
ATOM 2395 N N . GLU A 1 297 ? -20.734 9.332 27.021 1.00 62.75 297 GLU A N 1
ATOM 2396 C CA . GLU A 1 297 ? -19.864 8.234 27.427 1.00 62.75 297 GLU A CA 1
ATOM 2397 C C . GLU A 1 297 ? -20.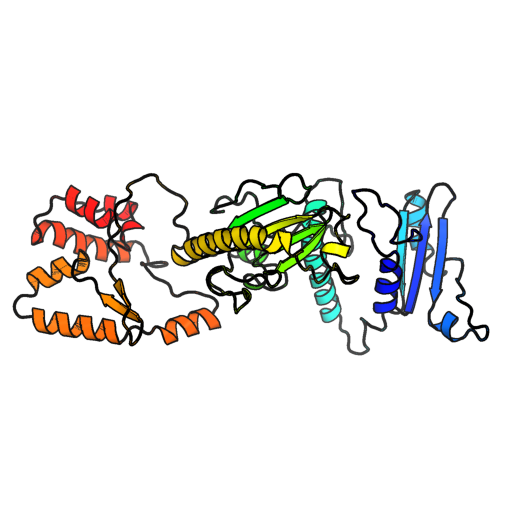653 6.921 27.277 1.00 62.75 297 GLU A C 1
ATOM 2399 O O . GLU A 1 297 ? -21.657 6.707 27.959 1.00 62.75 297 GLU A O 1
ATOM 2404 N N . VAL A 1 298 ? -20.286 6.095 26.291 1.00 70.38 298 VAL A N 1
ATOM 2405 C CA . VAL A 1 298 ? -20.898 4.774 26.103 1.00 70.38 298 VAL A CA 1
ATOM 2406 C C . VAL A 1 298 ? -20.440 3.903 27.262 1.00 70.38 298 VAL A C 1
ATOM 2408 O O . VAL A 1 298 ? -19.238 3.735 27.459 1.00 70.38 298 VAL A O 1
ATOM 2411 N N . LYS A 1 299 ? -21.387 3.338 28.012 1.00 78.69 299 LYS A N 1
ATOM 2412 C CA . LYS A 1 299 ? -21.066 2.423 29.108 1.00 78.69 299 LYS A CA 1
ATOM 2413 C C . LYS A 1 299 ? -20.538 1.109 28.538 1.00 78.69 299 LYS A C 1
ATOM 2415 O O . LYS A 1 299 ? -21.228 0.464 27.746 1.00 78.69 299 LYS A O 1
ATOM 2420 N N . GLN A 1 300 ? -19.330 0.730 28.947 1.00 81.69 300 GLN A N 1
ATOM 2421 C CA . GLN A 1 300 ? -18.705 -0.538 28.578 1.00 81.69 300 GLN A CA 1
ATOM 2422 C C . GLN A 1 300 ? -18.973 -1.588 29.654 1.00 81.69 300 GLN A C 1
ATOM 2424 O O . GLN A 1 300 ? -19.033 -1.270 30.836 1.00 81.69 300 GLN A O 1
ATOM 2429 N N . ALA A 1 301 ? -19.123 -2.850 29.254 1.00 86.31 301 ALA A N 1
ATOM 2430 C CA . ALA A 1 301 ? -19.288 -3.947 30.209 1.00 86.31 301 ALA A CA 1
ATOM 2431 C C . ALA A 1 301 ? -17.967 -4.350 30.889 1.00 86.31 301 ALA A C 1
ATOM 2433 O O . ALA A 1 301 ? -17.996 -5.032 31.909 1.00 86.31 301 ALA A O 1
ATOM 2434 N N . TRP A 1 302 ? -16.822 -3.948 30.328 1.00 88.81 302 TRP A N 1
ATOM 2435 C CA . TRP A 1 302 ? -15.489 -4.320 30.793 1.00 88.81 302 TRP A CA 1
ATOM 2436 C C . TRP A 1 302 ? -14.616 -3.088 31.024 1.00 88.81 302 TRP A C 1
ATOM 2438 O O . TRP A 1 302 ? -14.469 -2.259 30.130 1.00 88.81 302 TRP A O 1
ATOM 2448 N N . ASN A 1 303 ? -13.958 -3.036 32.180 1.00 85.06 303 ASN A N 1
ATOM 2449 C CA . ASN A 1 303 ? -12.996 -2.010 32.568 1.00 85.06 303 ASN A CA 1
ATOM 2450 C C . ASN A 1 303 ? -11.591 -2.611 32.681 1.00 85.06 303 ASN A C 1
ATOM 2452 O O . ASN A 1 303 ? -11.400 -3.668 33.286 1.00 85.06 303 ASN A O 1
ATOM 2456 N N . ALA A 1 304 ? -10.594 -1.933 32.108 1.00 83.81 304 ALA A N 1
ATOM 2457 C CA . ALA A 1 304 ? -9.191 -2.313 32.248 1.00 83.81 304 ALA A CA 1
ATOM 2458 C C . ALA A 1 304 ? -8.590 -1.651 33.497 1.00 83.81 304 ALA A C 1
ATOM 2460 O O . ALA A 1 304 ? -8.398 -0.437 33.539 1.00 83.81 304 ALA A O 1
ATOM 2461 N N . GLU A 1 305 ? -8.260 -2.451 34.508 1.00 82.31 305 GLU A N 1
ATOM 2462 C CA . GLU A 1 305 ? -7.531 -1.997 35.690 1.00 82.31 305 GLU A CA 1
ATOM 2463 C C . GLU A 1 305 ? -6.033 -2.248 35.512 1.00 82.31 305 GLU A C 1
ATOM 2465 O O . GLU A 1 305 ? -5.587 -3.373 35.267 1.00 82.31 305 GLU A O 1
ATOM 2470 N N . HIS A 1 306 ? -5.238 -1.191 35.670 1.00 78.88 306 HIS A N 1
ATOM 2471 C CA . HIS A 1 306 ? -3.783 -1.267 35.640 1.00 78.88 306 HIS A CA 1
ATOM 2472 C C . HIS A 1 306 ? -3.229 -1.321 37.065 1.00 78.88 306 HIS A C 1
ATOM 2474 O O . HIS A 1 306 ? -3.503 -0.446 37.882 1.00 78.88 306 HIS A O 1
ATOM 2480 N N . SER A 1 307 ? -2.413 -2.333 37.352 1.00 77.31 307 SER A N 1
ATOM 2481 C CA . SER A 1 307 ? -1.728 -2.496 38.636 1.00 77.31 307 SER A CA 1
ATOM 2482 C C . SER A 1 307 ? -0.242 -2.804 38.434 1.00 77.31 307 SER A C 1
ATOM 2484 O O . SER A 1 307 ? 0.194 -3.125 37.326 1.00 77.31 307 SER A O 1
ATOM 2486 N N . ALA A 1 308 ? 0.547 -2.752 39.511 1.00 69.12 308 ALA A N 1
ATOM 2487 C CA . ALA A 1 308 ? 1.969 -3.102 39.470 1.00 69.12 308 ALA A CA 1
ATOM 2488 C C . ALA A 1 308 ? 2.227 -4.566 39.052 1.00 69.12 308 ALA A C 1
ATOM 2490 O O . ALA A 1 308 ? 3.293 -4.870 38.524 1.00 69.12 308 ALA A O 1
ATOM 2491 N N . SER A 1 309 ? 1.256 -5.466 39.254 1.00 75.06 309 SER A N 1
ATOM 2492 C CA . SER A 1 309 ? 1.332 -6.878 38.849 1.00 75.06 309 SER A CA 1
ATOM 2493 C C . SER A 1 309 ? 0.800 -7.139 37.435 1.00 75.06 309 SER A C 1
ATOM 2495 O O . SER A 1 309 ? 0.819 -8.280 36.976 1.00 75.06 309 SER A O 1
ATOM 2497 N N . GLY A 1 310 ? 0.352 -6.096 36.729 1.00 76.44 310 GLY A N 1
ATOM 2498 C CA . GLY A 1 310 ? -0.151 -6.175 35.363 1.00 76.44 310 GLY A CA 1
ATOM 2499 C C . GLY A 1 310 ? -1.551 -5.589 35.195 1.00 76.44 310 GLY A C 1
ATOM 2500 O O . GLY A 1 310 ? -2.130 -4.994 36.107 1.00 76.44 310 GLY A O 1
ATOM 2501 N N . MET A 1 311 ? -2.078 -5.747 33.984 1.00 80.31 311 MET A N 1
ATOM 2502 C CA . MET A 1 311 ? -3.421 -5.319 33.599 1.00 80.31 311 MET A CA 1
ATOM 2503 C C . MET A 1 311 ? -4.417 -6.461 33.824 1.00 80.31 311 MET A C 1
ATOM 2505 O O . MET A 1 311 ? -4.117 -7.607 33.486 1.00 80.31 311 MET A O 1
ATOM 2509 N N . ARG A 1 312 ? -5.598 -6.153 34.360 1.00 84.94 312 ARG A N 1
ATOM 2510 C CA . ARG A 1 312 ? -6.728 -7.089 34.470 1.00 84.94 312 ARG A CA 1
ATOM 2511 C C . ARG A 1 312 ? -7.993 -6.446 33.919 1.00 84.94 312 ARG A C 1
ATOM 2513 O O . ARG A 1 312 ? -8.120 -5.226 33.940 1.00 84.94 312 ARG A O 1
ATOM 2520 N N . TYR A 1 313 ? -8.920 -7.271 33.449 1.00 88.19 313 TYR A N 1
ATOM 2521 C CA . TYR A 1 313 ? -10.233 -6.821 33.002 1.00 88.19 313 TYR A CA 1
ATOM 2522 C C . TYR A 1 313 ? -11.272 -7.184 34.055 1.00 88.19 313 TYR A C 1
ATOM 2524 O O . TYR A 1 313 ? -11.326 -8.332 34.493 1.00 88.19 313 TYR A O 1
ATOM 2532 N N . LYS A 1 314 ? -12.074 -6.205 34.467 1.00 92.00 314 LYS A N 1
ATOM 2533 C CA . LYS A 1 314 ? -13.188 -6.398 35.394 1.00 92.00 314 LYS A CA 1
ATOM 2534 C C . LYS A 1 314 ? -14.504 -6.038 34.746 1.00 92.00 314 LYS A C 1
ATOM 2536 O O . LYS A 1 314 ? -14.549 -5.158 33.890 1.00 92.00 314 LYS A O 1
ATOM 2541 N N . ILE A 1 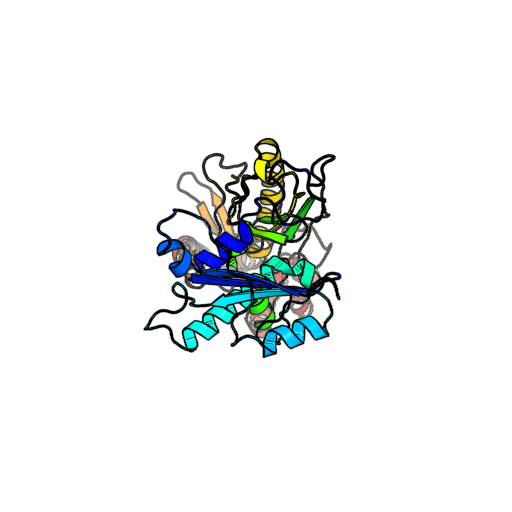315 ? -15.558 -6.709 35.175 1.00 93.31 315 ILE A N 1
ATOM 2542 C CA . ILE A 1 315 ? -16.910 -6.426 34.732 1.00 93.31 315 ILE A CA 1
ATOM 2543 C C . ILE A 1 315 ? -17.390 -5.156 35.438 1.00 93.31 315 ILE A C 1
ATOM 2545 O O . ILE A 1 315 ? -17.268 -5.018 36.656 1.00 93.31 315 ILE A O 1
ATOM 2549 N N . ASP A 1 316 ? -17.940 -4.219 34.671 1.00 90.12 316 ASP A N 1
ATOM 2550 C CA . ASP A 1 316 ? -18.541 -3.013 35.227 1.00 90.12 316 ASP A CA 1
ATOM 2551 C C . ASP A 1 316 ? -19.918 -3.335 35.822 1.00 90.12 316 ASP A C 1
ATOM 2553 O O . ASP A 1 316 ? -20.891 -3.594 35.109 1.00 90.12 316 ASP A O 1
ATOM 2557 N N . LEU A 1 317 ? -20.012 -3.315 37.152 1.00 90.44 317 LEU A N 1
ATOM 2558 C CA . LEU A 1 317 ? -21.259 -3.601 37.861 1.00 90.44 317 LEU A CA 1
ATOM 2559 C C . LEU A 1 317 ? -22.314 -2.497 37.671 1.00 90.44 317 LEU A C 1
ATOM 2561 O O . LEU A 1 317 ? -23.501 -2.759 37.868 1.00 90.44 317 LEU A O 1
ATOM 2565 N N . GLU A 1 318 ? -21.914 -1.290 37.257 1.00 87.50 318 GLU A N 1
ATOM 2566 C CA . GLU A 1 318 ? -22.819 -0.183 36.925 1.00 87.50 318 GLU A CA 1
ATOM 2567 C C . GLU A 1 318 ? -23.352 -0.256 35.487 1.00 87.50 318 GLU A C 1
ATOM 2569 O O . GLU A 1 318 ? -24.201 0.555 35.081 1.00 87.50 318 GLU A O 1
ATOM 2574 N N . HIS A 1 319 ? -22.882 -1.228 34.700 1.00 88.12 319 HIS A N 1
ATOM 2575 C CA . HIS A 1 319 ? -23.414 -1.485 33.375 1.00 88.12 319 HIS A CA 1
ATOM 2576 C C . HIS A 1 319 ? -24.919 -1.808 33.471 1.00 88.12 319 HIS A C 1
ATOM 2578 O O . HIS A 1 319 ? -25.325 -2.603 34.327 1.00 88.12 319 HIS A O 1
ATOM 2584 N N . PRO A 1 320 ? -25.798 -1.237 32.623 1.00 84.12 320 PRO A N 1
ATOM 2585 C CA . PRO A 1 320 ? -27.246 -1.376 32.809 1.00 84.12 320 PRO A CA 1
ATOM 2586 C C . PRO A 1 320 ? -27.757 -2.825 32.759 1.00 84.12 320 PRO A C 1
ATOM 2588 O O . PRO A 1 320 ? -28.656 -3.198 33.518 1.00 84.12 320 PRO A O 1
ATOM 2591 N N . ALA A 1 321 ? -27.127 -3.664 31.932 1.00 84.56 321 ALA A N 1
ATOM 2592 C CA . ALA A 1 321 ? -27.444 -5.091 31.846 1.00 84.56 321 ALA A CA 1
ATOM 2593 C C . ALA A 1 321 ? -27.061 -5.899 33.099 1.00 84.56 321 ALA A C 1
ATOM 2595 O O . ALA A 1 321 ? -27.598 -6.978 33.315 1.00 84.56 321 ALA A O 1
ATOM 2596 N N . ILE A 1 322 ? -26.141 -5.385 33.918 1.00 89.25 322 ILE A N 1
ATOM 2597 C CA . ILE A 1 322 ? -25.615 -6.078 35.099 1.00 89.25 322 ILE A CA 1
ATOM 2598 C C . ILE A 1 322 ? -26.243 -5.505 36.370 1.00 89.25 322 ILE A C 1
ATOM 2600 O O . ILE A 1 322 ? -26.755 -6.260 37.193 1.00 89.25 322 ILE A O 1
ATOM 2604 N N . SER A 1 323 ? -26.284 -4.175 36.500 1.00 88.19 323 SER A N 1
ATOM 2605 C CA . SER A 1 323 ? -26.881 -3.492 37.657 1.00 88.19 323 SER A CA 1
ATOM 2606 C C . SER A 1 323 ? -28.343 -3.885 37.886 1.00 88.19 323 SER A C 1
ATOM 2608 O O . SER A 1 323 ? -28.727 -4.130 39.024 1.00 88.19 323 SER A O 1
ATOM 2610 N N . SER A 1 324 ? -29.140 -4.029 36.818 1.00 83.62 324 SER A N 1
ATOM 2611 C CA . SER A 1 324 ? -30.539 -4.477 36.920 1.00 83.62 324 SER A CA 1
ATOM 2612 C C . SER A 1 324 ? -30.679 -5.867 37.550 1.00 83.62 324 SER A C 1
ATOM 2614 O O . SER A 1 324 ? -31.593 -6.095 38.338 1.00 83.62 324 SER A O 1
ATOM 2616 N N . VAL A 1 325 ? -29.753 -6.785 37.263 1.00 87.88 325 VAL A N 1
ATOM 2617 C CA . VAL A 1 325 ? -29.743 -8.132 37.851 1.00 87.88 325 VAL A CA 1
ATOM 2618 C C . VAL A 1 325 ? -29.226 -8.093 39.289 1.00 87.88 325 VAL A C 1
ATOM 2620 O O . VAL A 1 325 ? -29.800 -8.731 40.165 1.00 87.88 325 VAL A O 1
ATOM 2623 N N . ILE A 1 326 ? -28.175 -7.311 39.559 1.00 89.50 326 ILE A N 1
ATOM 2624 C CA . ILE A 1 326 ? -27.586 -7.167 40.899 1.00 89.50 326 ILE A CA 1
ATOM 2625 C C . ILE A 1 326 ? -28.593 -6.607 41.905 1.00 89.50 326 ILE A C 1
ATOM 2627 O O . ILE A 1 326 ? -28.685 -7.124 43.016 1.00 89.50 326 ILE A O 1
ATOM 2631 N N . GLU A 1 327 ? -29.357 -5.588 41.513 1.00 85.94 327 GLU A N 1
ATOM 2632 C CA . GLU A 1 327 ? -30.366 -4.946 42.364 1.00 85.94 327 GLU A CA 1
ATOM 2633 C C . GLU A 1 327 ? -31.488 -5.916 42.787 1.00 85.94 327 GLU A C 1
ATOM 2635 O O . GLU A 1 327 ? -32.092 -5.719 43.837 1.00 85.94 327 GLU A O 1
ATOM 2640 N N . ASN A 1 328 ? -31.717 -7.001 42.032 1.00 84.56 328 ASN A N 1
ATOM 2641 C CA . ASN A 1 328 ? -32.792 -7.977 42.277 1.00 84.56 328 ASN A CA 1
ATOM 2642 C C . ASN A 1 328 ? -32.293 -9.359 42.681 1.00 84.56 328 ASN A C 1
ATOM 2644 O O . ASN A 1 328 ? -33.092 -10.268 42.892 1.00 84.56 328 ASN A O 1
ATOM 2648 N N . ALA A 1 329 ? -30.979 -9.535 42.796 1.00 88.88 329 ALA A N 1
ATOM 2649 C CA . ALA A 1 329 ? -30.397 -10.828 43.114 1.00 88.88 329 ALA A CA 1
ATOM 2650 C C . ALA A 1 329 ? -30.796 -11.321 44.518 1.00 88.88 329 ALA A C 1
ATOM 2652 O O . ALA A 1 329 ? -30.756 -12.525 44.760 1.00 88.88 329 ALA A O 1
ATOM 2653 N N . GLY A 1 330 ? -31.179 -10.420 45.434 1.00 91.00 330 GLY A N 1
ATOM 2654 C CA . GLY A 1 330 ? -31.566 -10.771 46.803 1.00 91.00 330 GLY A CA 1
ATOM 2655 C C . GLY A 1 330 ? -30.508 -11.654 47.470 1.00 91.00 330 GLY A C 1
ATOM 2656 O O . GLY A 1 330 ? -29.314 -11.342 47.437 1.00 91.00 330 GLY A O 1
ATOM 2657 N N . ASP A 1 331 ? -30.933 -12.803 47.994 1.00 93.50 331 ASP A N 1
ATOM 2658 C CA . ASP A 1 331 ? -30.055 -13.781 48.650 1.00 93.50 331 ASP A CA 1
ATOM 2659 C C . ASP A 1 331 ? -29.024 -14.428 47.704 1.00 93.50 331 ASP A C 1
ATOM 2661 O O . ASP A 1 331 ? -28.009 -14.959 48.157 1.00 93.50 331 ASP A O 1
ATOM 2665 N N . LEU A 1 332 ? -29.226 -14.363 46.381 1.00 93.94 332 LEU A N 1
ATOM 2666 C CA . LEU A 1 332 ? -28.285 -14.894 45.387 1.00 93.94 332 LEU A CA 1
ATOM 2667 C C . LEU A 1 332 ? -27.112 -13.951 45.101 1.00 93.94 332 LEU A C 1
ATOM 2669 O O . LEU A 1 332 ? -26.172 -14.345 44.406 1.00 93.94 332 LEU A O 1
ATOM 2673 N N . LEU A 1 333 ? -27.124 -12.723 45.626 1.00 93.38 333 LEU A N 1
ATOM 2674 C CA . LEU A 1 333 ? -26.102 -11.717 45.337 1.00 93.38 333 LEU A CA 1
ATOM 2675 C C . LEU A 1 333 ? -24.653 -12.196 45.592 1.00 93.38 333 LEU A C 1
ATOM 2677 O O . LEU A 1 333 ? -23.801 -11.938 44.733 1.00 93.38 333 LEU A O 1
ATOM 2681 N N . PRO A 1 334 ? -24.324 -12.904 46.697 1.00 93.88 334 PRO A N 1
ATOM 2682 C CA . PRO A 1 334 ? -22.971 -13.423 46.911 1.00 93.88 334 PRO A CA 1
ATOM 2683 C C . PRO A 1 334 ? -22.547 -14.426 45.830 1.00 93.88 334 PRO A C 1
ATOM 2685 O O . PRO A 1 334 ? -21.424 -14.352 45.327 1.00 93.88 334 PRO A O 1
ATOM 2688 N N . ASN A 1 335 ? -23.461 -15.311 45.418 1.00 94.06 335 ASN A N 1
ATOM 2689 C CA . ASN A 1 335 ? -23.210 -16.315 44.382 1.00 94.06 335 ASN A CA 1
ATOM 2690 C C . ASN A 1 335 ? -23.032 -15.665 43.004 1.00 94.06 335 ASN A C 1
ATOM 2692 O O . ASN A 1 335 ? -22.121 -16.033 42.263 1.00 94.06 335 ASN A O 1
ATOM 2696 N N . LEU A 1 336 ? -23.841 -14.649 42.683 1.00 94.50 336 LEU A N 1
ATOM 2697 C CA . LEU A 1 336 ? -23.722 -13.884 41.441 1.00 94.50 336 LEU A CA 1
ATOM 2698 C C . LEU A 1 336 ? -22.364 -13.175 41.348 1.00 94.50 336 LEU A C 1
ATOM 2700 O O . LEU A 1 336 ? -21.690 -13.260 40.323 1.00 94.50 336 LEU A O 1
ATOM 2704 N N . LYS A 1 337 ? -21.920 -12.524 42.431 1.00 93.00 337 LYS A N 1
ATOM 2705 C CA . LYS A 1 337 ? -20.598 -11.878 42.483 1.00 93.00 337 LYS A CA 1
ATOM 2706 C C . LYS A 1 337 ? -19.459 -12.886 42.327 1.00 93.00 337 LYS A C 1
ATOM 2708 O O . LYS A 1 337 ? -18.503 -12.602 41.610 1.00 93.00 337 LYS A O 1
ATOM 2713 N N . ALA A 1 338 ? -19.565 -14.057 42.955 1.00 93.12 338 ALA A N 1
ATOM 2714 C CA . ALA A 1 338 ? -18.578 -15.123 42.798 1.00 93.12 338 ALA A CA 1
ATOM 2715 C C . ALA A 1 338 ? -18.511 -15.627 41.345 1.00 93.12 338 ALA A C 1
ATOM 2717 O O . ALA A 1 338 ? -17.420 -15.767 40.798 1.00 93.12 338 ALA A O 1
ATOM 2718 N N . MET A 1 339 ? -19.662 -15.819 40.694 1.00 95.88 339 MET A N 1
ATOM 2719 C CA . MET A 1 339 ? -19.740 -16.213 39.284 1.00 95.88 339 MET A CA 1
ATOM 2720 C C . MET A 1 339 ? -19.089 -15.174 38.363 1.00 95.88 339 MET A C 1
ATOM 2722 O O . MET A 1 339 ? -18.228 -15.530 37.559 1.00 95.88 339 MET A O 1
ATOM 2726 N N . LEU A 1 340 ? -19.445 -13.890 38.502 1.00 94.88 340 LEU A N 1
ATOM 2727 C CA . LEU A 1 340 ? -18.833 -12.808 37.720 1.00 94.88 340 LEU A CA 1
ATOM 2728 C C . LEU A 1 340 ? -17.316 -12.769 37.930 1.00 94.88 340 LEU A C 1
ATOM 2730 O O . LEU A 1 340 ? -16.567 -12.644 36.966 1.00 94.88 340 LEU A O 1
ATOM 2734 N N . ARG A 1 341 ? -16.851 -12.971 39.170 1.00 92.81 341 ARG A N 1
ATOM 2735 C CA . ARG A 1 341 ? -15.420 -13.008 39.480 1.00 92.81 341 ARG A CA 1
ATOM 2736 C C . ARG A 1 341 ? -14.686 -14.153 38.780 1.00 92.81 341 ARG A C 1
ATOM 2738 O O . ARG A 1 341 ? -13.561 -13.963 38.328 1.00 92.81 341 ARG A O 1
ATOM 2745 N N . VAL A 1 342 ? -15.304 -15.328 38.670 1.00 92.75 342 VAL A N 1
ATOM 2746 C CA . VAL A 1 342 ? -14.728 -16.447 37.906 1.00 92.75 342 VAL A CA 1
ATOM 2747 C C . VAL A 1 342 ? -14.620 -16.086 36.423 1.00 92.75 342 VAL A C 1
ATOM 2749 O O . VAL A 1 342 ? -13.583 -16.349 35.818 1.00 92.75 342 VAL A O 1
ATOM 2752 N N . ILE A 1 343 ? -15.634 -15.435 35.846 1.00 94.31 343 ILE A N 1
ATOM 2753 C CA . ILE A 1 343 ? -15.602 -14.977 34.446 1.00 94.31 343 ILE A CA 1
ATOM 2754 C C . ILE A 1 343 ? -14.467 -13.960 34.230 1.00 94.31 343 ILE A C 1
ATOM 2756 O O . ILE A 1 343 ? -13.716 -14.081 33.265 1.00 94.31 343 ILE A O 1
ATOM 2760 N N . GLU A 1 344 ? -14.281 -13.007 35.149 1.00 92.50 344 GLU A N 1
ATOM 2761 C CA . GLU A 1 344 ? -13.173 -12.037 35.106 1.00 92.50 344 GLU A CA 1
ATOM 2762 C C . GLU A 1 344 ? -11.787 -12.701 35.130 1.00 92.50 344 GLU A C 1
ATOM 2764 O O . GLU A 1 344 ? -10.885 -12.285 34.403 1.00 92.50 344 GLU A O 1
ATOM 2769 N N . GLU A 1 345 ? -11.595 -13.735 35.955 1.00 90.81 345 GLU A N 1
ATOM 2770 C CA . GLU A 1 345 ? -10.297 -14.415 36.097 1.00 90.81 345 GLU A CA 1
ATOM 2771 C C . GLU A 1 345 ? -10.024 -15.446 34.987 1.00 90.81 345 GLU A C 1
ATOM 2773 O O . GLU A 1 345 ? -8.892 -15.905 34.841 1.00 90.81 345 GLU A O 1
ATOM 2778 N N . THR A 1 346 ? -11.033 -15.803 34.186 1.00 90.75 346 THR A N 1
ATOM 2779 C CA . THR A 1 346 ? -10.925 -16.833 33.136 1.00 90.75 346 THR A CA 1
ATOM 2780 C C . THR A 1 346 ? -10.969 -16.278 31.714 1.00 90.75 346 THR A C 1
ATOM 2782 O O . THR A 1 346 ? -10.996 -17.055 30.758 1.00 90.75 346 THR A O 1
ATOM 2785 N N . VAL A 1 347 ? -10.915 -14.950 31.537 1.00 89.75 347 VAL A N 1
ATOM 2786 C CA . VAL A 1 347 ? -10.871 -14.328 30.205 1.00 89.75 347 VAL A CA 1
ATOM 2787 C C . VAL A 1 347 ? -9.679 -14.890 29.408 1.00 89.75 347 VAL A C 1
ATOM 2789 O O . VAL A 1 347 ? -8.525 -14.696 29.807 1.00 89.75 347 VAL A O 1
ATOM 2792 N N . PRO A 1 348 ? -9.901 -15.561 28.260 1.00 86.94 348 PRO A N 1
ATOM 2793 C CA . PRO A 1 348 ? -8.863 -16.325 27.570 1.00 86.94 348 PRO A CA 1
ATOM 2794 C C . PRO A 1 348 ? -7.984 -15.431 26.675 1.00 86.94 348 PRO A C 1
ATOM 2796 O O . PRO A 1 348 ? -7.852 -15.655 25.473 1.00 86.94 348 PRO A O 1
ATOM 2799 N N . ILE A 1 349 ? -7.355 -14.404 27.260 1.00 81.56 349 ILE A N 1
ATOM 2800 C CA . ILE A 1 349 ? -6.597 -13.361 26.544 1.00 81.56 349 ILE A CA 1
ATOM 2801 C C . ILE A 1 349 ? -5.508 -13.951 25.640 1.00 81.56 349 ILE A C 1
ATOM 2803 O O . ILE A 1 349 ? -5.382 -13.559 24.481 1.00 81.56 349 ILE A O 1
ATOM 2807 N N . GLN A 1 350 ? -4.727 -14.908 26.152 1.00 76.75 350 GLN A N 1
ATOM 2808 C CA . GLN A 1 350 ? -3.644 -15.534 25.385 1.00 76.75 350 GLN A CA 1
ATOM 2809 C C . GLN A 1 350 ? -4.180 -16.303 24.177 1.00 76.75 350 GLN A C 1
ATOM 2811 O O . GLN A 1 350 ? -3.608 -16.212 23.094 1.00 76.75 350 GLN A O 1
ATOM 2816 N N . ARG A 1 351 ? -5.299 -17.017 24.352 1.00 78.62 351 ARG A N 1
ATOM 2817 C CA . ARG A 1 351 ? -5.933 -17.783 23.279 1.00 78.62 351 ARG A CA 1
ATOM 2818 C C . ARG A 1 351 ? -6.508 -16.860 22.208 1.00 78.62 351 ARG A C 1
ATOM 2820 O O . ARG A 1 351 ? -6.217 -17.068 21.040 1.00 78.62 351 ARG A O 1
ATOM 2827 N N . ILE A 1 352 ? -7.202 -15.791 22.607 1.00 77.88 352 ILE A N 1
ATOM 2828 C CA . ILE A 1 352 ? -7.701 -14.750 21.693 1.00 77.88 352 ILE A CA 1
ATOM 2829 C C . ILE A 1 352 ? -6.556 -14.159 20.857 1.00 77.88 352 ILE A C 1
ATOM 2831 O O . ILE A 1 352 ? -6.702 -13.961 19.650 1.00 77.88 352 ILE A O 1
ATOM 2835 N N . TRP A 1 353 ? -5.408 -13.882 21.484 1.00 71.25 353 TRP A N 1
ATOM 2836 C CA . TRP A 1 353 ? -4.244 -13.340 20.784 1.00 71.25 353 TRP A CA 1
ATOM 2837 C C . TRP A 1 353 ? -3.628 -14.348 19.804 1.00 71.25 353 TRP A C 1
ATOM 2839 O O . TRP A 1 353 ? -3.327 -13.973 18.673 1.00 71.25 353 TRP A O 1
ATOM 2849 N N . LEU A 1 354 ? -3.496 -15.616 20.213 1.00 69.44 354 LEU A N 1
ATOM 2850 C CA . LEU A 1 354 ? -3.058 -16.725 19.356 1.00 69.44 354 LEU A CA 1
ATOM 2851 C C . LEU A 1 354 ? -3.979 -16.901 18.148 1.00 69.44 354 LEU A C 1
ATOM 2853 O O . LEU A 1 354 ? -3.501 -16.842 17.021 1.00 69.44 354 LEU A O 1
ATOM 2857 N N . ASP A 1 355 ? -5.290 -17.012 18.366 1.00 70.69 355 ASP A N 1
ATOM 2858 C CA . ASP A 1 355 ? -6.264 -17.199 17.289 1.00 70.69 355 ASP A CA 1
ATOM 2859 C C . ASP A 1 355 ? -6.245 -16.004 16.314 1.00 70.69 355 ASP A C 1
ATOM 2861 O O . ASP A 1 355 ? -6.323 -16.193 15.101 1.00 70.69 355 ASP A O 1
ATOM 2865 N N . THR A 1 356 ? -6.053 -14.776 16.818 1.00 67.31 356 THR A N 1
ATOM 2866 C CA . THR A 1 356 ? -5.915 -13.575 15.973 1.00 67.31 356 THR A CA 1
ATOM 2867 C C . THR A 1 356 ? -4.623 -13.592 15.152 1.00 67.31 356 THR A C 1
ATOM 2869 O O . THR A 1 356 ? -4.621 -13.178 13.992 1.00 67.31 356 THR A O 1
ATOM 2872 N N . ALA A 1 357 ? -3.515 -14.048 15.740 1.00 64.62 357 ALA A N 1
ATOM 2873 C CA . ALA A 1 357 ? -2.219 -14.111 15.072 1.00 64.62 357 ALA A CA 1
ATOM 2874 C C . ALA A 1 357 ? -2.152 -15.238 14.026 1.00 64.62 357 ALA A C 1
ATOM 2876 O O . ALA A 1 357 ? -1.604 -15.026 12.943 1.00 64.62 357 ALA A O 1
ATOM 2877 N N . GLU A 1 358 ? -2.714 -16.410 14.331 1.00 69.75 358 GLU A N 1
ATOM 2878 C CA . GLU A 1 358 ? -2.702 -17.593 13.463 1.00 69.75 358 GLU A CA 1
ATOM 2879 C C . GLU A 1 358 ? -3.717 -17.474 12.325 1.00 69.75 358 GLU A C 1
ATOM 2881 O O . GLU A 1 358 ? -3.364 -17.651 11.159 1.00 69.75 358 GLU A O 1
ATOM 2886 N N . ASN A 1 359 ? -4.961 -17.103 12.640 1.00 59.94 359 ASN A N 1
ATOM 2887 C CA . ASN A 1 359 ? -6.037 -17.062 11.648 1.00 59.94 359 ASN A CA 1
ATOM 2888 C C . ASN A 1 359 ? -6.130 -15.716 10.917 1.00 59.94 359 ASN A C 1
ATOM 2890 O O . ASN A 1 359 ? -6.899 -15.594 9.969 1.00 59.94 359 ASN A O 1
ATOM 2894 N N . LYS A 1 360 ? -5.353 -14.697 11.323 1.00 57.91 360 LYS A N 1
ATOM 2895 C CA . LYS A 1 360 ? -5.420 -13.314 10.794 1.00 57.91 360 LYS A CA 1
ATOM 2896 C C . LYS A 1 360 ? -6.819 -12.684 10.909 1.00 57.91 360 LYS A C 1
ATOM 2898 O O . LYS A 1 360 ? -7.153 -11.724 10.204 1.00 57.91 360 LYS A O 1
ATOM 2903 N N . GLU A 1 361 ? -7.651 -13.213 11.803 1.00 59.12 361 GLU A N 1
ATOM 2904 C CA . GLU A 1 361 ? -9.009 -12.750 12.056 1.00 59.12 361 GLU A CA 1
ATOM 2905 C C . GLU A 1 361 ? -9.220 -12.544 13.553 1.00 59.12 361 GLU A C 1
ATOM 2907 O O . GLU A 1 361 ? -8.971 -13.433 14.359 1.00 59.12 361 GLU A O 1
ATOM 2912 N N . ALA A 1 362 ? -9.685 -11.354 13.934 1.00 60.00 362 ALA A N 1
ATOM 2913 C CA . ALA A 1 362 ? -10.073 -11.091 15.312 1.00 60.00 362 ALA A CA 1
ATOM 2914 C C . ALA A 1 362 ? -11.442 -11.740 15.607 1.00 60.00 362 ALA A C 1
ATOM 2916 O O . ALA A 1 362 ? -12.338 -11.611 14.762 1.00 60.00 362 ALA A O 1
ATOM 2917 N N . PRO A 1 363 ? -11.652 -12.336 16.798 1.00 67.88 363 PRO A N 1
ATOM 2918 C CA . PRO A 1 363 ? -12.909 -12.991 17.165 1.00 67.88 363 PRO A CA 1
ATOM 2919 C C . PRO A 1 363 ? -14.143 -12.107 16.967 1.00 67.88 363 PRO A C 1
ATOM 2921 O O . PRO A 1 363 ? -14.085 -10.887 17.163 1.00 67.88 363 PRO A O 1
ATOM 2924 N N . HIS A 1 364 ? -15.267 -12.712 16.587 1.00 69.56 364 HIS A N 1
ATOM 2925 C CA . HIS A 1 364 ? -16.554 -12.022 16.516 1.00 69.56 364 HIS A CA 1
ATOM 2926 C C . HIS A 1 364 ? -16.996 -11.573 17.915 1.00 69.56 364 HIS A C 1
ATOM 2928 O O . HIS A 1 364 ? -16.931 -12.336 18.875 1.00 69.56 364 HIS A O 1
ATOM 2934 N N . THR A 1 365 ? -17.398 -10.309 18.040 1.00 74.75 365 THR A N 1
ATOM 2935 C CA . THR A 1 365 ? -17.867 -9.701 19.294 1.00 74.75 365 THR A CA 1
ATOM 2936 C C . THR A 1 365 ? -19.058 -8.787 19.017 1.00 74.75 365 THR A C 1
ATOM 2938 O O . THR A 1 365 ? -19.323 -8.433 17.866 1.00 74.75 365 THR A O 1
ATOM 2941 N N . GLY A 1 366 ? -19.798 -8.408 20.064 1.00 73.19 366 GLY A N 1
ATOM 2942 C CA . GLY A 1 366 ? -20.912 -7.461 19.954 1.00 73.19 366 GLY A CA 1
ATOM 2943 C C . GLY A 1 366 ? -22.042 -7.929 19.033 1.00 73.19 366 GLY A C 1
ATOM 2944 O O . GLY A 1 366 ? -22.610 -7.106 18.317 1.00 73.19 366 GLY A O 1
ATOM 2945 N N . PHE A 1 367 ? -22.324 -9.237 19.027 1.00 77.88 367 PHE A N 1
ATOM 2946 C CA . PHE A 1 367 ? -23.289 -9.905 18.141 1.00 77.88 367 PHE A CA 1
ATOM 2947 C C . PHE A 1 367 ? -22.962 -9.803 16.636 1.00 77.88 367 PHE A C 1
ATOM 2949 O O . PHE A 1 367 ? -23.824 -9.961 15.778 1.00 77.88 367 PHE A O 1
ATOM 2956 N N . SER A 1 368 ? -21.702 -9.524 16.285 1.00 66.81 368 SER A N 1
ATOM 2957 C CA . SER A 1 368 ? -21.257 -9.482 14.890 1.00 66.81 368 SER A CA 1
ATOM 2958 C C . SER A 1 368 ? -21.417 -10.847 14.218 1.00 66.81 368 SER A C 1
ATOM 2960 O O . SER A 1 368 ? -20.696 -11.780 14.556 1.00 66.81 368 SER A O 1
ATOM 2962 N N . GLY A 1 369 ? -22.296 -10.917 13.218 1.00 71.12 369 GLY A N 1
ATOM 2963 C CA . GLY A 1 369 ? -22.600 -12.148 12.483 1.00 71.12 369 GLY A CA 1
ATOM 2964 C C . GLY A 1 369 ? -23.806 -12.914 13.029 1.00 71.12 369 GLY A C 1
ATOM 2965 O O . GLY A 1 369 ? -24.252 -13.844 12.366 1.00 71.12 369 GLY A O 1
ATOM 2966 N N . GLU A 1 370 ? -24.357 -12.491 14.170 1.00 81.88 370 GLU A N 1
ATOM 2967 C CA . GLU A 1 370 ? -25.545 -13.112 14.753 1.00 81.88 370 GLU A CA 1
ATOM 2968 C C . GLU A 1 370 ? -26.834 -12.625 14.065 1.00 81.88 370 GLU A C 1
ATOM 2970 O O . GLU A 1 370 ? -26.903 -11.471 13.611 1.00 81.88 370 GLU A O 1
ATOM 2975 N N . PRO A 1 371 ? -27.883 -13.464 13.992 1.00 85.88 371 PRO A N 1
ATOM 2976 C CA . PRO A 1 371 ? -29.195 -13.058 13.504 1.00 85.88 371 PRO A CA 1
ATOM 2977 C C . PRO A 1 371 ? -29.792 -11.917 14.337 1.00 85.88 371 PRO A C 1
ATOM 2979 O O . PRO A 1 371 ? -29.728 -11.916 15.567 1.00 85.88 371 PRO A O 1
ATOM 2982 N N . SER A 1 372 ? -30.464 -10.963 13.683 1.00 85.62 372 SER A N 1
ATOM 2983 C CA . SER A 1 372 ? -31.106 -9.835 14.380 1.00 85.62 372 SER A CA 1
ATOM 2984 C C . SER A 1 372 ? -32.141 -10.275 15.422 1.00 85.62 372 SER A C 1
ATOM 2986 O O . SER A 1 372 ? -32.339 -9.567 16.405 1.00 85.62 372 SER A O 1
ATOM 2988 N N . THR A 1 373 ? -32.758 -11.446 15.244 1.00 86.75 373 THR A N 1
ATOM 2989 C CA . THR A 1 373 ? -33.697 -12.045 16.203 1.00 86.75 373 THR A CA 1
ATOM 2990 C C . THR A 1 373 ? -33.040 -12.349 17.546 1.00 86.75 373 THR A C 1
ATOM 2992 O O . THR A 1 373 ? -33.612 -12.023 18.580 1.00 86.75 373 THR A O 1
ATOM 2995 N N . GLU A 1 374 ? -31.818 -12.885 17.551 1.00 87.50 374 GLU A N 1
ATOM 2996 C CA . GLU A 1 374 ? -31.096 -13.210 18.789 1.00 87.50 374 GLU A CA 1
ATOM 2997 C C . GLU A 1 374 ? -30.690 -11.939 19.546 1.00 87.50 374 GLU A C 1
ATOM 2999 O O . GLU A 1 374 ? -30.815 -11.849 20.768 1.00 87.50 374 GLU A O 1
ATOM 3004 N N . VAL A 1 375 ? -30.277 -10.900 18.812 1.00 87.19 375 VAL A N 1
ATOM 3005 C CA . VAL A 1 375 ? -29.984 -9.585 19.403 1.00 87.19 375 VAL A CA 1
ATOM 3006 C C . VAL A 1 375 ? -31.246 -8.964 20.008 1.00 87.19 375 VAL A C 1
ATOM 3008 O O . VAL A 1 375 ? -31.192 -8.386 21.098 1.00 87.19 375 VAL A O 1
ATOM 3011 N N . LEU A 1 376 ? -32.385 -9.096 19.321 1.00 88.81 376 LEU A N 1
ATOM 3012 C CA . LEU A 1 376 ? -33.670 -8.560 19.762 1.00 88.81 376 LEU A CA 1
ATOM 3013 C C . LEU A 1 376 ? -34.189 -9.259 21.030 1.00 88.81 376 LEU A C 1
ATOM 3015 O O . LEU A 1 376 ? -34.729 -8.585 21.906 1.00 88.81 376 LEU A O 1
ATOM 3019 N N . GLU A 1 377 ? -33.989 -10.571 21.181 1.00 89.56 377 GLU A N 1
ATOM 3020 C CA . GLU A 1 377 ? -34.353 -11.312 22.402 1.00 89.56 377 GLU A CA 1
ATOM 3021 C C . GLU A 1 377 ? -33.629 -10.765 23.642 1.00 89.56 377 GLU A C 1
ATOM 3023 O O . GLU A 1 377 ? -34.246 -10.502 24.687 1.00 89.56 377 GLU A O 1
ATOM 3028 N N . VAL A 1 378 ? -32.322 -10.517 23.512 1.00 90.12 378 VAL A N 1
ATOM 3029 C CA . VAL A 1 378 ? -31.516 -9.924 24.585 1.00 90.12 378 VAL A CA 1
ATOM 3030 C C . VAL A 1 378 ? -31.968 -8.488 24.865 1.00 90.12 378 VAL A C 1
ATOM 3032 O O . VAL A 1 378 ? -32.197 -8.131 26.022 1.00 90.12 378 VAL A O 1
ATOM 3035 N N . LEU A 1 379 ? -32.153 -7.672 23.820 1.00 90.25 379 LEU A N 1
ATOM 3036 C CA . LEU A 1 379 ? -32.638 -6.292 23.939 1.00 90.25 379 LEU A CA 1
ATOM 3037 C C . LEU A 1 379 ? -33.991 -6.211 24.650 1.00 90.25 379 LEU A C 1
ATOM 3039 O O . LEU A 1 379 ? -34.151 -5.396 25.556 1.00 90.25 379 LEU A O 1
ATOM 3043 N N . THR A 1 380 ? -34.937 -7.075 24.282 1.00 91.31 380 THR A N 1
ATOM 3044 C CA . THR A 1 380 ? -36.288 -7.115 24.860 1.00 91.31 380 THR A CA 1
ATOM 3045 C C . THR A 1 380 ? -36.235 -7.430 26.350 1.00 91.31 380 THR A C 1
ATOM 3047 O O . THR A 1 380 ? -36.903 -6.781 27.155 1.00 91.31 380 THR A O 1
ATOM 3050 N N . THR A 1 381 ? -35.390 -8.385 26.741 1.00 89.94 381 THR A N 1
ATOM 3051 C CA . THR A 1 381 ? -35.193 -8.750 28.149 1.00 89.94 381 THR A CA 1
ATOM 3052 C C . THR A 1 381 ? -34.610 -7.584 28.950 1.00 89.94 381 THR A C 1
ATOM 3054 O O . THR A 1 381 ? -35.104 -7.252 30.028 1.00 89.94 381 THR A O 1
ATOM 3057 N N . LEU A 1 382 ? -33.587 -6.915 28.412 1.00 88.69 382 LEU A N 1
ATOM 3058 C CA . LEU A 1 382 ? -32.960 -5.765 29.066 1.00 88.69 382 LEU A CA 1
ATOM 3059 C C . LEU A 1 382 ? -33.900 -4.566 29.173 1.00 88.69 382 LEU A C 1
ATOM 3061 O O . LEU A 1 382 ? -33.973 -3.941 30.230 1.00 88.69 382 LEU A O 1
ATOM 3065 N N . TYR A 1 383 ? -34.633 -4.271 28.103 1.00 90.62 383 TYR A N 1
ATOM 3066 C CA . TYR A 1 383 ? -35.636 -3.215 28.068 1.00 90.62 383 TYR A CA 1
ATOM 3067 C C . TYR A 1 383 ? -36.724 -3.447 29.119 1.00 90.62 383 TYR A C 1
ATOM 3069 O O . TYR A 1 383 ? -36.989 -2.561 29.933 1.00 90.62 383 TYR A O 1
ATOM 3077 N N . ARG A 1 384 ? -37.274 -4.667 29.184 1.00 89.50 384 ARG A N 1
ATOM 3078 C CA . ARG A 1 384 ? -38.269 -5.047 30.193 1.00 89.50 384 ARG A CA 1
ATOM 3079 C C . ARG A 1 384 ? -37.740 -4.841 31.608 1.00 89.50 384 ARG A C 1
ATOM 3081 O O . ARG A 1 384 ? -38.436 -4.255 32.433 1.00 89.50 384 ARG A O 1
ATOM 3088 N N . ASN A 1 385 ? -36.503 -5.258 31.878 1.00 87.38 385 ASN A N 1
ATOM 3089 C CA . ASN A 1 385 ? -35.878 -5.041 33.180 1.00 87.38 385 ASN A CA 1
ATOM 3090 C C . ASN A 1 385 ? -35.733 -3.539 33.489 1.00 87.38 385 ASN A C 1
ATOM 3092 O O . ASN A 1 385 ? -36.045 -3.101 34.589 1.00 87.38 385 ASN A O 1
ATOM 3096 N N . MET A 1 386 ? -35.321 -2.704 32.535 1.00 87.44 386 MET A N 1
ATOM 3097 C CA . MET A 1 386 ? -35.228 -1.255 32.770 1.00 87.44 386 MET A CA 1
ATOM 3098 C C . MET A 1 386 ? -36.585 -0.622 33.113 1.00 87.44 386 MET A C 1
ATOM 3100 O O . MET A 1 386 ? -36.662 0.184 34.039 1.00 87.44 386 MET A O 1
ATOM 3104 N N . VAL A 1 387 ? -37.647 -0.995 32.398 1.00 88.94 387 VAL A N 1
ATOM 3105 C CA . VAL A 1 387 ? -38.981 -0.410 32.594 1.00 88.94 387 VAL A CA 1
ATOM 3106 C C . VAL A 1 387 ? -39.642 -0.943 33.865 1.00 88.94 387 VAL A C 1
ATOM 3108 O O . VAL A 1 387 ? -40.037 -0.170 34.732 1.00 88.94 387 VAL A O 1
ATOM 3111 N N . GLN A 1 388 ? -39.732 -2.266 34.009 1.00 86.00 388 GLN A N 1
ATOM 3112 C CA . GLN A 1 388 ? -40.516 -2.893 35.077 1.00 86.00 388 GLN A CA 1
ATOM 3113 C C . GLN A 1 388 ? -39.796 -2.893 36.422 1.00 86.00 388 GLN A C 1
ATOM 3115 O O . GLN A 1 388 ? -40.434 -2.769 37.462 1.00 86.00 388 GLN A O 1
ATOM 3120 N N . ILE A 1 389 ? -38.472 -3.043 36.406 1.00 80.06 389 ILE A N 1
ATOM 3121 C CA . ILE A 1 389 ? -37.690 -3.218 37.628 1.00 80.06 389 ILE A CA 1
ATOM 3122 C C . ILE A 1 389 ? -37.088 -1.889 38.080 1.00 80.06 389 ILE A C 1
ATOM 3124 O O . ILE A 1 389 ? -37.230 -1.516 39.241 1.00 80.06 389 ILE A O 1
ATOM 3128 N N . LYS A 1 390 ? -36.430 -1.148 37.176 1.00 79.62 390 LYS A N 1
ATOM 3129 C CA . LYS A 1 390 ? -35.841 0.160 37.522 1.00 79.62 390 LYS A CA 1
ATOM 3130 C C . LYS A 1 390 ? -36.845 1.314 37.485 1.00 79.62 390 LYS A C 1
ATOM 3132 O O . LYS A 1 390 ? -36.481 2.429 37.853 1.00 79.62 390 LYS A O 1
ATOM 3137 N N . GLY A 1 391 ? -38.078 1.072 37.033 1.00 83.56 391 GLY A N 1
ATOM 3138 C CA . GLY A 1 391 ? -39.117 2.097 36.933 1.00 83.56 391 GLY A CA 1
ATOM 3139 C C . GLY A 1 391 ? -38.801 3.193 35.911 1.00 83.56 391 GLY A C 1
ATOM 3140 O O . GLY A 1 391 ? -39.277 4.317 36.058 1.00 83.56 391 GLY A O 1
ATOM 3141 N N . MET A 1 392 ? -37.959 2.907 34.911 1.00 88.62 392 MET A N 1
ATOM 3142 C CA . MET A 1 392 ? -37.652 3.863 33.845 1.00 88.62 392 MET A CA 1
ATOM 3143 C C . MET A 1 392 ? -38.842 4.009 32.897 1.00 88.62 392 MET A C 1
ATOM 3145 O O . MET A 1 392 ? -39.534 3.033 32.611 1.00 88.62 392 MET A O 1
ATOM 3149 N N . THR A 1 393 ? -39.040 5.204 32.334 1.00 92.06 393 THR A N 1
ATOM 3150 C CA . THR A 1 393 ? -39.997 5.341 31.224 1.00 92.06 393 THR A CA 1
ATOM 3151 C C . THR A 1 393 ? -39.469 4.622 29.972 1.00 92.06 393 THR A C 1
ATOM 3153 O O . THR A 1 393 ? -38.245 4.506 29.807 1.00 92.06 393 THR A O 1
ATOM 3156 N N . PRO A 1 394 ? -40.349 4.178 29.056 1.00 90.62 394 PRO A N 1
ATOM 3157 C CA . PRO A 1 394 ? -39.962 3.633 27.754 1.00 90.62 394 PRO A CA 1
ATOM 3158 C C . PRO A 1 394 ? -38.873 4.443 27.031 1.00 90.62 394 PRO A C 1
ATOM 3160 O O . PRO A 1 394 ? -37.890 3.883 26.540 1.00 90.62 394 PRO A O 1
ATOM 3163 N N . GLU A 1 395 ? -38.992 5.771 27.021 1.00 89.75 395 GLU A N 1
ATOM 3164 C CA . GLU A 1 395 ? -38.041 6.679 26.375 1.00 89.75 395 GLU A CA 1
ATOM 3165 C C . GLU A 1 395 ? -36.690 6.706 27.095 1.00 89.75 395 GLU A C 1
ATOM 3167 O O . GLU A 1 395 ? -35.635 6.737 26.454 1.00 89.75 395 GLU A O 1
ATOM 3172 N N . GLN A 1 396 ? -36.698 6.682 28.431 1.00 88.81 396 GLN A N 1
ATOM 3173 C CA . GLN A 1 396 ? -35.474 6.637 29.232 1.00 88.81 396 GLN A CA 1
ATOM 3174 C C . GLN A 1 396 ? -34.720 5.320 29.020 1.00 88.81 396 GLN A C 1
ATOM 3176 O O . GLN A 1 396 ? -33.496 5.342 28.859 1.00 88.81 396 GLN A O 1
ATOM 3181 N N . ALA A 1 397 ? -35.438 4.195 28.954 1.00 89.38 397 ALA A N 1
ATOM 3182 C CA . ALA A 1 397 ? -34.863 2.881 28.686 1.00 89.38 397 ALA A CA 1
ATOM 3183 C C . ALA A 1 397 ? -34.221 2.823 27.288 1.00 89.38 397 ALA A C 1
ATOM 3185 O O . ALA A 1 397 ? -33.041 2.482 27.169 1.00 89.38 397 ALA A O 1
ATOM 3186 N N . LYS A 1 398 ? -34.928 3.269 26.236 1.00 90.25 398 LYS A N 1
ATOM 3187 C CA . LYS A 1 398 ? -34.364 3.362 24.873 1.00 90.25 398 LYS A CA 1
ATOM 3188 C C . LYS A 1 398 ? -33.123 4.254 24.827 1.00 90.25 398 LYS A C 1
ATOM 3190 O O . LYS A 1 398 ? -32.091 3.861 24.284 1.00 90.25 398 LYS A O 1
ATOM 3195 N N . LYS A 1 399 ? -33.168 5.429 25.466 1.00 88.81 399 LYS A N 1
ATOM 3196 C CA . LYS A 1 399 ? -32.016 6.344 25.547 1.00 88.81 399 LYS A CA 1
ATOM 3197 C C . LYS A 1 399 ? -30.820 5.722 26.277 1.00 88.81 399 LYS A C 1
ATOM 3199 O O . LYS A 1 399 ? -29.679 6.013 25.918 1.00 88.81 399 LYS A O 1
ATOM 3204 N N . SER A 1 400 ? -31.062 4.883 27.285 1.00 86.94 400 SER A N 1
ATOM 3205 C CA . SER A 1 400 ? -30.011 4.133 27.981 1.00 86.94 400 SER A CA 1
ATOM 3206 C C . SER A 1 400 ? -29.389 3.063 27.079 1.00 86.94 400 SER A C 1
ATOM 3208 O O . SER A 1 400 ? -28.162 2.994 26.979 1.00 86.94 400 SER A O 1
ATOM 3210 N N . LEU A 1 401 ? -30.203 2.290 26.352 1.00 89.12 401 LEU A N 1
ATOM 3211 C CA . LEU A 1 401 ? -29.733 1.263 25.412 1.00 89.12 401 LEU A CA 1
ATOM 3212 C C . LEU A 1 401 ? -28.893 1.858 24.274 1.00 89.12 401 LEU A C 1
ATOM 3214 O O . LEU A 1 401 ? -27.824 1.331 23.967 1.00 89.12 401 LEU A O 1
ATOM 3218 N N . HIS A 1 402 ? -29.287 3.020 23.741 1.00 86.31 402 HIS A N 1
ATOM 3219 C CA . HIS A 1 402 ? -28.496 3.770 22.751 1.00 86.31 402 HIS A CA 1
ATOM 3220 C C . HIS A 1 402 ? -27.097 4.169 23.263 1.00 86.31 402 HIS A C 1
ATOM 3222 O O . HIS A 1 402 ? -26.193 4.426 22.468 1.00 86.31 402 HIS A O 1
ATOM 3228 N N . LYS A 1 403 ? -26.884 4.196 24.587 1.00 85.00 403 LYS A N 1
ATOM 3229 C CA . LYS A 1 403 ? -25.604 4.523 25.246 1.00 85.00 403 LYS A CA 1
ATOM 3230 C C . LYS A 1 403 ? -24.919 3.313 25.894 1.00 85.00 403 LYS A C 1
ATOM 3232 O O . LYS A 1 403 ? -23.979 3.496 26.665 1.00 85.00 403 LYS A O 1
ATOM 3237 N N . THR A 1 404 ? -25.355 2.092 25.587 1.00 83.06 404 THR A N 1
ATOM 3238 C CA . THR A 1 404 ? -24.852 0.856 26.208 1.00 83.06 404 THR A CA 1
ATOM 3239 C C . THR A 1 404 ? -24.216 -0.056 25.158 1.00 83.06 404 THR A C 1
ATOM 3241 O O . THR A 1 404 ? -24.837 -0.351 24.141 1.00 83.06 404 THR A O 1
ATOM 3244 N N . GLU A 1 405 ? -22.980 -0.511 25.372 1.00 79.75 405 GLU A N 1
ATOM 3245 C CA . GLU A 1 405 ? -22.330 -1.492 24.489 1.00 79.75 405 GLU A CA 1
ATOM 3246 C C . GLU A 1 405 ? -22.860 -2.920 24.763 1.00 79.75 405 GLU A C 1
ATOM 3248 O O . GLU A 1 405 ? -23.086 -3.266 25.920 1.00 79.75 405 GLU A O 1
ATOM 3253 N N . PRO A 1 406 ? -23.063 -3.786 23.747 1.00 78.81 406 PRO A N 1
ATOM 3254 C CA . PRO A 1 406 ? -22.908 -3.566 22.301 1.00 78.81 406 PRO A CA 1
ATOM 3255 C C . PRO A 1 406 ? -24.162 -3.000 21.607 1.00 78.81 406 PRO A C 1
ATOM 3257 O O . PRO A 1 406 ? -24.168 -2.838 20.387 1.00 78.81 406 PRO A O 1
ATOM 3260 N N . PHE A 1 407 ? -25.227 -2.714 22.356 1.00 85.62 407 PHE A N 1
ATOM 3261 C CA . PHE A 1 407 ? -26.552 -2.351 21.835 1.00 85.62 407 PHE A CA 1
ATOM 3262 C C . PHE A 1 407 ? -26.601 -1.010 21.108 1.00 85.62 407 PHE A C 1
ATOM 3264 O O . PHE A 1 407 ? -27.386 -0.849 20.180 1.00 85.62 407 PHE A O 1
ATOM 3271 N N . ASN A 1 408 ? -25.693 -0.090 21.426 1.00 79.44 408 ASN A N 1
ATOM 3272 C CA . ASN A 1 408 ? -25.508 1.157 20.689 1.00 79.44 408 ASN A CA 1
ATOM 3273 C C . ASN A 1 408 ? -25.193 0.963 19.188 1.00 79.44 408 ASN A C 1
ATOM 3275 O O . ASN A 1 408 ? -25.228 1.928 18.430 1.00 79.44 408 ASN A O 1
ATOM 3279 N N . ASN A 1 409 ? -24.869 -0.259 18.748 1.00 73.31 409 ASN A N 1
ATOM 3280 C CA . ASN A 1 409 ? -24.718 -0.625 17.334 1.00 73.31 409 ASN A CA 1
ATOM 3281 C C . ASN A 1 409 ? -26.039 -0.950 16.624 1.00 73.31 409 ASN A C 1
ATOM 3283 O O . ASN A 1 409 ? -26.060 -1.026 15.399 1.00 73.31 409 ASN A O 1
ATOM 3287 N N . TYR A 1 410 ? -27.120 -1.159 17.371 1.00 84.62 410 TYR A N 1
ATOM 3288 C CA . TYR A 1 410 ? -28.379 -1.722 16.889 1.00 84.62 410 TYR A CA 1
ATOM 3289 C C . TYR A 1 410 ? -29.530 -0.730 17.074 1.00 84.62 410 TYR A C 1
ATOM 3291 O O . TYR A 1 410 ? -30.603 -1.093 17.547 1.00 84.62 410 TYR A O 1
ATOM 3299 N N . ALA A 1 411 ? -29.307 0.533 16.690 1.00 84.44 411 ALA A N 1
ATOM 3300 C CA . ALA A 1 411 ? -30.279 1.615 16.867 1.00 84.44 411 ALA A CA 1
ATOM 3301 C C . ALA A 1 411 ? -31.657 1.269 16.278 1.00 84.44 411 ALA A C 1
ATOM 3303 O O . ALA A 1 411 ? -32.668 1.487 16.933 1.00 84.44 411 ALA A O 1
ATOM 3304 N N . ASN A 1 412 ? -31.686 0.647 15.095 1.00 86.06 412 ASN A N 1
ATOM 3305 C CA . ASN A 1 412 ? -32.925 0.215 14.445 1.00 86.06 412 ASN A CA 1
ATOM 3306 C C . ASN A 1 412 ? -33.712 -0.784 15.310 1.00 86.06 412 ASN A C 1
ATOM 3308 O O . ASN A 1 412 ? -34.908 -0.608 15.501 1.00 86.06 412 ASN A O 1
ATOM 3312 N N . LEU A 1 413 ? -33.028 -1.775 15.898 1.00 87.81 413 LEU A N 1
ATOM 3313 C CA . LEU A 1 413 ? -33.663 -2.773 16.766 1.00 87.81 413 LEU A CA 1
ATOM 3314 C C . LEU A 1 413 ? -34.132 -2.162 18.093 1.00 87.81 413 LEU A C 1
ATOM 3316 O O . LEU A 1 413 ? -35.129 -2.599 18.651 1.00 87.81 413 LEU A O 1
ATOM 3320 N N . ILE A 1 414 ? -33.437 -1.137 18.602 1.00 89.00 414 ILE A N 1
ATOM 3321 C CA . ILE A 1 414 ? -33.879 -0.402 19.798 1.00 89.00 414 ILE A CA 1
ATOM 3322 C C . ILE A 1 414 ? -35.196 0.336 19.523 1.00 89.00 414 ILE A C 1
ATOM 3324 O O . ILE A 1 414 ? -36.059 0.397 20.400 1.00 89.00 414 ILE A O 1
ATOM 3328 N N . GLU A 1 415 ? -35.373 0.887 18.321 1.00 87.44 415 GLU A N 1
ATOM 3329 C CA . GLU A 1 415 ? -36.617 1.571 17.959 1.00 87.44 415 GLU A CA 1
ATOM 3330 C C . GLU A 1 415 ? -37.807 0.608 17.834 1.00 87.44 415 GLU A C 1
ATOM 3332 O O . GLU A 1 415 ? -38.918 0.989 18.206 1.00 87.44 415 GLU A O 1
ATOM 3337 N N . GLU A 1 416 ? -37.570 -0.641 17.415 1.00 87.81 416 GLU A N 1
ATOM 3338 C CA . GLU A 1 416 ? -38.579 -1.713 17.321 1.00 87.81 416 GLU A CA 1
ATOM 3339 C C . GLU A 1 416 ? -39.124 -2.175 18.685 1.00 87.81 416 GLU A C 1
ATOM 3341 O O . GLU A 1 416 ? -40.200 -2.773 18.750 1.00 87.81 416 GLU A O 1
ATOM 3346 N N . LEU A 1 417 ? -38.428 -1.867 19.787 1.00 86.38 417 LEU A N 1
ATOM 3347 C CA . LEU A 1 417 ? -38.904 -2.170 21.137 1.00 86.38 417 LEU A CA 1
ATOM 3348 C C . LEU A 1 417 ? -40.183 -1.367 21.426 1.00 86.38 417 LEU A C 1
ATOM 3350 O O . LEU A 1 417 ? -40.162 -0.136 21.499 1.00 86.38 417 LEU A O 1
ATOM 3354 N N . SER A 1 418 ? -41.300 -2.066 21.580 1.00 74.19 418 SER A N 1
ATOM 3355 C CA . SER A 1 418 ? -42.595 -1.527 22.017 1.00 74.19 418 SER A CA 1
ATOM 3356 C C . SER A 1 418 ? -42.970 -2.122 23.380 1.00 74.19 418 SER A C 1
ATOM 3358 O O . SER A 1 418 ? -42.311 -3.064 23.821 1.00 74.19 418 SER A O 1
ATOM 3360 N N . GLU A 1 419 ? -43.938 -1.497 24.064 1.00 55.66 419 GLU A N 1
ATOM 3361 C CA . GLU A 1 419 ? -44.340 -1.809 25.453 1.00 55.66 419 GLU A CA 1
ATOM 3362 C C . GLU A 1 419 ? -44.551 -3.301 25.750 1.00 55.66 419 GLU A C 1
ATOM 3364 O O . GLU A 1 419 ? -45.249 -3.984 24.962 1.00 55.66 419 GLU A O 1
#

pLDDT: mean 85.1, std 11.76, range [30.16, 98.44]

Secondary structure (DSSP, 8-state):
--S-TTSPPPTT---SSS-HHHHHHHTT-SEEEEEEEETTEEEEEEEEHHHHHH-SS-----EES--GGGHHHHHHHHHTSSEEEEEEE--TTT--TT--HHHHHHHHHHHHHHHHHHTHHHHSSTTT---EETTEEPPP--TT-TT-TT--EEPPPEESTTSS-EEEEEEPPPGGGS-HHHHHHHS-TT-GGGG-EEEEEETTEEEEEEE-TT-B-SS-TTSB----STTTTEEEEEEE-GGGTTTTT--TT-------HHHHHHHHHHHHHHHHHHHHHHHTTT-SSS-------PBPSEEEEEETTEEEEEE-TTSHHHHHHHHH-GGGHHHHHHHHHHHHHT--HHHHHHHHHHHS-PPP-TTTTS-HHHHHHHHHHHHHIIIIIT---HHHHHHHHTTBTTGGG-HHHHHH---

Sequence (419 aa):
GGRSPLERRGGKDLGGFGLGLKTASFYRCRKLTVISSGKDGAHSLRWDLDVLASQQDGGWHLLEGPFPELDDLNKDLNDAGHGTMVIWEELDRIISSKFTVDDWLNLIDQIESHLSMVFHRYLEIKDKLTIRINGKAIKPWDPFLSGHPSKPWNSPVQPFKNTQIKIECHVLPHKDRLTAQELKAAEGPNGWIAQQGFYVYRNERLIVAGSWLGLKSSDSQRKAWVKDEIHKLARIRLDIPNTMDIEWEIDIRKAVARPPVYLRKWLASHAEDTRNRARKVFIYRGKITQTTIDKGEVKQAWNAEHSASGMRYKIDLEHPAISSVIENAGDLLPNLKAMLRVIEETVPIQRIWLDTAENKEAPHTGFSGEPSTEVLEVLTTLYRNMVQIKGMTPEQAKKSLHKTEPFNNYANLIEELSE

Radius of gyration: 30.59 Å; chains: 1; bounding box: 86×53×88 Å

Foldseek 3Di:
DPDPLPDDDDQLDPDRHVCQLVVVQVLFAQKKWKWWAEPVGIWIKMDGNVVCVPDPVNDRDIDTDDDPVCVVVVVVCVVVRGDMDMDGPHRVVQDDPPQDPVNVVVVLVVVLLVCLAQQLVQQVDPPSDFDDDPNHTHHHQDLQCPPDPLFLDKDPWDDDPPAPKIKMKGFGADCVSDDPVRLVSNLGDPGLLQQADEFEDESSGTLEGHDQLQADAPVDPPGGDDRDLLQSRIYMYIYDTPVCCVQQVQDSSSHHGHHHPVCRVVRNVSSVVSSVVNNCCSVVNRPRPDDPPDPQQQDEQWDWDQDPVGIFIAGDCPALLNVLCCVVCVVCNVVSVVVRVVVRVVPPVVVQVVCCVVVVDHDDDQCVPPDVVVVLVSLQVSLCSCCVPVVDDLVRSLVNLCRYPPSVVVNVSSVVDDD